Protein AF-I3Y8F1-F1 (afdb_monomer_lite)

Secondary structure (DSSP, 8-state):
---PPPPEEEEEEE---GGGHHHHHHHHHHHHHHHHTTSEEEEEEEEETHHHHHHHHHHTT--HHHHHHHHHTTHHHHHHHTS---HHHHHHHHHTT--SS-THHHHHHHHHHHHTTT--BHHHHHHHHS-EEEEEEEETTTTEEEEPPPTTSBHHHHHHHHT--BTTTB-TT--SSS--EEEGGGT-SS-GGGSPP-TTSEEEEEEE---PPPPP-SHHHHHHHHHHHHHHHHHHHHHHT--SEEEEE-----TT-HHHHHHTTTTHHHHHHHHHHHHHHHHHHHSTT--S-----GGG---HHHHHHHHHHHHHIIIIITT--EEEEEEEEEEE-GGGSPTTSTTTTPPEEEEEEEEEEEBTTB-EEEEEEEEP-PPTT----TTTEEEEEEETTEEPPEEEEEE--TT-SSEEEEEEEEEEE-GGG--EEEEEEEEETTTTTHHHHHSEEEEEE--TTEEEEEEEEEEEEEEEGGG--EEEEETTS--EEPPHHHHHHTT-S-SSTTEEEEEEEEEEEPTTPPEEEEEEE-TT----

InterPro domains:
  IPR002641 Patatin-like phospholipase domain [PF01734] (12-195)
  IPR002641 Patatin-like phospholipase domain [PS51635] (12-196)
  IPR016035 Acyl transferase/acyl hydrolase/lysophospholipase [SSF52151] (7-205)

pLDDT: mean 77.33, std 15.49, range [32.88, 97.56]

Structure (mmCIF, N/CA/C/O backbone):
data_AF-I3Y8F1-F1
#
_entry.id   AF-I3Y8F1-F1
#
loop_
_atom_site.group_PDB
_atom_site.id
_atom_site.type_symbol
_atom_site.label_atom_id
_atom_site.label_alt_id
_atom_site.label_comp_id
_atom_site.label_asym_id
_atom_site.label_entity_id
_atom_site.label_seq_id
_atom_site.pdbx_PDB_ins_code
_atom_site.Cartn_x
_atom_site.Cartn_y
_atom_site.Cartn_z
_atom_site.occupancy
_atom_site.B_iso_or_equiv
_atom_site.auth_seq_id
_atom_site.auth_comp_id
_atom_site.auth_asym_id
_atom_site.auth_atom_id
_atom_site.pdbx_PDB_model_num
ATOM 1 N N . MET A 1 1 ? -29.232 -12.288 -19.846 1.00 35.31 1 MET A N 1
ATOM 2 C CA . MET A 1 1 ? -28.080 -11.432 -20.201 1.00 35.31 1 MET A CA 1
ATOM 3 C C . MET A 1 1 ? -27.017 -11.654 -19.142 1.00 35.31 1 MET A C 1
ATOM 5 O O . MET A 1 1 ? -27.255 -11.347 -17.984 1.00 35.31 1 MET A O 1
ATOM 9 N N . THR A 1 2 ? -25.921 -12.324 -19.486 1.00 34.44 2 THR A N 1
ATOM 10 C CA . THR A 1 2 ? -24.849 -12.667 -18.540 1.00 34.44 2 THR A CA 1
ATOM 11 C C . THR A 1 2 ? -24.069 -11.404 -18.176 1.00 34.44 2 THR A C 1
ATOM 13 O O . THR A 1 2 ? -23.434 -10.815 -19.050 1.00 34.44 2 THR A O 1
ATOM 16 N N . ASN A 1 3 ? -24.140 -10.981 -16.912 1.00 36.06 3 ASN A N 1
ATOM 17 C CA . ASN A 1 3 ? -23.371 -9.864 -16.356 1.00 36.06 3 ASN A CA 1
ATOM 18 C C . ASN A 1 3 ? -21.870 -10.183 -16.479 1.00 36.06 3 ASN A C 1
ATOM 20 O O . ASN A 1 3 ? -21.326 -10.937 -15.673 1.00 36.06 3 ASN A O 1
ATOM 24 N N . LYS A 1 4 ? -21.203 -9.680 -17.523 1.00 43.28 4 LYS A N 1
ATOM 25 C CA . LYS A 1 4 ? -19.746 -9.802 -17.655 1.00 43.28 4 LYS A CA 1
ATOM 26 C C . LYS A 1 4 ? -19.125 -8.821 -16.646 1.00 43.28 4 LYS A C 1
ATOM 28 O O . LYS A 1 4 ? -19.514 -7.653 -16.670 1.00 43.28 4 LYS A O 1
ATOM 33 N N . PRO A 1 5 ? -18.237 -9.258 -15.736 1.00 57.47 5 PRO A N 1
ATOM 34 C CA . PRO A 1 5 ? -17.637 -8.361 -14.752 1.00 57.47 5 PRO A CA 1
ATOM 35 C C . PRO A 1 5 ? -16.887 -7.219 -15.452 1.00 57.47 5 PRO A C 1
ATOM 37 O O . PRO A 1 5 ? -16.254 -7.426 -16.490 1.00 57.47 5 PRO A O 1
ATOM 40 N N . SER A 1 6 ? -16.995 -6.007 -14.905 1.00 74.12 6 SER A N 1
ATOM 41 C CA . SER A 1 6 ? -16.250 -4.839 -15.381 1.00 74.12 6 SER A CA 1
ATOM 42 C C . SER A 1 6 ? -14.741 -5.072 -15.218 1.00 74.12 6 SER A C 1
ATOM 44 O O . SER A 1 6 ? -14.344 -5.586 -14.169 1.00 74.12 6 SER A O 1
ATOM 46 N N . PRO A 1 7 ? -13.906 -4.696 -16.205 1.00 85.25 7 PRO A N 1
ATOM 47 C CA . PRO A 1 7 ? -12.462 -4.909 -16.133 1.00 85.25 7 PRO A CA 1
ATOM 48 C C . PRO A 1 7 ? -11.847 -4.114 -14.976 1.00 85.25 7 PRO A C 1
ATOM 50 O O . PRO A 1 7 ? -12.293 -3.004 -14.672 1.00 85.25 7 PRO A O 1
ATOM 53 N N . LEU A 1 8 ? -10.794 -4.655 -14.360 1.00 87.94 8 LEU A N 1
ATOM 54 C CA . LEU A 1 8 ? -10.016 -3.937 -13.353 1.00 87.94 8 LEU A CA 1
ATOM 55 C C . LEU A 1 8 ? -9.311 -2.747 -14.012 1.00 87.94 8 LEU A C 1
ATOM 57 O O . LEU A 1 8 ? -8.484 -2.934 -14.905 1.00 87.94 8 LEU A O 1
ATOM 61 N N . LYS A 1 9 ? -9.609 -1.527 -13.563 1.00 90.75 9 LYS A N 1
ATOM 62 C CA . LYS A 1 9 ? -8.915 -0.326 -14.035 1.00 90.75 9 LYS A CA 1
ATOM 63 C C . LYS A 1 9 ? -7.564 -0.198 -13.348 1.00 90.75 9 LYS A C 1
ATOM 65 O O . LYS A 1 9 ? -7.508 -0.222 -12.119 1.00 90.75 9 LYS A O 1
ATOM 70 N N . ILE A 1 10 ? -6.498 -0.034 -14.130 1.00 91.19 10 ILE A N 1
ATOM 71 C CA . ILE A 1 10 ? -5.138 0.104 -13.607 1.00 91.19 10 ILE A CA 1
ATOM 72 C C . ILE A 1 10 ? -4.401 1.322 -14.166 1.00 91.19 10 ILE A C 1
ATOM 74 O O . ILE A 1 10 ? -4.555 1.678 -15.340 1.00 91.19 10 ILE A O 1
ATOM 78 N N . ARG A 1 11 ? -3.557 1.918 -13.321 1.00 91.00 11 ARG A N 1
ATOM 79 C CA . ARG A 1 11 ? -2.532 2.903 -13.696 1.00 91.00 11 ARG A CA 1
ATOM 80 C C . ARG A 1 11 ? -1.164 2.240 -13.622 1.00 91.00 11 ARG A C 1
ATOM 82 O O . ARG A 1 11 ? -0.896 1.521 -12.664 1.00 91.00 11 ARG A O 1
ATOM 89 N N . LEU A 1 12 ? -0.312 2.454 -14.617 1.00 93.19 12 LEU A N 1
ATOM 90 C CA . LEU A 1 12 ? 0.989 1.796 -14.711 1.00 93.19 12 LEU A CA 1
ATOM 91 C C . LEU A 1 12 ? 2.126 2.792 -14.519 1.00 93.19 12 LEU A C 1
ATOM 93 O O . LEU A 1 12 ? 2.217 3.757 -15.270 1.00 93.19 12 LEU A O 1
ATOM 97 N N . ALA A 1 13 ? 3.033 2.506 -13.588 1.00 91.62 13 ALA A N 1
ATOM 98 C CA . ALA A 1 13 ? 4.341 3.150 -13.513 1.00 91.62 13 ALA A CA 1
ATOM 99 C C . ALA A 1 13 ? 5.424 2.161 -13.941 1.00 91.62 13 ALA A C 1
ATOM 101 O O . ALA A 1 13 ? 5.602 1.124 -13.306 1.00 91.62 13 ALA A O 1
ATOM 102 N N . ILE A 1 14 ? 6.142 2.456 -15.024 1.00 92.12 14 ILE A N 1
ATOM 103 C CA . ILE A 1 14 ? 7.075 1.512 -15.646 1.00 92.12 14 ILE A CA 1
ATOM 104 C C . ILE A 1 14 ? 8.508 1.997 -15.474 1.00 92.12 14 ILE A C 1
ATOM 106 O O . ILE A 1 14 ? 8.894 3.053 -15.982 1.00 92.12 14 ILE A O 1
ATOM 110 N N . GLN A 1 15 ? 9.310 1.188 -14.785 1.00 88.25 15 GLN A N 1
ATOM 111 C CA . GLN A 1 15 ? 10.702 1.507 -14.528 1.00 88.25 15 GLN A CA 1
ATOM 112 C C . GLN A 1 15 ? 11.555 1.541 -15.807 1.00 88.25 15 GLN A C 1
ATOM 114 O O . GLN A 1 15 ? 11.402 0.704 -16.704 1.00 88.25 15 GLN A O 1
ATOM 119 N N . GLY A 1 16 ? 12.533 2.446 -15.846 1.00 80.50 16 GLY A N 1
ATOM 120 C CA . GLY A 1 16 ? 13.639 2.384 -16.798 1.00 80.50 16 GLY A CA 1
ATOM 121 C C . GLY A 1 16 ? 14.562 1.184 -16.564 1.00 80.50 16 GLY A C 1
ATOM 122 O O . GLY A 1 16 ? 14.743 0.696 -15.444 1.00 80.50 16 GLY A O 1
ATOM 123 N N . GLY A 1 17 ? 15.159 0.670 -17.642 1.00 71.44 17 GLY A N 1
ATOM 124 C CA . GLY A 1 17 ? 15.963 -0.553 -17.549 1.00 71.44 17 GLY A CA 1
ATOM 125 C C . GLY A 1 17 ? 16.849 -0.904 -18.740 1.00 71.44 17 GLY A C 1
ATOM 126 O O . GLY A 1 17 ? 17.387 -2.008 -18.755 1.00 71.44 17 GLY A O 1
ATOM 127 N N . GLY A 1 18 ? 17.014 -0.019 -19.732 1.00 76.00 18 GLY A N 1
ATOM 128 C CA . GLY A 1 18 ? 17.886 -0.264 -20.890 1.00 76.00 18 GLY A CA 1
ATOM 129 C C . GLY A 1 18 ? 17.624 -1.619 -21.560 1.00 76.00 18 GLY A C 1
ATOM 130 O O . GLY A 1 18 ? 16.525 -1.876 -22.049 1.00 76.00 18 GLY A O 1
ATOM 131 N N . ALA A 1 19 ? 18.612 -2.517 -21.538 1.00 69.50 19 ALA A N 1
ATOM 132 C CA . ALA A 1 19 ? 18.522 -3.861 -22.118 1.00 69.50 19 ALA A CA 1
ATOM 133 C C . ALA A 1 19 ? 17.459 -4.771 -21.466 1.00 69.50 19 ALA A C 1
ATOM 135 O O . ALA A 1 19 ? 16.997 -5.726 -22.093 1.00 69.50 19 ALA A O 1
ATOM 136 N N . LYS A 1 20 ? 16.979 -4.443 -20.260 1.00 81.19 20 LYS A N 1
ATOM 137 C CA . LYS A 1 20 ? 15.838 -5.121 -19.619 1.00 81.19 20 LYS A CA 1
ATOM 138 C C . LYS A 1 20 ? 14.506 -4.890 -20.356 1.00 81.19 20 LYS A C 1
ATOM 140 O O . LYS A 1 20 ? 13.494 -5.489 -19.989 1.00 81.19 20 LYS A O 1
ATOM 145 N N . ILE A 1 21 ? 14.502 -4.085 -21.428 1.00 84.19 21 ILE A N 1
ATOM 146 C CA . ILE A 1 21 ? 13.360 -3.871 -22.329 1.00 84.19 21 ILE A CA 1
ATOM 147 C C . ILE A 1 21 ? 12.731 -5.177 -22.831 1.00 84.19 21 ILE A C 1
ATOM 149 O O . ILE A 1 21 ? 11.516 -5.235 -22.973 1.00 84.19 21 ILE A O 1
ATOM 153 N N . ALA A 1 22 ? 13.509 -6.248 -23.029 1.00 83.25 22 ALA A N 1
ATOM 154 C CA . ALA A 1 22 ? 12.972 -7.549 -23.438 1.00 83.25 22 ALA A CA 1
ATOM 155 C C . ALA A 1 22 ? 11.959 -8.109 -22.420 1.00 83.25 22 ALA A C 1
ATOM 157 O O . ALA A 1 22 ? 10.896 -8.601 -22.796 1.00 83.25 22 ALA A O 1
ATOM 158 N N . ALA A 1 23 ? 12.254 -7.971 -21.125 1.00 87.88 23 ALA A N 1
ATOM 159 C CA . ALA A 1 23 ? 11.384 -8.443 -20.055 1.00 87.88 23 ALA A CA 1
ATOM 160 C C . ALA A 1 23 ? 10.170 -7.515 -19.848 1.00 87.88 23 ALA A C 1
ATOM 162 O O . ALA A 1 23 ? 9.066 -7.976 -19.544 1.00 87.88 23 ALA A O 1
ATOM 163 N N . LEU A 1 24 ? 10.349 -6.210 -20.088 1.00 90.62 24 LEU A N 1
ATOM 164 C CA . LEU A 1 24 ? 9.242 -5.255 -20.113 1.00 90.62 24 LEU A CA 1
ATOM 165 C C . LEU A 1 24 ? 8.279 -5.531 -21.271 1.00 90.62 24 LEU A C 1
ATOM 167 O O . LEU A 1 24 ? 7.074 -5.531 -21.056 1.00 90.62 24 LEU A O 1
ATOM 171 N N . LEU A 1 25 ? 8.786 -5.829 -22.472 1.00 90.94 25 LEU A N 1
ATOM 172 C CA . LEU A 1 25 ? 7.961 -6.210 -23.622 1.00 90.94 25 LEU A CA 1
ATOM 173 C C . LEU A 1 25 ? 7.134 -7.462 -23.313 1.00 90.94 25 LEU A C 1
ATOM 175 O O . LEU A 1 25 ? 5.941 -7.465 -23.584 1.00 90.94 25 LEU A O 1
ATOM 179 N N . ALA A 1 26 ? 7.722 -8.486 -22.688 1.00 91.25 26 ALA A N 1
ATOM 180 C CA . ALA A 1 26 ? 6.977 -9.678 -22.271 1.00 91.25 26 ALA A CA 1
ATOM 181 C C . ALA A 1 26 ? 5.822 -9.338 -21.314 1.00 91.25 26 ALA A C 1
ATOM 183 O O . ALA A 1 26 ? 4.717 -9.864 -21.439 1.00 91.25 26 ALA A O 1
ATOM 184 N N . THR A 1 27 ? 6.068 -8.408 -20.388 1.00 94.56 27 THR A N 1
ATOM 185 C CA . THR A 1 27 ? 5.057 -7.924 -19.440 1.00 94.56 27 THR A CA 1
ATOM 186 C C . THR A 1 27 ? 3.967 -7.108 -20.143 1.00 94.56 27 THR A C 1
ATOM 188 O O . THR A 1 27 ? 2.787 -7.291 -19.860 1.00 94.56 27 THR A O 1
ATOM 191 N N . MET A 1 28 ? 4.330 -6.242 -21.094 1.00 95.56 28 MET A N 1
ATOM 192 C CA . MET A 1 28 ? 3.358 -5.457 -21.863 1.00 95.56 28 MET A CA 1
ATOM 193 C C . MET A 1 28 ? 2.501 -6.340 -22.774 1.00 95.56 28 MET A C 1
ATOM 195 O O . MET A 1 28 ? 1.307 -6.089 -22.901 1.00 95.56 28 MET A O 1
ATOM 199 N N . GLU A 1 29 ? 3.073 -7.393 -23.370 1.00 93.88 29 GLU A N 1
ATOM 200 C CA . GLU A 1 29 ? 2.308 -8.360 -24.165 1.00 93.88 29 GLU A CA 1
ATOM 201 C C . GLU A 1 29 ? 1.275 -9.094 -23.296 1.00 93.88 29 GLU A C 1
ATOM 203 O O . GLU A 1 29 ? 0.123 -9.242 -23.699 1.00 93.88 29 GLU A O 1
ATOM 208 N N . ALA A 1 30 ? 1.651 -9.485 -22.072 1.00 94.38 30 ALA A N 1
ATOM 209 C CA . ALA A 1 30 ? 0.721 -10.066 -21.104 1.00 94.38 30 ALA A CA 1
ATOM 210 C C . ALA A 1 30 ? -0.433 -9.109 -20.756 1.00 94.38 30 ALA A C 1
ATOM 212 O O . ALA A 1 30 ? -1.597 -9.501 -20.804 1.00 94.38 30 ALA A O 1
ATOM 213 N N . ILE A 1 31 ? -0.133 -7.841 -20.456 1.00 94.38 31 ILE A N 1
ATOM 214 C CA . ILE A 1 31 ? -1.157 -6.827 -20.159 1.00 94.38 31 ILE A CA 1
ATOM 215 C C . ILE A 1 31 ? -2.075 -6.613 -21.370 1.00 94.38 31 ILE A C 1
ATOM 217 O O . ILE A 1 31 ? -3.295 -6.573 -21.214 1.00 94.38 31 ILE A O 1
ATOM 221 N N . GLN A 1 32 ? -1.517 -6.541 -22.582 1.00 94.00 32 GLN A N 1
ATOM 222 C CA . GLN A 1 32 ? -2.293 -6.397 -23.813 1.00 94.00 32 GLN A CA 1
ATOM 223 C C . GLN A 1 32 ? -3.249 -7.585 -24.027 1.00 94.00 32 GLN A C 1
ATOM 225 O O . GLN A 1 32 ? -4.408 -7.380 -24.395 1.00 94.00 32 GLN A O 1
ATOM 230 N N . ASP A 1 33 ? -2.811 -8.814 -23.739 1.00 93.12 33 ASP A N 1
ATOM 231 C CA . ASP A 1 33 ? -3.664 -10.007 -23.786 1.00 93.12 33 ASP A CA 1
ATOM 232 C C . ASP A 1 33 ? -4.808 -9.950 -22.762 1.00 93.12 33 ASP A C 1
ATOM 234 O O . ASP A 1 33 ? -5.948 -10.283 -23.095 1.00 93.12 33 ASP A O 1
ATOM 238 N N . LEU A 1 34 ? -4.549 -9.465 -21.545 1.00 91.81 34 LEU A N 1
ATOM 239 C CA . LEU A 1 34 ? -5.577 -9.292 -20.509 1.00 91.81 34 LEU A CA 1
ATOM 240 C C . LEU A 1 34 ? -6.561 -8.162 -20.833 1.00 91.81 34 LEU A C 1
ATOM 242 O O . LEU A 1 34 ? -7.753 -8.276 -20.530 1.00 91.81 34 LEU A O 1
ATOM 246 N N . GLN A 1 35 ? -6.101 -7.103 -21.504 1.00 91.38 35 GLN A N 1
ATOM 247 C CA . GLN A 1 35 ? -6.974 -6.057 -22.036 1.00 91.38 35 GLN A CA 1
ATOM 248 C C . GLN A 1 35 ? -7.892 -6.596 -23.139 1.00 91.38 35 GLN A C 1
ATOM 250 O O . GLN A 1 35 ? -9.090 -6.314 -23.127 1.00 91.38 35 GLN A O 1
ATOM 255 N N . ARG A 1 36 ? -7.373 -7.426 -24.058 1.00 90.56 36 ARG A N 1
ATOM 256 C CA . ARG A 1 36 ? -8.188 -8.098 -25.094 1.00 90.56 36 ARG A CA 1
ATOM 257 C C . ARG A 1 36 ? -9.241 -9.026 -24.485 1.00 90.56 36 ARG A C 1
ATOM 259 O O . ARG A 1 36 ? -10.344 -9.134 -25.015 1.00 90.56 36 ARG A O 1
ATOM 266 N N . GLN A 1 37 ? -8.923 -9.664 -23.359 1.00 89.44 37 GLN A N 1
ATOM 267 C CA . GLN A 1 37 ? -9.843 -10.529 -22.615 1.00 89.44 37 GLN A CA 1
ATOM 268 C C . GLN A 1 37 ? -10.848 -9.756 -21.743 1.00 89.44 37 GLN A C 1
ATOM 270 O O . GLN A 1 37 ? -11.749 -10.369 -21.169 1.00 89.44 37 GLN A O 1
ATOM 275 N N . ASN A 1 38 ? -10.750 -8.420 -21.683 1.00 88.44 38 ASN A N 1
ATOM 276 C CA . ASN A 1 38 ? -11.571 -7.554 -20.834 1.00 88.44 38 ASN A CA 1
ATOM 277 C C . ASN A 1 38 ? -11.442 -7.890 -19.333 1.00 88.44 38 ASN A C 1
ATOM 279 O O . ASN A 1 38 ? -12.417 -7.807 -18.587 1.00 88.44 38 ASN A O 1
ATOM 283 N N . ILE A 1 39 ? -10.242 -8.296 -18.910 1.00 87.56 39 ILE A N 1
ATOM 284 C CA . ILE A 1 39 ? -9.895 -8.580 -17.508 1.00 87.56 39 ILE A CA 1
ATOM 285 C C . ILE A 1 39 ? -9.317 -7.320 -16.853 1.00 87.56 39 ILE A C 1
ATOM 287 O O . ILE A 1 39 ? -9.671 -6.979 -15.726 1.00 87.56 39 ILE A O 1
ATOM 291 N N . ILE A 1 40 ? -8.474 -6.593 -17.590 1.00 90.75 40 ILE A N 1
ATOM 292 C CA . ILE A 1 40 ? -7.820 -5.354 -17.158 1.00 90.75 40 ILE A CA 1
ATOM 293 C C . ILE A 1 40 ? -8.120 -4.235 -18.153 1.00 90.75 40 ILE A C 1
ATOM 295 O O . ILE A 1 40 ? -8.254 -4.471 -19.351 1.00 90.75 40 ILE A O 1
ATOM 299 N N . GLN A 1 41 ? -8.184 -3.002 -17.665 1.00 91.62 41 GLN A N 1
ATOM 300 C CA . GLN A 1 41 ? -8.216 -1.789 -18.465 1.00 91.62 41 GLN A CA 1
ATOM 301 C C . GLN A 1 41 ? -7.137 -0.828 -17.966 1.00 91.62 41 GLN A C 1
ATOM 303 O O . GLN A 1 41 ? -7.220 -0.310 -16.858 1.00 91.62 41 GLN A O 1
ATOM 308 N N . VAL A 1 42 ? -6.139 -0.551 -18.801 1.00 92.75 42 VAL A N 1
ATOM 309 C CA . VAL A 1 42 ? -5.140 0.481 -18.507 1.00 92.75 42 VAL A CA 1
ATOM 310 C C . VAL A 1 42 ? -5.751 1.845 -18.811 1.00 92.75 42 VAL A C 1
ATOM 312 O O . VAL A 1 42 ? -6.320 2.022 -19.888 1.00 92.75 42 VAL A O 1
ATOM 315 N N . ILE A 1 43 ? -5.666 2.784 -17.869 1.00 91.75 43 ILE A N 1
ATOM 316 C CA . ILE A 1 43 ? -6.183 4.158 -18.032 1.00 91.75 43 ILE A CA 1
ATOM 317 C C . ILE A 1 43 ? -5.067 5.203 -18.111 1.00 91.75 43 ILE A C 1
ATOM 319 O O . ILE A 1 43 ? -5.250 6.276 -18.683 1.00 91.75 43 ILE A O 1
ATOM 323 N N . GLU A 1 44 ? -3.902 4.882 -17.554 1.00 91.31 44 GLU A N 1
ATOM 324 C CA . GLU A 1 44 ? -2.767 5.788 -17.463 1.00 91.31 44 GLU A CA 1
ATOM 325 C C . GLU A 1 44 ? -1.463 5.001 -17.421 1.00 91.31 44 GLU A C 1
ATOM 327 O O . GLU A 1 44 ? -1.386 3.940 -16.794 1.00 91.31 44 GLU A O 1
ATOM 332 N N . VAL A 1 45 ? -0.449 5.517 -18.109 1.00 92.75 45 VAL A N 1
ATOM 333 C CA . VAL A 1 45 ? 0.890 4.945 -18.179 1.00 92.75 45 VAL A CA 1
ATOM 334 C C . VAL A 1 45 ? 1.911 6.057 -18.007 1.00 92.75 45 VAL A C 1
ATOM 336 O O . VAL A 1 45 ? 2.000 6.967 -18.828 1.00 92.75 45 VAL A O 1
ATOM 339 N N . ILE A 1 46 ? 2.740 5.935 -16.982 1.00 90.94 46 ILE A N 1
ATOM 340 C CA . ILE A 1 46 ? 3.924 6.758 -16.789 1.00 90.94 46 ILE A CA 1
ATOM 341 C C . ILE A 1 46 ? 5.169 5.882 -16.870 1.00 90.94 46 ILE A C 1
ATOM 343 O O . ILE A 1 46 ? 5.192 4.756 -16.369 1.00 90.94 46 ILE A O 1
ATOM 347 N N . GLY A 1 47 ? 6.213 6.361 -17.539 1.00 88.94 47 GLY A N 1
ATOM 348 C CA . GLY A 1 47 ? 7.413 5.557 -17.734 1.00 88.94 47 GLY A CA 1
ATOM 349 C C . GLY A 1 47 ? 8.676 6.374 -17.913 1.00 88.94 47 GLY A C 1
ATOM 350 O O . GLY A 1 47 ? 8.639 7.517 -18.368 1.00 88.94 47 GLY A O 1
ATOM 351 N N . THR A 1 48 ? 9.800 5.738 -17.598 1.00 85.38 48 THR A N 1
ATOM 352 C CA . THR A 1 48 ? 11.142 6.319 -17.718 1.00 85.38 48 THR A CA 1
ATOM 353 C C . THR A 1 48 ? 11.990 5.474 -18.669 1.00 85.38 48 THR A C 1
ATOM 355 O O . THR A 1 48 ? 11.989 4.247 -18.568 1.00 85.38 48 THR A O 1
ATOM 358 N N . SER A 1 49 ? 12.725 6.092 -19.599 1.00 83.25 49 SER A N 1
ATOM 359 C CA . SER A 1 49 ? 13.675 5.414 -20.499 1.00 83.25 49 SER A CA 1
ATOM 360 C C . SER A 1 49 ? 13.033 4.229 -21.251 1.00 83.25 49 SER A C 1
ATOM 362 O O . SER A 1 49 ? 11.988 4.381 -21.887 1.00 83.25 49 SER A O 1
ATOM 364 N N . ALA A 1 50 ? 13.591 3.017 -21.144 1.00 82.88 50 ALA A N 1
ATOM 365 C CA . ALA A 1 50 ? 12.991 1.798 -21.706 1.00 82.88 50 ALA A CA 1
ATOM 366 C C . ALA A 1 50 ? 11.524 1.569 -21.273 1.00 82.88 50 ALA A C 1
ATOM 368 O O . ALA A 1 50 ? 10.734 1.063 -22.069 1.00 82.88 50 ALA A O 1
ATOM 369 N N . GLY A 1 51 ? 11.152 1.974 -20.053 1.00 87.62 51 GLY A N 1
ATOM 370 C CA . GLY A 1 51 ? 9.780 1.940 -19.546 1.00 87.62 51 GLY A CA 1
ATOM 371 C C . GLY A 1 51 ? 8.846 2.918 -20.265 1.00 87.62 51 GLY A C 1
ATOM 372 O O . GLY A 1 51 ? 7.701 2.575 -20.552 1.00 87.62 51 GLY A O 1
ATOM 373 N N . ALA A 1 52 ? 9.347 4.096 -20.650 1.00 88.75 52 ALA A N 1
ATOM 374 C CA . ALA A 1 52 ? 8.598 5.057 -21.461 1.00 88.75 52 ALA A CA 1
ATOM 375 C C . ALA A 1 52 ? 8.331 4.510 -22.873 1.00 88.75 52 ALA A C 1
ATOM 377 O O . ALA A 1 52 ? 7.218 4.624 -23.379 1.00 88.75 52 ALA A O 1
ATOM 378 N N . ILE A 1 53 ? 9.329 3.870 -23.496 1.00 88.94 53 ILE A N 1
ATOM 379 C CA . ILE A 1 53 ? 9.205 3.301 -24.850 1.00 88.94 53 ILE A CA 1
ATOM 380 C C . ILE A 1 53 ? 8.121 2.218 -24.892 1.00 88.94 53 ILE A C 1
ATOM 382 O O . ILE A 1 53 ? 7.207 2.280 -25.715 1.00 88.94 53 ILE A O 1
ATOM 386 N N . VAL A 1 54 ? 8.196 1.231 -23.996 1.00 91.44 54 VAL A N 1
ATOM 387 C CA . VAL A 1 54 ? 7.212 0.135 -23.956 1.00 91.44 54 VAL A CA 1
ATOM 388 C C . VAL A 1 54 ? 5.831 0.618 -23.508 1.00 91.44 54 VAL A C 1
ATOM 390 O O . VAL A 1 54 ? 4.824 0.128 -24.015 1.00 91.44 54 VAL A O 1
ATOM 393 N N . GLY A 1 55 ? 5.777 1.617 -22.620 1.00 91.62 55 GLY A N 1
ATOM 394 C CA . GLY A 1 55 ? 4.535 2.266 -22.212 1.00 91.62 55 GLY A CA 1
ATOM 395 C C . GLY A 1 55 ? 3.848 2.993 -23.368 1.00 91.62 55 GLY A C 1
ATOM 396 O O . GLY A 1 55 ? 2.637 2.868 -23.537 1.00 91.62 55 GLY A O 1
ATOM 397 N N . ALA A 1 56 ? 4.618 3.671 -24.224 1.00 91.69 56 ALA A N 1
ATOM 398 C CA . ALA A 1 56 ? 4.093 4.305 -25.430 1.00 91.69 56 ALA A CA 1
ATOM 399 C C . ALA A 1 56 ? 3.561 3.276 -26.437 1.00 91.69 56 ALA A C 1
ATOM 401 O O . ALA A 1 56 ? 2.523 3.515 -27.050 1.00 91.69 56 ALA A O 1
ATOM 402 N N . PHE A 1 57 ? 4.214 2.116 -26.587 1.00 93.31 57 PHE A N 1
ATOM 403 C CA . PHE A 1 57 ? 3.682 1.034 -27.427 1.00 93.31 57 PHE A CA 1
ATOM 404 C C . PHE A 1 57 ? 2.327 0.529 -26.927 1.00 93.31 57 PHE A C 1
ATOM 406 O O . PHE A 1 57 ? 1.409 0.349 -27.730 1.00 93.31 57 PHE A O 1
ATOM 413 N N . LEU A 1 58 ? 2.186 0.356 -25.611 1.00 92.81 58 LEU A N 1
ATOM 414 C CA . LEU A 1 58 ? 0.924 -0.040 -24.993 1.00 92.81 58 LEU A CA 1
ATOM 415 C C . LEU A 1 58 ? -0.165 1.027 -25.204 1.00 92.81 58 LEU A C 1
ATOM 417 O O . LEU A 1 58 ? -1.260 0.703 -25.661 1.00 92.81 58 LEU A O 1
ATOM 421 N N . ALA A 1 59 ? 0.149 2.300 -24.940 1.00 90.94 59 ALA A N 1
ATOM 422 C CA . ALA A 1 59 ? -0.781 3.420 -25.109 1.00 90.94 59 ALA A CA 1
ATOM 423 C C . ALA A 1 59 ? -1.217 3.628 -26.575 1.00 90.94 59 ALA A C 1
ATOM 425 O O . ALA A 1 59 ? -2.354 4.011 -26.839 1.00 90.94 59 ALA A O 1
ATOM 426 N N . ALA A 1 60 ? -0.336 3.325 -27.531 1.00 90.06 60 ALA A N 1
ATOM 427 C CA . ALA A 1 60 ? -0.587 3.408 -28.971 1.00 90.06 60 ALA A CA 1
ATOM 428 C C . ALA A 1 60 ? -1.346 2.200 -29.560 1.00 90.06 60 ALA A C 1
ATOM 430 O O . ALA A 1 60 ? -1.606 2.170 -30.767 1.00 90.06 60 ALA A O 1
ATOM 431 N N . ASP A 1 61 ? -1.660 1.180 -28.751 1.00 89.00 61 ASP A N 1
ATOM 432 C CA . ASP A 1 61 ? -2.207 -0.104 -29.215 1.00 89.00 61 ASP A CA 1
ATOM 433 C C . ASP A 1 61 ? -1.348 -0.755 -30.315 1.00 89.00 61 ASP A C 1
ATOM 435 O O . ASP A 1 61 ? -1.837 -1.253 -31.342 1.00 89.00 61 ASP A O 1
ATOM 439 N N . ILE A 1 62 ? -0.029 -0.683 -30.137 1.00 90.50 62 ILE A N 1
ATOM 440 C CA . ILE A 1 62 ? 0.938 -1.376 -30.981 1.00 90.50 62 ILE A CA 1
ATOM 441 C C . ILE A 1 62 ? 1.008 -2.834 -30.528 1.00 90.50 62 ILE A C 1
ATOM 443 O O . ILE A 1 62 ? 1.009 -3.141 -29.338 1.00 90.50 62 ILE A O 1
ATOM 447 N N . ASP A 1 63 ? 1.045 -3.750 -31.490 1.00 90.56 63 ASP A N 1
ATOM 448 C CA . ASP A 1 63 ? 1.134 -5.180 -31.216 1.00 90.56 63 ASP A CA 1
ATOM 449 C C . ASP A 1 63 ? 2.538 -5.537 -30.712 1.00 90.56 63 ASP A C 1
ATOM 451 O O . ASP A 1 63 ? 3.510 -5.526 -31.476 1.00 90.56 63 ASP A O 1
ATOM 455 N N . ILE A 1 64 ? 2.645 -5.829 -29.415 1.00 91.88 64 ILE A N 1
ATOM 456 C CA . ILE A 1 64 ? 3.931 -6.051 -28.747 1.00 91.88 64 ILE A CA 1
ATOM 457 C C . ILE A 1 64 ? 4.640 -7.297 -29.294 1.00 91.88 64 ILE A C 1
ATOM 459 O O . ILE A 1 64 ? 5.868 -7.293 -29.408 1.00 91.88 64 ILE A O 1
ATOM 463 N N . ALA A 1 65 ? 3.886 -8.306 -29.740 1.00 88.06 65 ALA A N 1
ATOM 464 C CA . ALA A 1 65 ? 4.449 -9.496 -30.370 1.00 88.06 65 ALA A CA 1
ATOM 465 C C . ALA A 1 65 ? 5.218 -9.138 -31.657 1.00 88.06 65 ALA A C 1
ATOM 467 O O . ALA A 1 65 ? 6.340 -9.597 -31.868 1.00 88.06 65 ALA A O 1
ATOM 468 N N . LYS A 1 66 ? 4.687 -8.214 -32.473 1.00 88.31 66 LYS A N 1
ATOM 469 C CA . LYS A 1 66 ? 5.379 -7.724 -33.682 1.00 88.31 66 LYS A CA 1
ATOM 470 C C . LYS A 1 66 ? 6.632 -6.920 -33.353 1.00 88.31 66 LYS A C 1
ATOM 472 O O . LYS A 1 66 ? 7.614 -6.979 -34.093 1.00 88.31 66 LYS A O 1
ATOM 477 N N . ILE A 1 67 ? 6.615 -6.170 -32.250 1.00 87.31 67 ILE A N 1
ATOM 478 C CA . ILE A 1 67 ? 7.795 -5.438 -31.771 1.00 87.31 67 ILE A CA 1
ATOM 479 C C . ILE A 1 67 ? 8.888 -6.411 -31.333 1.00 87.31 67 ILE A C 1
ATOM 481 O O . ILE A 1 67 ? 10.044 -6.247 -31.729 1.00 87.31 67 ILE A O 1
ATOM 485 N N . LYS A 1 68 ? 8.527 -7.454 -30.579 1.00 85.88 68 LYS A N 1
ATOM 486 C CA . LYS A 1 68 ? 9.438 -8.543 -30.212 1.00 85.88 68 LYS A CA 1
ATOM 487 C C . LYS A 1 68 ? 10.050 -9.189 -31.462 1.00 85.88 68 LYS A C 1
ATOM 489 O O . LYS A 1 68 ? 11.272 -9.318 -31.525 1.00 85.88 68 LYS A O 1
ATOM 494 N N . ASP A 1 69 ? 9.249 -9.514 -32.475 1.00 83.38 69 ASP A N 1
ATOM 495 C CA . ASP A 1 69 ? 9.744 -10.133 -33.713 1.00 83.38 69 ASP A CA 1
ATOM 496 C C . ASP A 1 69 ? 10.659 -9.186 -34.519 1.00 83.38 69 ASP A C 1
ATOM 498 O O . ASP A 1 69 ? 11.710 -9.599 -35.020 1.00 83.38 69 ASP A O 1
ATOM 502 N N . SER A 1 70 ? 10.332 -7.887 -34.580 1.00 80.69 70 SER A N 1
ATOM 503 C CA . SER A 1 70 ? 11.187 -6.857 -35.198 1.00 80.69 70 SER A CA 1
ATOM 504 C C . SER A 1 70 ? 12.561 -6.763 -34.517 1.00 80.69 70 SER A C 1
ATOM 506 O O . SER A 1 70 ? 13.591 -6.627 -35.191 1.00 80.69 70 SER A O 1
ATOM 508 N N . LEU A 1 71 ? 12.596 -6.885 -33.187 1.00 75.75 71 LEU A N 1
ATOM 509 C CA . LEU A 1 71 ? 13.831 -6.891 -32.403 1.00 75.75 71 LEU A CA 1
ATOM 510 C C . LEU A 1 71 ? 14.612 -8.209 -32.540 1.00 75.75 71 LEU A C 1
ATOM 512 O O . LEU A 1 71 ? 15.842 -8.169 -32.594 1.00 75.75 71 LEU A O 1
ATOM 516 N N . ALA A 1 72 ? 13.936 -9.355 -32.652 1.00 72.19 72 ALA A N 1
ATOM 517 C CA . ALA A 1 72 ? 14.570 -10.673 -32.760 1.00 72.19 72 ALA A CA 1
ATOM 518 C C . ALA A 1 72 ? 15.274 -10.911 -34.112 1.00 72.19 72 ALA A C 1
ATOM 520 O O . ALA A 1 72 ? 16.292 -11.609 -34.172 1.00 72.19 72 ALA A O 1
ATOM 521 N N . HIS A 1 73 ? 14.761 -10.331 -35.202 1.00 67.19 73 HIS A N 1
ATOM 522 C CA . HIS A 1 73 ? 15.248 -10.610 -36.555 1.00 67.19 73 HIS A CA 1
ATOM 523 C C . HIS A 1 73 ? 16.247 -9.571 -37.089 1.00 67.19 73 HIS A C 1
ATOM 525 O O . HIS A 1 73 ? 17.463 -9.773 -37.013 1.00 67.19 73 HIS A O 1
ATOM 531 N N . THR A 1 74 ? 15.754 -8.487 -37.689 1.00 56.69 74 THR A N 1
ATOM 532 C CA . THR A 1 74 ? 16.544 -7.625 -38.588 1.00 56.69 74 THR A CA 1
ATOM 533 C C . THR A 1 74 ? 16.985 -6.319 -37.934 1.00 56.69 74 THR A C 1
ATOM 535 O O . THR A 1 74 ? 18.116 -5.882 -38.151 1.00 56.69 74 THR A O 1
ATOM 538 N N . ASN A 1 75 ? 16.146 -5.719 -37.086 1.00 57.91 75 ASN A N 1
ATOM 539 C CA . ASN A 1 75 ? 16.408 -4.379 -36.557 1.00 57.91 75 ASN A CA 1
ATOM 540 C C . ASN A 1 75 ? 17.272 -4.426 -35.292 1.00 57.91 75 ASN A C 1
ATOM 542 O O . ASN A 1 75 ? 18.217 -3.645 -35.168 1.00 57.91 75 ASN A O 1
ATOM 546 N N . GLY A 1 76 ? 17.037 -5.389 -34.392 1.00 56.34 76 GLY A N 1
ATOM 547 C CA . GLY A 1 76 ? 17.794 -5.510 -33.139 1.00 56.34 76 GLY A CA 1
ATOM 548 C C . GLY A 1 76 ? 19.284 -5.792 -33.354 1.00 56.34 76 GLY A C 1
ATOM 549 O O . GLY A 1 76 ? 20.136 -5.133 -32.757 1.00 56.34 76 GLY A O 1
ATOM 550 N N . LYS A 1 77 ? 19.628 -6.705 -34.273 1.00 54.34 77 LYS A N 1
ATOM 551 C CA . LYS A 1 77 ? 21.035 -7.007 -34.602 1.00 54.34 77 LYS A CA 1
ATOM 552 C C . LYS A 1 77 ? 21.771 -5.798 -35.191 1.00 54.34 77 LYS A C 1
ATOM 554 O O . LYS A 1 77 ? 22.942 -5.598 -34.879 1.00 54.34 77 LYS A O 1
ATOM 559 N N . GLN A 1 78 ? 21.100 -4.965 -35.992 1.00 55.94 78 GLN A N 1
ATOM 560 C CA . GLN A 1 78 ? 21.685 -3.737 -36.545 1.00 55.94 78 GLN A CA 1
ATOM 561 C C . GLN A 1 78 ? 21.810 -2.609 -35.509 1.00 55.94 78 GLN A C 1
ATOM 563 O O . GLN A 1 78 ? 22.782 -1.851 -35.566 1.00 55.94 78 GLN A O 1
ATOM 568 N N . LEU A 1 79 ? 20.861 -2.516 -34.570 1.00 57.94 79 LEU A N 1
ATOM 569 C CA . LEU A 1 79 ? 20.913 -1.622 -33.410 1.00 57.94 79 LEU A CA 1
ATOM 570 C C . LEU A 1 79 ? 22.116 -1.982 -32.522 1.00 57.94 79 LEU A C 1
ATOM 572 O O . LEU A 1 79 ? 23.009 -1.159 -32.346 1.00 57.94 79 LEU A O 1
ATOM 576 N N . VAL A 1 80 ? 22.230 -3.236 -32.072 1.00 53.78 80 VAL A N 1
ATOM 577 C CA . VAL A 1 80 ? 23.328 -3.689 -31.192 1.00 53.78 80 VAL A CA 1
ATOM 578 C C . VAL A 1 80 ? 24.698 -3.651 -31.872 1.00 53.78 80 VAL A C 1
ATOM 580 O O . VAL A 1 80 ? 25.686 -3.287 -31.233 1.00 53.78 80 VAL A O 1
ATOM 583 N N . ALA A 1 81 ? 24.781 -3.929 -33.177 1.00 51.88 81 ALA A N 1
ATOM 584 C CA . ALA A 1 81 ? 26.033 -3.799 -33.926 1.00 51.88 81 ALA A CA 1
ATOM 585 C C . ALA A 1 81 ? 26.569 -2.353 -33.974 1.00 51.88 81 ALA A C 1
ATOM 587 O O . ALA A 1 81 ? 27.773 -2.159 -34.109 1.00 51.88 81 ALA A O 1
ATOM 588 N N . HIS A 1 82 ? 25.705 -1.338 -33.846 1.00 52.44 82 HIS A N 1
ATOM 589 C CA . HIS A 1 82 ? 26.105 0.077 -33.812 1.00 52.44 82 HIS A CA 1
ATOM 590 C C . HIS A 1 82 ? 26.486 0.579 -32.412 1.00 52.44 82 HIS A C 1
ATOM 592 O O . HIS A 1 82 ? 27.025 1.680 -32.289 1.00 52.44 82 HIS A O 1
ATOM 598 N N . TYR A 1 83 ? 26.255 -0.227 -31.372 1.00 53.66 83 TYR A N 1
ATOM 599 C CA . TYR A 1 83 ? 26.522 0.130 -29.978 1.00 53.66 83 TYR A CA 1
ATOM 600 C C . TYR A 1 83 ? 27.834 -0.457 -29.423 1.00 53.66 83 TYR A C 1
ATOM 602 O O . TYR A 1 83 ? 28.179 -0.218 -28.266 1.00 53.66 83 TYR A O 1
ATOM 610 N N . LYS A 1 84 ? 28.640 -1.141 -30.251 1.00 52.00 84 LYS A N 1
ATOM 611 C CA . LYS A 1 84 ? 30.006 -1.559 -29.890 1.00 52.00 84 LYS A CA 1
ATOM 612 C C . LYS A 1 84 ? 30.987 -0.397 -30.094 1.00 52.00 84 LYS A C 1
ATOM 614 O O . LYS A 1 84 ? 31.355 -0.081 -31.221 1.00 52.00 84 LYS A O 1
ATOM 619 N N . VAL A 1 85 ? 31.426 0.237 -29.005 1.00 52.53 85 VAL A N 1
ATOM 620 C CA . VAL A 1 85 ? 32.489 1.260 -29.014 1.00 52.53 85 VAL A CA 1
ATOM 621 C C . VAL A 1 85 ? 33.622 0.773 -28.118 1.00 52.53 85 VAL A C 1
ATOM 623 O O . VAL A 1 85 ? 33.390 0.423 -26.965 1.00 52.53 85 VAL A O 1
ATOM 626 N N . SER A 1 86 ? 34.848 0.714 -28.640 1.00 52.56 86 SER A N 1
ATOM 627 C CA . SER A 1 86 ? 36.013 0.338 -27.835 1.00 52.56 86 SER A CA 1
ATOM 628 C C . SER A 1 86 ? 36.328 1.422 -26.794 1.00 52.56 86 SER A C 1
ATOM 630 O O . SER A 1 86 ? 36.129 2.611 -27.050 1.00 52.56 86 SER A O 1
ATOM 632 N N . ALA A 1 87 ? 36.851 1.034 -25.625 1.00 50.28 87 ALA A N 1
ATOM 633 C CA . ALA A 1 87 ? 37.171 1.968 -24.537 1.00 50.28 87 ALA A CA 1
ATOM 634 C C . ALA A 1 87 ? 38.055 3.173 -24.960 1.00 50.28 87 ALA A C 1
ATOM 636 O O . ALA A 1 87 ? 37.751 4.293 -24.543 1.00 50.28 87 ALA A O 1
ATOM 637 N N . PRO A 1 88 ? 39.071 3.024 -25.841 1.00 54.09 88 PRO A N 1
ATOM 638 C CA . PRO A 1 88 ? 39.848 4.162 -26.343 1.00 54.09 88 PRO A CA 1
ATOM 639 C C . PRO A 1 88 ? 39.027 5.104 -27.236 1.00 54.09 88 PRO A C 1
ATOM 641 O O . PRO A 1 88 ? 39.173 6.322 -27.162 1.00 54.09 88 PRO A O 1
ATOM 644 N N . ALA A 1 89 ? 38.128 4.555 -28.061 1.00 54.88 89 ALA A N 1
ATOM 645 C CA . ALA A 1 89 ? 37.259 5.339 -28.935 1.00 54.88 89 ALA A CA 1
ATOM 646 C C . ALA A 1 89 ? 36.178 6.095 -28.146 1.00 54.88 89 ALA A C 1
ATOM 648 O O . ALA A 1 89 ? 35.799 7.198 -28.537 1.00 54.88 89 ALA A O 1
ATOM 649 N N . LEU A 1 90 ? 35.710 5.530 -27.028 1.00 50.44 90 LEU A N 1
ATOM 650 C CA . LEU A 1 90 ? 34.800 6.192 -26.095 1.00 50.44 90 LEU A CA 1
ATOM 651 C C . LEU A 1 90 ? 35.472 7.400 -25.429 1.00 50.44 90 LEU A C 1
ATOM 653 O O . LEU A 1 90 ? 34.935 8.500 -25.497 1.00 50.44 90 LEU A O 1
ATOM 657 N N . LEU A 1 91 ? 36.667 7.214 -24.858 1.00 51.94 91 LEU A N 1
ATOM 658 C CA . LEU A 1 91 ? 37.450 8.294 -24.240 1.00 51.94 91 LEU A CA 1
ATOM 659 C C . LEU A 1 91 ? 37.760 9.420 -25.234 1.00 51.94 91 LEU A C 1
ATOM 661 O O . LEU A 1 91 ? 37.574 10.589 -24.910 1.00 51.94 91 LEU A O 1
ATOM 665 N N . TYR A 1 92 ? 38.157 9.071 -26.461 1.00 60.12 92 TYR A N 1
ATOM 666 C CA . TYR A 1 92 ? 38.386 10.038 -27.535 1.00 60.12 92 TYR A CA 1
ATOM 667 C C . TYR A 1 92 ? 37.110 10.824 -27.876 1.00 60.12 92 TYR A C 1
ATOM 669 O O . TYR A 1 92 ? 37.130 12.048 -27.926 1.00 60.12 92 TYR A O 1
ATOM 677 N N . ARG A 1 93 ? 35.970 10.148 -28.071 1.00 60.38 93 ARG A N 1
ATOM 678 C CA . ARG A 1 93 ? 34.693 10.813 -28.395 1.00 60.38 93 ARG A CA 1
ATOM 679 C C . ARG A 1 93 ? 34.207 11.727 -27.276 1.00 60.38 93 ARG A C 1
ATOM 681 O O . ARG A 1 93 ? 33.790 12.845 -27.571 1.00 60.38 93 ARG A O 1
ATOM 688 N N . LEU A 1 94 ? 34.321 11.283 -26.024 1.00 54.59 94 LEU A N 1
ATOM 689 C CA . LEU A 1 94 ? 33.988 12.092 -24.857 1.00 54.59 94 LEU A CA 1
ATOM 690 C C . LEU A 1 94 ? 34.896 13.319 -24.771 1.00 54.59 94 LEU A C 1
ATOM 692 O O . LEU A 1 94 ? 34.381 14.416 -24.627 1.00 54.59 94 LEU A O 1
ATOM 696 N N . PHE A 1 95 ? 36.210 13.181 -24.968 1.00 57.53 95 PHE A N 1
ATOM 697 C CA . PHE A 1 95 ? 37.137 14.320 -24.964 1.00 57.53 95 PHE A CA 1
ATOM 698 C C . PHE A 1 95 ? 36.747 15.423 -25.970 1.00 57.53 95 PHE A C 1
ATOM 700 O O . PHE A 1 95 ? 36.919 16.605 -25.688 1.00 57.53 95 PHE A O 1
ATOM 707 N N . PHE A 1 96 ? 36.146 15.054 -27.107 1.00 61.38 96 PHE A N 1
ATOM 708 C CA . PHE A 1 96 ? 35.636 15.989 -28.121 1.00 61.38 96 PHE A CA 1
ATOM 709 C C . PHE A 1 96 ? 34.144 16.346 -27.978 1.00 61.38 96 PHE A C 1
ATOM 711 O O . PHE A 1 96 ? 33.564 16.895 -28.916 1.00 61.38 96 PHE A O 1
ATOM 718 N N . GLY A 1 97 ? 33.499 16.027 -26.851 1.00 53.34 97 GLY A N 1
ATOM 719 C CA . GLY A 1 97 ? 32.093 16.368 -26.605 1.00 53.34 97 GLY A CA 1
ATOM 720 C C . GLY A 1 97 ? 31.108 15.659 -27.538 1.00 53.34 97 GLY A C 1
ATOM 721 O O . GLY A 1 97 ? 30.079 16.227 -27.896 1.00 53.34 97 GLY A O 1
ATOM 722 N N . LYS A 1 98 ? 31.408 14.424 -27.968 1.00 57.00 98 LYS A N 1
ATOM 723 C CA . LYS A 1 98 ? 30.512 13.587 -28.788 1.00 57.00 98 LYS A CA 1
ATOM 724 C C . LYS A 1 98 ? 30.008 12.374 -27.991 1.00 57.00 98 LYS A C 1
ATOM 726 O O . LYS A 1 98 ? 30.805 11.753 -27.286 1.00 57.00 98 LYS A O 1
ATOM 731 N N . PRO A 1 99 ? 28.717 12.004 -28.105 1.00 59.38 99 PRO A N 1
ATOM 732 C CA . PRO A 1 99 ? 28.169 10.857 -27.387 1.00 59.38 99 PRO A CA 1
ATOM 733 C C . PRO A 1 99 ? 28.754 9.541 -27.915 1.00 59.38 99 PRO A C 1
ATOM 735 O O . PRO A 1 99 ? 29.196 9.448 -29.068 1.00 59.38 99 PRO A O 1
ATOM 738 N N . ALA A 1 100 ? 28.760 8.507 -27.070 1.00 55.72 100 ALA A N 1
ATOM 739 C CA . ALA A 1 100 ? 29.229 7.178 -27.456 1.00 55.72 100 ALA A CA 1
ATOM 740 C C . ALA A 1 100 ? 28.406 6.599 -28.618 1.00 55.72 100 ALA A C 1
ATOM 742 O O . ALA A 1 100 ? 28.959 6.004 -29.549 1.00 55.72 100 ALA A O 1
ATOM 743 N N . TRP A 1 101 ? 27.093 6.812 -28.574 1.00 62.94 101 TRP A N 1
ATOM 744 C CA . TRP A 1 101 ? 26.083 6.196 -29.418 1.00 62.94 101 TRP A CA 1
ATOM 745 C C . TRP A 1 101 ? 25.250 7.246 -30.161 1.00 62.94 101 TRP A C 1
ATOM 747 O O . TRP A 1 101 ? 25.058 8.361 -29.688 1.00 62.94 101 TRP A O 1
ATOM 757 N N . ASN A 1 102 ? 24.766 6.890 -31.354 1.00 64.31 102 ASN A N 1
ATOM 758 C CA . ASN A 1 102 ? 23.978 7.777 -32.212 1.00 64.31 102 ASN A CA 1
ATOM 759 C C . ASN A 1 102 ? 22.485 7.420 -32.114 1.00 64.31 102 ASN A C 1
ATOM 761 O O . ASN A 1 102 ? 22.116 6.260 -32.315 1.00 64.31 102 ASN A O 1
ATOM 765 N N . ASP A 1 103 ? 21.633 8.406 -31.831 1.00 67.88 103 ASP A N 1
ATOM 766 C CA . ASP A 1 103 ? 20.187 8.243 -31.656 1.00 67.88 103 ASP A CA 1
ATOM 767 C C . ASP A 1 103 ? 19.427 8.091 -32.985 1.00 67.88 103 ASP A C 1
ATOM 769 O O . ASP A 1 103 ? 18.306 7.589 -32.988 1.00 67.88 103 ASP A O 1
ATOM 773 N N . LYS A 1 104 ? 20.032 8.441 -34.133 1.00 71.19 104 LYS A N 1
ATOM 774 C CA . LYS A 1 104 ? 19.367 8.446 -35.454 1.00 71.19 104 LYS A CA 1
ATOM 775 C C . LYS A 1 104 ? 18.678 7.130 -35.826 1.00 71.19 104 LYS A C 1
ATOM 777 O O . LYS A 1 104 ? 17.591 7.155 -36.391 1.00 71.19 104 LYS A O 1
ATOM 782 N N . LYS A 1 105 ? 19.293 5.982 -35.525 1.00 70.69 105 LYS A N 1
ATOM 783 C CA . LYS A 1 105 ? 18.709 4.668 -35.856 1.00 70.69 105 LYS A CA 1
ATOM 784 C C . LYS A 1 105 ? 17.543 4.299 -34.948 1.00 70.69 105 LYS A C 1
ATOM 786 O O . LYS A 1 105 ? 16.549 3.772 -35.433 1.00 70.69 105 LYS A O 1
ATOM 791 N N . LEU A 1 106 ? 17.663 4.597 -33.655 1.00 73.19 106 LEU A N 1
ATOM 792 C CA . LEU A 1 106 ? 16.577 4.399 -32.701 1.00 73.19 106 LEU A CA 1
ATOM 793 C C . LEU A 1 106 ? 15.404 5.331 -33.028 1.00 73.19 106 LEU A C 1
ATOM 795 O O . LEU A 1 106 ? 14.263 4.886 -33.036 1.00 73.19 106 LEU A O 1
ATOM 799 N N . ARG A 1 107 ? 15.695 6.587 -33.390 1.00 81.75 107 ARG A N 1
ATOM 800 C CA . ARG A 1 107 ? 14.714 7.557 -33.885 1.00 81.75 107 ARG A CA 1
ATOM 801 C C . ARG A 1 107 ? 13.966 7.034 -35.100 1.00 81.75 107 ARG A C 1
ATOM 803 O O . ARG A 1 107 ? 12.746 7.009 -35.058 1.00 81.75 107 ARG A O 1
ATOM 810 N N . GLN A 1 108 ? 14.682 6.602 -36.140 1.00 81.94 108 GLN A N 1
ATOM 811 C CA . GLN A 1 108 ? 14.050 6.085 -37.353 1.00 81.94 108 GLN A CA 1
ATOM 812 C C . GLN A 1 108 ? 13.166 4.876 -37.042 1.00 81.94 108 GLN A C 1
ATOM 814 O O . GLN A 1 108 ? 12.015 4.847 -37.450 1.00 81.94 108 GLN A O 1
ATOM 819 N N . TRP A 1 109 ? 13.670 3.924 -36.252 1.00 81.88 109 TRP A N 1
ATOM 820 C CA . TRP A 1 109 ? 12.909 2.735 -35.877 1.00 81.88 109 TRP A CA 1
ATOM 821 C C . TRP A 1 109 ? 11.625 3.069 -35.103 1.00 81.88 109 TRP A C 1
ATOM 823 O O . TRP A 1 109 ? 10.568 2.527 -35.412 1.00 81.88 109 TRP A O 1
ATOM 833 N N . LEU A 1 110 ? 11.697 3.982 -34.126 1.00 84.00 110 LEU A N 1
ATOM 834 C CA . LEU A 1 110 ? 10.518 4.445 -33.389 1.00 84.00 110 LEU A CA 1
ATOM 835 C C . LEU A 1 110 ? 9.549 5.206 -34.304 1.00 84.00 110 LEU A C 1
ATOM 837 O O . LEU A 1 110 ? 8.348 4.959 -34.240 1.00 84.00 110 LEU A O 1
ATOM 841 N N . SER A 1 111 ? 10.056 6.091 -35.168 1.00 85.75 111 SER A N 1
ATOM 842 C CA . SER A 1 111 ? 9.247 6.811 -36.156 1.00 85.75 111 SER A CA 1
ATOM 843 C C . SER A 1 111 ? 8.495 5.850 -37.071 1.00 85.75 111 SER A C 1
ATOM 845 O O . SER A 1 111 ? 7.277 5.931 -37.131 1.00 85.75 111 SER A O 1
ATOM 847 N N . ASP A 1 112 ? 9.170 4.866 -37.670 1.00 86.31 112 ASP A N 1
ATOM 848 C CA . ASP A 1 112 ? 8.539 3.886 -38.563 1.00 86.31 112 ASP A CA 1
ATOM 849 C C . ASP A 1 112 ? 7.382 3.138 -37.870 1.00 86.31 112 ASP A C 1
ATOM 851 O O . ASP A 1 112 ? 6.334 2.880 -38.469 1.00 86.31 112 ASP A O 1
ATOM 855 N N . ILE A 1 113 ? 7.547 2.817 -36.581 1.00 87.06 113 ILE A N 1
ATOM 856 C CA . ILE A 1 113 ? 6.519 2.157 -35.771 1.00 87.06 113 ILE A CA 1
ATOM 857 C C . ILE A 1 113 ? 5.317 3.082 -35.532 1.00 87.06 113 ILE A C 1
ATOM 859 O O . ILE A 1 113 ? 4.182 2.677 -35.791 1.00 87.06 113 ILE A O 1
ATOM 863 N N . PHE A 1 114 ? 5.528 4.304 -35.036 1.00 88.56 114 PHE A N 1
ATOM 864 C CA . PHE A 1 114 ? 4.427 5.207 -34.674 1.00 88.56 114 PHE A CA 1
ATOM 865 C C . PHE A 1 114 ? 3.746 5.846 -35.894 1.00 88.56 114 PHE A C 1
ATOM 867 O O . PHE A 1 114 ? 2.521 6.004 -35.900 1.00 88.56 114 PHE A O 1
ATOM 874 N N . ASP A 1 115 ? 4.493 6.106 -36.967 1.00 88.25 115 ASP A N 1
ATOM 875 C CA . ASP A 1 115 ? 3.967 6.631 -38.230 1.00 88.25 115 ASP A CA 1
ATOM 876 C C . ASP A 1 115 ? 3.009 5.629 -38.886 1.00 88.25 115 ASP A C 1
ATOM 878 O O . ASP A 1 115 ? 1.973 6.021 -39.428 1.00 88.25 115 ASP A O 1
ATOM 882 N N . SER A 1 116 ? 3.266 4.321 -38.739 1.00 85.88 116 SER A N 1
ATOM 883 C CA . SER A 1 116 ? 2.341 3.270 -39.195 1.00 85.88 116 SER A CA 1
ATOM 884 C C . SER A 1 116 ? 0.952 3.352 -38.535 1.00 85.88 116 SER A C 1
ATOM 886 O O . SER A 1 116 ? -0.043 2.908 -39.111 1.00 85.88 116 SER A O 1
ATOM 888 N N . LYS A 1 117 ? 0.871 3.964 -37.346 1.00 85.31 117 LYS A N 1
ATOM 889 C CA . LYS A 1 117 ? -0.361 4.225 -36.587 1.00 85.31 117 LYS A CA 1
ATOM 890 C C . LYS A 1 117 ? -0.834 5.680 -36.687 1.00 85.31 117 LYS A C 1
ATOM 892 O O . LYS A 1 117 ? -1.850 6.011 -36.084 1.00 85.31 117 LYS A O 1
ATOM 897 N N . LYS A 1 118 ? -0.146 6.526 -37.466 1.00 87.69 118 LYS A N 1
ATOM 898 C CA . LYS A 1 118 ? -0.389 7.976 -37.587 1.00 87.69 118 LYS A CA 1
ATOM 899 C C . LYS A 1 118 ? -0.300 8.721 -36.245 1.00 87.69 118 LYS A C 1
ATOM 901 O O . LYS A 1 118 ? -1.032 9.682 -36.027 1.00 87.69 118 LYS A O 1
ATOM 906 N N . ILE A 1 119 ? 0.575 8.269 -35.347 1.00 88.00 119 ILE A N 1
ATOM 907 C CA . ILE A 1 119 ? 0.794 8.878 -34.029 1.00 88.00 119 ILE A CA 1
ATOM 908 C C . ILE A 1 119 ? 2.068 9.713 -34.100 1.00 88.00 119 ILE A C 1
ATOM 910 O O . ILE A 1 119 ? 3.146 9.174 -34.328 1.00 88.00 119 ILE A O 1
ATOM 914 N N . THR A 1 120 ? 1.954 11.025 -33.889 1.00 86.94 120 THR A N 1
ATOM 915 C CA . THR A 1 120 ? 3.100 11.946 -34.017 1.00 86.94 120 THR A CA 1
ATOM 916 C C . THR A 1 120 ? 3.405 12.703 -32.728 1.00 86.94 120 THR A C 1
ATOM 918 O O . THR A 1 120 ? 4.571 13.001 -32.445 1.00 86.94 120 THR A O 1
ATOM 921 N N . THR A 1 121 ? 2.380 12.978 -31.922 1.00 89.12 121 THR A N 1
ATOM 922 C CA . THR A 1 121 ? 2.469 13.747 -30.675 1.00 89.12 121 THR A CA 1
ATOM 923 C C . THR A 1 121 ? 2.042 12.919 -29.465 1.00 89.12 121 THR A C 1
ATOM 925 O O . THR A 1 121 ? 1.433 11.859 -29.614 1.00 89.12 121 THR A O 1
ATOM 928 N N . ILE A 1 122 ? 2.364 13.387 -28.255 1.00 85.62 122 ILE A N 1
ATOM 929 C CA . ILE A 1 122 ? 1.938 12.729 -27.008 1.00 85.62 122 ILE A CA 1
ATOM 930 C C . ILE A 1 122 ? 0.404 12.714 -26.909 1.00 85.62 122 ILE A C 1
ATOM 932 O O . ILE A 1 122 ? -0.182 11.672 -26.618 1.00 85.62 122 ILE A O 1
ATOM 936 N N . GLY A 1 123 ? -0.259 13.820 -27.259 1.00 84.31 123 GLY A N 1
ATOM 937 C CA . GLY A 1 123 ? -1.720 13.924 -27.238 1.00 84.31 123 GLY A CA 1
ATOM 938 C C . GLY A 1 123 ? -2.439 12.967 -28.201 1.00 84.31 123 GLY A C 1
ATOM 939 O O . GLY A 1 123 ? -3.603 12.621 -27.976 1.00 84.31 123 GLY A O 1
ATOM 940 N N . ASP A 1 124 ? -1.768 12.482 -29.253 1.00 86.44 124 ASP A N 1
ATOM 941 C CA . ASP A 1 124 ? -2.344 11.491 -30.174 1.00 86.44 124 ASP A CA 1
ATOM 942 C C . ASP A 1 124 ? -2.525 10.113 -29.510 1.00 86.44 124 ASP A C 1
ATOM 944 O O . ASP A 1 124 ? -3.450 9.380 -29.865 1.00 86.44 124 ASP A O 1
ATOM 948 N N . LEU A 1 125 ? -1.716 9.776 -28.496 1.00 84.19 125 LEU A N 1
ATOM 949 C CA . LEU A 1 125 ? -1.847 8.523 -27.738 1.00 84.19 125 LEU A CA 1
ATOM 950 C C . LEU A 1 125 ? -3.165 8.468 -26.959 1.00 84.19 125 LEU A C 1
ATOM 952 O O . LEU A 1 125 ? -3.876 7.459 -26.989 1.00 84.19 125 LEU A O 1
ATOM 956 N N . LYS A 1 126 ? -3.548 9.590 -26.339 1.00 81.38 126 LYS A N 1
ATOM 957 C CA . LYS A 1 126 ? -4.825 9.712 -25.630 1.00 81.38 126 LYS A CA 1
ATOM 958 C C . LYS A 1 126 ? -6.008 9.492 -26.570 1.00 81.38 126 LYS A C 1
ATOM 960 O O . LYS A 1 126 ? -6.966 8.816 -26.207 1.00 81.38 126 LYS A O 1
ATOM 965 N N . LYS A 1 127 ? -5.926 9.986 -27.807 1.00 79.31 127 LYS A N 1
ATOM 966 C CA . LYS A 1 127 ? -6.973 9.788 -28.825 1.00 79.31 127 LYS A CA 1
ATOM 967 C C . LYS A 1 127 ? -7.073 8.336 -29.305 1.00 79.31 127 LYS A C 1
ATOM 969 O O . LYS A 1 127 ? -8.158 7.913 -29.690 1.00 79.31 127 LYS A O 1
ATOM 974 N N . ALA A 1 128 ? -5.977 7.576 -29.281 1.00 80.12 128 ALA A N 1
ATOM 975 C CA . ALA A 1 128 ? -5.942 6.210 -29.801 1.00 80.12 128 ALA A CA 1
ATOM 976 C C . ALA A 1 128 ? -6.670 5.193 -28.901 1.00 80.12 128 ALA A C 1
ATOM 978 O O . ALA A 1 128 ? -7.459 4.387 -29.396 1.00 80.12 128 ALA A O 1
ATOM 979 N N . LYS A 1 129 ? -6.423 5.222 -27.582 1.00 78.06 129 LYS A N 1
ATOM 980 C CA . LYS A 1 129 ? -6.979 4.243 -26.620 1.00 78.06 129 LYS A CA 1
ATOM 981 C C . LYS A 1 129 ? -7.597 4.846 -25.361 1.00 78.06 129 LYS A C 1
ATOM 983 O O . LYS A 1 129 ? -8.021 4.089 -24.491 1.00 78.06 129 LYS A O 1
ATOM 988 N N . ASN A 1 130 ? -7.672 6.174 -25.260 1.00 82.75 130 ASN A N 1
ATOM 989 C CA . ASN A 1 130 ? -8.053 6.870 -24.030 1.00 82.75 130 ASN A CA 1
ATOM 990 C C . ASN A 1 130 ? -7.144 6.505 -22.840 1.00 82.75 130 ASN A C 1
ATOM 992 O O . ASN A 1 130 ? -7.610 6.362 -21.713 1.00 82.75 130 ASN A O 1
ATOM 996 N N . ILE A 1 131 ? -5.849 6.320 -23.120 1.00 86.62 131 ILE A N 1
ATOM 997 C CA . ILE A 1 131 ? -4.796 6.098 -22.126 1.00 86.62 131 ILE A CA 1
ATOM 998 C C . ILE A 1 131 ? -3.997 7.394 -22.016 1.00 86.62 131 ILE A C 1
ATOM 1000 O O . ILE A 1 131 ? -3.458 7.866 -23.019 1.00 86.62 131 ILE A O 1
ATOM 1004 N N . ASN A 1 132 ? -3.913 7.968 -20.817 1.00 87.94 132 ASN A N 1
ATOM 1005 C CA . ASN A 1 132 ? -3.001 9.084 -20.565 1.00 87.94 132 ASN A CA 1
ATOM 1006 C C . ASN A 1 132 ? -1.564 8.544 -20.532 1.00 87.94 132 ASN A C 1
ATOM 1008 O O . ASN A 1 132 ? -1.300 7.557 -19.846 1.00 87.94 132 ASN A O 1
ATOM 1012 N N . PHE A 1 133 ? -0.647 9.151 -21.287 1.00 89.88 133 PHE A N 1
ATOM 1013 C CA . PHE A 1 133 ? 0.748 8.717 -21.343 1.00 89.88 133 PHE A CA 1
ATOM 1014 C C . PHE A 1 133 ? 1.694 9.850 -20.961 1.00 89.88 133 PHE A C 1
ATOM 1016 O O . PHE A 1 133 ? 1.666 10.911 -21.583 1.00 89.88 133 PHE A O 1
ATOM 1023 N N . THR A 1 134 ? 2.582 9.574 -20.009 1.00 87.94 134 THR A N 1
ATOM 1024 C CA . THR A 1 134 ? 3.547 10.546 -19.496 1.00 87.94 134 THR A CA 1
ATOM 1025 C C . THR A 1 134 ? 4.965 9.964 -19.552 1.00 87.94 134 THR A C 1
ATOM 1027 O O . THR A 1 134 ? 5.299 9.061 -18.783 1.00 87.94 134 THR A O 1
ATOM 1030 N N . PRO A 1 135 ? 5.840 10.443 -20.453 1.00 85.06 135 PRO A N 1
ATOM 1031 C CA . PRO A 1 135 ? 7.257 10.101 -20.414 1.00 85.06 135 PRO A CA 1
ATOM 1032 C C . PRO A 1 135 ? 7.993 10.996 -19.408 1.00 85.06 135 PRO A C 1
ATOM 1034 O O . PRO A 1 135 ? 7.852 12.218 -19.443 1.00 85.06 135 PRO A O 1
ATOM 1037 N N . VAL A 1 136 ? 8.818 10.402 -18.545 1.00 82.31 136 VAL A N 1
ATOM 1038 C CA . VAL A 1 136 ? 9.592 11.129 -17.525 1.00 82.31 136 VAL A CA 1
ATOM 1039 C C . VAL A 1 136 ? 11.041 11.295 -17.968 1.00 82.31 136 VAL A C 1
ATOM 1041 O O . VAL A 1 136 ? 11.693 10.339 -18.390 1.00 82.31 136 VAL A O 1
ATOM 1044 N N . SER A 1 137 ? 11.549 12.522 -17.880 1.00 77.19 137 SER A N 1
ATOM 1045 C CA . SER A 1 137 ? 12.955 12.872 -18.142 1.00 77.19 137 SER A CA 1
ATOM 1046 C C . SER A 1 137 ? 13.491 13.771 -17.031 1.00 77.19 137 SER A C 1
ATOM 1048 O O . SER A 1 137 ? 12.702 14.351 -16.291 1.00 77.19 137 SER A O 1
ATOM 1050 N N . THR A 1 138 ? 14.809 13.926 -16.918 1.00 69.50 138 THR A N 1
ATOM 1051 C CA . THR A 1 138 ? 15.432 14.820 -15.927 1.00 69.50 138 THR A CA 1
ATOM 1052 C C . THR A 1 138 ? 16.059 16.024 -16.625 1.00 69.50 138 THR A C 1
ATOM 1054 O O . THR A 1 138 ? 16.800 15.866 -17.594 1.00 69.50 138 THR A O 1
ATOM 1057 N N . ASP A 1 139 ? 15.795 17.235 -16.128 1.00 70.88 139 ASP A N 1
ATOM 1058 C CA . ASP A 1 139 ? 16.416 18.467 -16.630 1.00 70.88 139 ASP A CA 1
ATOM 1059 C C . ASP A 1 139 ? 17.611 18.855 -15.746 1.00 70.88 139 ASP A C 1
ATOM 1061 O O . ASP A 1 139 ? 17.451 19.313 -14.610 1.00 70.88 139 ASP A O 1
ATOM 1065 N N . LEU A 1 140 ? 18.827 18.690 -16.275 1.00 60.31 140 LEU A N 1
ATOM 1066 C CA . LEU A 1 140 ? 20.059 19.048 -15.567 1.00 60.31 140 LEU A CA 1
ATOM 1067 C C . LEU A 1 140 ? 20.299 20.559 -15.509 1.00 60.31 140 LEU A C 1
ATOM 1069 O O . LEU A 1 140 ? 20.976 21.016 -14.587 1.00 60.31 140 LEU A O 1
ATOM 1073 N N . SER A 1 141 ? 19.767 21.336 -16.458 1.00 60.03 141 SER A N 1
ATOM 1074 C CA . SER A 1 141 ? 19.949 22.793 -16.478 1.00 60.03 141 SER A CA 1
ATOM 1075 C C . SER A 1 141 ? 19.190 23.455 -15.331 1.00 60.03 141 SER A C 1
ATOM 1077 O O . SER A 1 141 ? 19.731 24.328 -14.655 1.00 60.03 141 SER A O 1
ATOM 1079 N N . ASN A 1 142 ? 17.965 22.995 -15.073 1.00 58.19 142 ASN A N 1
ATOM 1080 C CA . ASN A 1 142 ? 17.093 23.536 -14.026 1.00 58.19 142 ASN A CA 1
ATOM 1081 C C . ASN A 1 142 ? 17.105 22.712 -12.727 1.00 58.19 142 ASN A C 1
ATOM 1083 O O . ASN A 1 142 ? 16.415 23.062 -11.770 1.00 58.19 142 ASN A O 1
ATOM 1087 N N . ARG A 1 143 ? 17.897 21.629 -12.677 1.00 58.94 143 ARG A N 1
ATOM 1088 C CA . ARG A 1 143 ? 17.958 20.670 -11.555 1.00 58.94 143 ARG A CA 1
ATOM 1089 C C . ARG A 1 143 ? 16.580 20.104 -11.195 1.00 58.94 143 ARG A C 1
ATOM 1091 O O . ARG A 1 143 ? 16.285 19.875 -10.024 1.00 58.94 143 ARG A O 1
ATOM 1098 N N . THR A 1 144 ? 15.730 19.899 -12.199 1.00 59.91 144 THR A N 1
ATOM 1099 C CA . THR A 1 144 ? 14.366 19.404 -12.005 1.00 59.91 144 THR A CA 1
ATOM 1100 C C . THR A 1 144 ? 14.348 17.886 -12.205 1.00 59.91 144 THR A C 1
ATOM 1102 O O . THR A 1 144 ? 14.710 17.418 -13.290 1.00 59.91 144 THR A O 1
ATOM 1105 N N . PRO A 1 145 ? 13.952 17.098 -11.185 1.00 55.53 145 PRO A N 1
ATOM 1106 C CA . PRO A 1 145 ? 14.036 15.637 -11.235 1.00 55.53 145 PRO A CA 1
ATOM 1107 C C . PRO A 1 145 ? 13.077 15.024 -12.265 1.00 55.53 145 PRO A C 1
ATOM 1109 O O . PRO A 1 145 ? 13.410 13.995 -12.852 1.00 55.53 145 PRO A O 1
ATOM 1112 N N . HIS A 1 146 ? 11.948 15.691 -12.533 1.00 62.50 146 HIS A N 1
ATOM 1113 C CA . HIS A 1 146 ? 10.954 15.311 -13.532 1.00 62.50 146 HIS A CA 1
ATOM 1114 C C . HIS A 1 146 ? 10.657 16.482 -14.481 1.00 62.50 146 HIS A C 1
ATOM 1116 O O . HIS A 1 146 ? 10.311 17.582 -14.059 1.00 62.50 146 HIS A O 1
ATOM 1122 N N . PHE A 1 147 ? 10.768 16.238 -15.781 1.00 64.12 147 PHE A N 1
ATOM 1123 C CA . PHE A 1 147 ? 10.318 17.131 -16.838 1.00 64.12 147 PHE A CA 1
ATOM 1124 C C . PHE A 1 147 ? 9.118 16.491 -17.531 1.00 64.12 147 PHE A C 1
ATOM 1126 O O . PHE A 1 147 ? 9.239 15.408 -18.110 1.00 64.12 147 PHE A O 1
ATOM 1133 N N . LEU A 1 148 ? 7.966 17.155 -17.443 1.00 67.69 148 LEU A N 1
ATOM 1134 C CA . LEU A 1 148 ? 6.728 16.733 -18.087 1.00 67.69 148 LEU A CA 1
ATOM 1135 C C . LEU A 1 148 ? 6.579 17.476 -19.413 1.00 67.69 148 LEU A C 1
ATOM 1137 O O . LEU A 1 148 ? 6.778 18.688 -19.493 1.00 67.69 148 LEU A O 1
ATOM 1141 N N . TYR A 1 149 ? 6.252 16.734 -20.463 1.00 72.75 149 TYR A N 1
ATOM 1142 C CA . TYR A 1 149 ? 6.082 17.284 -21.800 1.00 72.75 149 TYR A CA 1
ATOM 1143 C C . TYR A 1 149 ? 4.627 17.676 -22.044 1.00 72.75 149 TYR A C 1
ATOM 1145 O O . TYR A 1 149 ? 3.714 16.979 -21.616 1.00 72.75 149 TYR A O 1
ATOM 1153 N N . ASP A 1 150 ? 4.431 18.764 -22.784 1.00 75.81 150 ASP A N 1
ATOM 1154 C CA . ASP A 1 150 ? 3.127 19.148 -23.330 1.00 75.81 150 ASP A CA 1
ATOM 1155 C C . ASP A 1 150 ? 2.635 18.100 -24.347 1.00 75.81 150 ASP A C 1
ATOM 1157 O O . ASP A 1 150 ? 3.437 17.516 -25.087 1.00 75.81 150 ASP A O 1
ATOM 1161 N N . ASP A 1 151 ? 1.318 17.914 -24.435 1.00 79.62 151 ASP A N 1
ATOM 1162 C CA . ASP A 1 151 ? 0.640 17.040 -25.398 1.00 79.62 151 ASP A CA 1
ATOM 1163 C C . ASP A 1 151 ? 1.070 17.293 -26.853 1.00 79.62 151 ASP A C 1
ATOM 1165 O O . ASP A 1 151 ? 1.111 16.359 -27.655 1.00 79.62 151 ASP A O 1
ATOM 1169 N N . ASN A 1 152 ? 1.435 18.532 -27.200 1.00 81.56 152 ASN A N 1
ATOM 1170 C CA . ASN A 1 152 ? 1.882 18.918 -28.542 1.00 81.56 152 ASN A CA 1
ATOM 1171 C C . ASN A 1 152 ? 3.318 18.477 -28.871 1.00 81.56 152 ASN A C 1
ATOM 1173 O O . ASN A 1 152 ? 3.770 18.599 -30.015 1.00 81.56 152 ASN A O 1
ATOM 1177 N N . LYS A 1 153 ? 4.080 17.984 -27.888 1.00 83.38 153 LYS A N 1
ATOM 1178 C CA . LYS A 1 153 ? 5.452 17.526 -28.107 1.00 83.38 153 LYS A CA 1
ATOM 1179 C C . LYS A 1 153 ? 5.458 16.291 -29.009 1.00 83.38 153 LYS A C 1
ATOM 1181 O O . LYS A 1 153 ? 4.685 15.352 -28.829 1.00 83.38 153 LYS A O 1
ATOM 1186 N N . ASN A 1 154 ? 6.402 16.260 -29.953 1.00 87.06 154 ASN A N 1
ATOM 1187 C CA . ASN A 1 154 ? 6.663 15.075 -30.767 1.00 87.06 154 ASN A CA 1
ATOM 1188 C C . ASN A 1 154 ? 7.043 13.869 -29.886 1.00 87.06 154 ASN A C 1
ATOM 1190 O O . ASN A 1 154 ? 8.026 13.931 -29.140 1.00 87.06 154 ASN A O 1
ATOM 1194 N N . LEU A 1 155 ? 6.300 12.769 -30.032 1.00 85.75 155 LEU A N 1
ATOM 1195 C CA . LEU A 1 155 ? 6.406 11.584 -29.178 1.00 85.75 155 LEU A CA 1
ATOM 1196 C C . LEU A 1 155 ? 7.798 10.946 -29.238 1.00 85.75 155 LEU A C 1
ATOM 1198 O O . LEU A 1 155 ? 8.428 10.729 -28.207 1.00 85.75 155 LEU A O 1
ATOM 1202 N N . VAL A 1 156 ? 8.312 10.691 -30.445 1.00 84.81 156 VAL A N 1
ATOM 1203 C CA . VAL A 1 156 ? 9.624 10.047 -30.637 1.00 84.81 156 VAL A CA 1
ATOM 1204 C C . VAL A 1 156 ? 10.737 10.880 -30.008 1.00 84.81 156 VAL A C 1
ATOM 1206 O O . VAL A 1 156 ? 11.653 10.342 -29.393 1.00 84.81 156 VAL A O 1
ATOM 1209 N N . SER A 1 157 ? 10.644 12.205 -30.110 1.00 81.75 157 SER A N 1
ATOM 1210 C CA . SER A 1 157 ? 11.609 13.104 -29.480 1.00 81.75 157 SER A CA 1
ATOM 1211 C C . SER A 1 157 ? 11.534 13.046 -27.952 1.00 81.75 157 SER A C 1
ATOM 1213 O O . SER A 1 157 ? 12.581 12.953 -27.322 1.00 81.75 157 SER A O 1
ATOM 1215 N N . ALA A 1 158 ? 10.334 13.014 -27.363 1.00 82.19 158 ALA A N 1
ATOM 1216 C CA . ALA A 1 158 ? 10.164 12.868 -25.914 1.00 82.19 158 ALA A CA 1
ATOM 1217 C C . ALA A 1 158 ? 10.685 11.513 -25.388 1.00 82.19 158 ALA A C 1
ATOM 1219 O O . ALA A 1 158 ? 11.351 11.462 -24.357 1.00 82.19 158 ALA A O 1
ATOM 1220 N N . LEU A 1 159 ? 10.465 10.417 -26.124 1.00 82.19 159 LEU A N 1
ATOM 1221 C CA . LEU A 1 159 ? 10.992 9.090 -25.771 1.00 82.19 159 LEU A CA 1
ATOM 1222 C C . LEU A 1 159 ? 12.529 9.036 -25.807 1.00 82.19 159 LEU A C 1
ATOM 1224 O O . LEU A 1 159 ? 13.154 8.404 -24.952 1.00 82.19 159 LEU A O 1
ATOM 1228 N N . LEU A 1 160 ? 13.146 9.709 -26.783 1.00 77.81 160 LEU A N 1
ATOM 1229 C CA . LEU A 1 160 ? 14.605 9.815 -26.906 1.00 77.81 160 LEU A CA 1
ATOM 1230 C C . LEU A 1 160 ? 15.223 10.766 -25.876 1.00 77.81 160 LEU A C 1
ATOM 1232 O O . LEU A 1 160 ? 16.378 10.586 -25.490 1.00 77.81 160 LEU A O 1
ATOM 1236 N N . ASP A 1 161 ? 14.490 11.787 -25.438 1.00 74.56 161 ASP A N 1
ATOM 1237 C CA . ASP A 1 161 ? 14.889 12.617 -24.302 1.00 74.56 161 ASP A CA 1
ATOM 1238 C C . ASP A 1 161 ? 14.866 11.781 -23.004 1.00 74.56 161 ASP A C 1
ATOM 1240 O O . ASP A 1 161 ? 15.878 11.724 -22.305 1.00 74.56 161 ASP A O 1
ATOM 1244 N N . SER A 1 162 ? 13.794 11.012 -22.774 1.00 74.75 162 SER A N 1
ATOM 1245 C CA . SER A 1 162 ? 13.632 10.116 -21.614 1.00 74.75 162 SER A CA 1
ATOM 1246 C C . SER A 1 162 ? 14.643 8.965 -21.564 1.00 74.75 162 SER A C 1
ATOM 1248 O O . SER A 1 162 ? 15.006 8.517 -20.481 1.00 74.75 162 SER A O 1
ATOM 1250 N N . SER A 1 163 ? 15.143 8.511 -22.718 1.00 67.69 163 SER A N 1
ATOM 1251 C CA . SER A 1 163 ? 16.155 7.441 -22.832 1.00 67.69 163 SER A CA 1
ATOM 1252 C C . SER A 1 163 ? 17.591 7.970 -22.993 1.00 67.69 163 SER A C 1
ATOM 1254 O O . SER A 1 163 ? 18.505 7.230 -23.368 1.00 67.69 163 SER A O 1
ATOM 1256 N N . GLY A 1 164 ? 17.796 9.275 -22.790 1.00 61.59 164 GLY A N 1
ATOM 1257 C CA . GLY A 1 164 ? 19.043 9.982 -23.070 1.00 61.59 164 GLY A CA 1
ATOM 1258 C C . GLY A 1 164 ? 20.135 9.748 -22.028 1.00 61.59 164 GLY A C 1
ATOM 1259 O O . GLY A 1 164 ? 20.535 10.700 -21.356 1.00 61.59 164 GLY A O 1
ATOM 1260 N N . LEU A 1 165 ? 20.617 8.507 -21.886 1.00 59.75 165 LEU A N 1
ATOM 1261 C CA . LEU A 1 165 ? 21.635 8.147 -20.891 1.00 59.75 165 LEU A CA 1
ATOM 1262 C C . LEU A 1 165 ? 22.882 9.045 -21.023 1.00 59.75 165 LEU A C 1
ATOM 1264 O O . LEU A 1 165 ? 23.446 9.139 -22.127 1.00 59.75 165 LEU A O 1
ATOM 1268 N N . PRO A 1 166 ? 23.343 9.681 -19.927 1.00 53.25 166 PRO A N 1
ATOM 1269 C CA . PRO A 1 166 ? 24.554 10.494 -19.937 1.00 53.25 166 PRO A CA 1
ATOM 1270 C C . PRO A 1 166 ? 25.764 9.711 -20.444 1.00 53.25 166 PRO A C 1
ATOM 1272 O O . PRO A 1 166 ? 25.912 8.523 -20.163 1.00 53.25 166 PRO A O 1
ATOM 1275 N N . TYR A 1 167 ? 26.635 10.386 -21.193 1.00 49.53 167 TYR A N 1
ATOM 1276 C CA . TYR A 1 167 ? 27.856 9.867 -21.825 1.00 49.53 167 TYR A CA 1
ATOM 1277 C C . TYR A 1 167 ? 27.624 8.848 -22.956 1.00 49.53 167 TYR A C 1
ATOM 1279 O O . TYR A 1 167 ? 28.427 8.774 -23.889 1.00 49.53 167 TYR A O 1
ATOM 1287 N N . LEU A 1 168 ? 26.509 8.114 -22.929 1.00 56.00 168 LEU A N 1
ATOM 1288 C CA . LEU A 1 168 ? 26.131 7.141 -23.949 1.00 56.00 168 LEU A CA 1
ATOM 1289 C C . LEU A 1 168 ? 25.377 7.792 -25.108 1.00 56.00 168 LEU A C 1
ATOM 1291 O O . LEU A 1 168 ? 25.873 7.777 -26.230 1.00 56.00 168 LEU A O 1
ATOM 1295 N N . PHE A 1 169 ? 24.224 8.404 -24.839 1.00 54.00 169 PHE A N 1
ATOM 1296 C CA . PHE A 1 169 ? 23.390 9.063 -25.851 1.00 54.00 169 PHE A CA 1
ATOM 1297 C C . PHE A 1 169 ? 23.462 10.588 -25.784 1.00 54.00 169 PHE A C 1
ATOM 1299 O O . PHE A 1 169 ? 23.192 11.249 -26.784 1.00 54.00 169 PHE A O 1
ATOM 1306 N N . ARG A 1 170 ? 23.841 11.162 -24.632 1.00 58.94 170 ARG A N 1
ATOM 1307 C CA . ARG A 1 170 ? 23.941 12.617 -24.452 1.00 58.94 170 ARG A CA 1
ATOM 1308 C C . ARG A 1 170 ? 25.222 13.030 -23.744 1.00 58.94 170 ARG A C 1
ATOM 1310 O O . ARG A 1 170 ? 25.644 12.422 -22.769 1.00 58.94 170 ARG A O 1
ATOM 1317 N N . VAL A 1 171 ? 25.825 14.098 -24.243 1.00 51.22 171 VAL A N 1
ATOM 1318 C CA . VAL A 1 171 ? 27.015 14.766 -23.697 1.00 51.22 171 VAL A CA 1
ATOM 1319 C C . VAL A 1 171 ? 26.770 16.275 -23.720 1.00 51.22 171 VAL A C 1
ATOM 1321 O O . VAL A 1 171 ? 25.790 16.736 -24.314 1.00 51.22 171 VAL A O 1
ATOM 1324 N N . TRP A 1 172 ? 27.628 17.053 -23.060 1.00 48.06 172 TRP A N 1
ATOM 1325 C CA . TRP A 1 172 ? 27.499 18.511 -23.040 1.00 48.06 172 TRP A CA 1
ATOM 1326 C C . TRP A 1 172 ? 27.466 19.076 -24.473 1.00 48.06 172 TRP A C 1
ATOM 1328 O O . TRP A 1 172 ? 28.231 18.649 -25.334 1.00 48.06 172 TRP A O 1
ATOM 1338 N N . GLY A 1 173 ? 26.552 20.016 -24.741 1.00 45.59 173 GLY A N 1
ATOM 1339 C CA . GLY A 1 173 ? 26.408 20.654 -26.059 1.00 45.59 173 GLY A CA 1
ATOM 1340 C C . GLY A 1 173 ? 25.516 19.926 -27.079 1.00 45.59 173 GLY A C 1
ATOM 1341 O O . GLY A 1 173 ? 25.427 20.374 -28.216 1.00 45.59 173 GLY A O 1
ATOM 1342 N N . HIS A 1 174 ? 24.825 18.840 -26.706 1.00 46.09 174 HIS A N 1
ATOM 1343 C CA . HIS A 1 174 ? 23.991 18.047 -27.630 1.00 46.09 174 HIS A CA 1
ATOM 1344 C C . HIS A 1 174 ? 22.558 18.599 -27.876 1.00 46.09 174 HIS A C 1
ATOM 1346 O O . HIS A 1 174 ? 21.748 17.934 -28.515 1.00 46.09 174 HIS A O 1
ATOM 1352 N N . ASN A 1 175 ? 22.202 19.807 -27.421 1.00 45.06 175 ASN A N 1
ATOM 1353 C CA . ASN A 1 175 ? 20.887 20.409 -27.697 1.00 45.06 175 ASN A CA 1
ATOM 1354 C C . ASN A 1 175 ? 21.025 21.851 -28.218 1.00 45.06 175 ASN A C 1
ATOM 1356 O O . ASN A 1 175 ? 21.733 22.659 -27.628 1.00 45.06 175 ASN A O 1
ATOM 1360 N N . ASN A 1 176 ? 20.268 22.189 -29.270 1.00 41.66 176 ASN A N 1
ATOM 1361 C CA . ASN A 1 176 ? 20.082 23.558 -29.793 1.00 41.66 176 ASN A CA 1
ATOM 1362 C C . ASN A 1 176 ? 19.177 24.438 -28.895 1.00 41.66 176 ASN A C 1
ATOM 1364 O O . ASN A 1 176 ? 18.744 25.512 -29.303 1.00 41.66 176 ASN A O 1
ATOM 1368 N N . SER A 1 177 ? 18.853 23.981 -27.686 1.00 46.47 177 SER A N 1
ATOM 1369 C CA . SER A 1 177 ? 17.960 24.640 -26.730 1.00 46.47 177 SER A CA 1
ATOM 1370 C C . SER A 1 177 ? 18.620 24.690 -25.351 1.00 46.47 177 SER A C 1
ATOM 1372 O O . SER A 1 177 ? 19.272 23.724 -24.965 1.00 46.47 177 SER A O 1
ATOM 1374 N N . ASN A 1 178 ? 18.404 25.780 -24.602 1.00 47.25 178 ASN A N 1
ATOM 1375 C CA . ASN A 1 178 ? 19.011 26.124 -23.297 1.00 47.25 178 ASN A CA 1
ATOM 1376 C C . ASN A 1 178 ? 18.880 25.081 -22.151 1.00 47.25 178 ASN A C 1
ATOM 1378 O O . ASN A 1 178 ? 19.343 25.341 -21.041 1.00 47.25 178 ASN A O 1
ATOM 1382 N N . ALA A 1 179 ? 18.278 23.912 -22.387 1.00 52.91 179 ALA A N 1
ATOM 1383 C CA . ALA A 1 179 ? 18.071 22.857 -21.396 1.00 52.91 179 ALA A CA 1
ATOM 1384 C C . ALA A 1 179 ? 18.787 21.548 -21.786 1.00 52.91 179 ALA A C 1
ATOM 1386 O O . ALA A 1 179 ? 18.599 21.012 -22.889 1.00 52.91 179 ALA A O 1
ATOM 1387 N N . ILE A 1 180 ? 19.601 21.021 -20.867 1.00 57.38 180 ILE A N 1
ATOM 1388 C CA . ILE A 1 180 ? 20.250 19.711 -20.979 1.00 57.38 180 ILE A CA 1
ATOM 1389 C C . ILE A 1 180 ? 19.327 18.680 -20.329 1.00 57.38 180 ILE A C 1
ATOM 1391 O O . ILE A 1 180 ? 19.389 18.433 -19.127 1.00 57.38 180 ILE A O 1
ATOM 1395 N N . ILE A 1 181 ? 18.465 18.080 -21.148 1.00 56.62 181 ILE A N 1
ATOM 1396 C CA . ILE A 1 181 ? 17.573 16.998 -20.726 1.00 56.62 181 ILE A CA 1
ATOM 1397 C C . ILE A 1 181 ? 18.315 15.665 -20.858 1.00 56.62 181 ILE A C 1
ATOM 1399 O O . ILE A 1 181 ? 18.926 15.399 -21.897 1.00 56.62 181 ILE A O 1
ATOM 1403 N N . VAL A 1 182 ? 18.273 14.842 -19.814 1.00 58.00 182 VAL A N 1
ATOM 1404 C CA . VAL A 1 182 ? 18.908 13.517 -19.734 1.00 58.00 182 VAL A CA 1
ATOM 1405 C C . VAL A 1 182 ? 17.918 12.457 -19.253 1.00 58.00 182 VAL A C 1
ATOM 1407 O O . VAL A 1 182 ? 16.798 12.777 -18.850 1.00 58.00 182 VAL A O 1
ATOM 1410 N N . ASP A 1 183 ? 18.353 11.194 -19.297 1.00 57.00 183 ASP A N 1
ATOM 1411 C CA . ASP A 1 183 ? 17.565 10.044 -18.848 1.00 57.00 183 ASP A CA 1
ATOM 1412 C C . ASP A 1 183 ? 16.986 10.267 -17.442 1.00 57.00 183 ASP A C 1
ATOM 1414 O O . ASP A 1 183 ? 17.719 10.548 -16.486 1.00 57.00 183 ASP A O 1
ATOM 1418 N N . GLY A 1 184 ? 15.662 10.120 -17.333 1.00 56.22 184 GLY A N 1
ATOM 1419 C CA . GLY A 1 184 ? 14.931 10.258 -16.074 1.00 56.22 184 GLY A CA 1
ATOM 1420 C C . GLY A 1 184 ? 15.360 9.240 -15.016 1.00 56.22 184 GLY A C 1
ATOM 1421 O O . GLY A 1 184 ? 15.142 9.451 -13.829 1.00 56.22 184 GLY A O 1
ATOM 1422 N N . GLY A 1 185 ? 16.022 8.155 -15.425 1.00 55.72 185 GLY A N 1
ATOM 1423 C CA . GLY A 1 185 ? 16.519 7.084 -14.575 1.00 55.72 185 GLY A CA 1
ATOM 1424 C C . GLY A 1 185 ? 17.524 7.542 -13.526 1.00 55.72 185 GLY A C 1
ATOM 1425 O O . GLY A 1 185 ? 17.664 6.878 -12.506 1.00 55.72 185 GLY A O 1
ATOM 1426 N N . LEU A 1 186 ? 18.182 8.688 -13.727 1.00 59.91 186 LEU A N 1
ATOM 1427 C CA . LEU A 1 186 ? 19.120 9.259 -12.755 1.00 59.91 186 LEU A CA 1
ATOM 1428 C C . LEU A 1 186 ? 18.434 9.755 -11.481 1.00 59.91 186 LEU A C 1
ATOM 1430 O O . LEU A 1 186 ? 18.994 9.619 -10.395 1.00 59.91 186 LEU A O 1
ATOM 1434 N N . CYS A 1 187 ? 17.256 10.365 -11.618 1.00 55.59 187 CYS A N 1
ATOM 1435 C CA . CYS A 1 187 ? 16.551 10.995 -10.504 1.00 55.59 187 CYS A CA 1
ATOM 1436 C C . CYS A 1 187 ? 15.250 10.273 -10.153 1.00 55.59 187 CYS A C 1
ATOM 1438 O O . CYS A 1 187 ? 14.973 10.124 -8.967 1.00 55.59 187 CYS A O 1
ATOM 1440 N N . GLU A 1 188 ? 14.515 9.766 -11.144 1.00 64.25 188 GLU A N 1
ATOM 1441 C CA . GLU A 1 188 ? 13.174 9.191 -11.002 1.00 64.25 188 GLU A CA 1
ATOM 1442 C C . GLU A 1 188 ? 12.997 7.957 -11.920 1.00 64.25 188 GLU A C 1
ATOM 1444 O O . GLU A 1 188 ? 12.254 7.952 -12.909 1.00 64.25 188 GLU A O 1
ATOM 1449 N N . ASN A 1 189 ? 13.729 6.875 -11.624 1.00 72.19 189 ASN A N 1
ATOM 1450 C CA . ASN A 1 189 ? 13.725 5.675 -12.473 1.00 72.19 189 ASN A CA 1
ATOM 1451 C C . ASN A 1 189 ? 12.428 4.863 -12.400 1.00 72.19 189 ASN A C 1
ATOM 1453 O O . ASN A 1 189 ? 12.120 4.135 -13.341 1.00 72.19 189 ASN A O 1
ATOM 1457 N N . LEU A 1 190 ? 11.688 4.969 -11.294 1.00 80.00 190 LEU A N 1
ATOM 1458 C CA . LEU A 1 190 ? 10.355 4.398 -11.126 1.00 80.00 190 LEU A CA 1
ATOM 1459 C C . LEU A 1 190 ? 9.378 5.539 -10.804 1.00 80.00 190 LEU A C 1
ATOM 1461 O O . LEU A 1 190 ? 9.252 5.901 -9.637 1.00 80.00 190 LEU A O 1
ATOM 1465 N N . PRO A 1 191 ? 8.667 6.089 -11.800 1.00 79.62 191 PRO A N 1
ATOM 1466 C CA . PRO A 1 191 ? 7.855 7.294 -11.627 1.00 79.62 191 PRO A CA 1
ATOM 1467 C C . PRO A 1 191 ? 6.484 7.017 -10.986 1.00 79.62 191 PRO A C 1
ATOM 1469 O O . PRO A 1 191 ? 5.479 7.618 -11.348 1.00 79.62 191 PRO A O 1
ATOM 1472 N N . ALA A 1 192 ? 6.422 6.081 -10.038 1.00 77.81 192 ALA A N 1
ATOM 1473 C CA . ALA A 1 192 ? 5.191 5.738 -9.335 1.00 77.81 192 ALA A CA 1
ATOM 1474 C C . ALA A 1 192 ? 4.614 6.869 -8.462 1.00 77.81 192 ALA A C 1
ATOM 1476 O O . ALA A 1 192 ? 3.393 7.008 -8.466 1.00 77.81 192 ALA A O 1
ATOM 1477 N N . PRO A 1 193 ? 5.425 7.708 -7.778 1.00 73.56 193 PRO A N 1
ATOM 1478 C CA . PRO A 1 193 ? 4.905 8.823 -6.975 1.00 73.56 193 PRO A CA 1
ATOM 1479 C C . PRO A 1 193 ? 4.179 9.913 -7.777 1.00 73.56 193 PRO A C 1
ATOM 1481 O O . PRO A 1 193 ? 3.543 10.780 -7.192 1.00 73.56 193 PRO A O 1
ATOM 1484 N N . LEU A 1 194 ? 4.311 9.903 -9.105 1.00 72.62 194 LEU A N 1
ATOM 1485 C CA . LEU A 1 194 ? 3.677 10.865 -10.006 1.00 72.62 194 LEU A CA 1
ATOM 1486 C C . LEU A 1 194 ? 2.283 10.412 -10.477 1.00 72.62 194 LEU A C 1
ATOM 1488 O O . LEU A 1 194 ? 1.647 11.132 -11.241 1.00 72.62 194 LEU A O 1
ATOM 1492 N N . LEU A 1 195 ? 1.828 9.219 -10.078 1.00 78.06 195 LEU A N 1
ATOM 1493 C CA . LEU A 1 195 ? 0.466 8.757 -10.342 1.00 78.06 195 LEU A CA 1
ATOM 1494 C C . LEU A 1 195 ? -0.472 9.236 -9.236 1.00 78.06 195 LEU A C 1
ATOM 1496 O O . LEU A 1 195 ? -0.216 8.989 -8.059 1.00 78.06 195 LEU A O 1
ATOM 1500 N N . ASP A 1 196 ? -1.592 9.840 -9.624 1.00 65.25 196 ASP A N 1
ATOM 1501 C CA . ASP A 1 196 ? -2.638 10.225 -8.680 1.00 65.25 196 ASP A CA 1
ATOM 1502 C C . ASP A 1 196 ? -3.295 8.985 -8.047 1.00 65.25 196 ASP A C 1
ATOM 1504 O O . ASP A 1 196 ? -3.594 7.986 -8.720 1.00 65.25 196 ASP A O 1
ATOM 1508 N N . GLU A 1 197 ? -3.559 9.049 -6.741 1.00 60.06 197 GLU A N 1
ATOM 1509 C CA . GLU A 1 197 ? -4.305 8.019 -6.016 1.00 60.06 197 GLU A CA 1
ATOM 1510 C C . GLU A 1 197 ? -5.815 8.197 -6.251 1.00 60.06 197 GLU A C 1
ATOM 1512 O O . GLU A 1 197 ? -6.376 9.264 -6.019 1.00 60.06 197 GLU A O 1
ATOM 1517 N N . ASP A 1 198 ? -6.494 7.145 -6.720 1.00 63.22 198 ASP A N 1
ATOM 1518 C CA . ASP A 1 198 ? -7.956 7.113 -6.883 1.00 63.22 198 ASP A CA 1
ATOM 1519 C C . ASP A 1 198 ? -8.464 5.771 -6.368 1.00 63.22 198 ASP A C 1
ATOM 1521 O O . ASP A 1 198 ? -7.995 4.723 -6.812 1.00 63.22 198 ASP A O 1
ATOM 1525 N N . GLU A 1 199 ? -9.446 5.793 -5.469 1.00 56.75 199 GLU A N 1
ATOM 1526 C CA . GLU A 1 199 ? -10.021 4.583 -4.870 1.00 56.75 199 GLU A CA 1
ATOM 1527 C C . GLU A 1 199 ? -10.648 3.635 -5.912 1.00 56.75 199 GLU A C 1
ATOM 1529 O O . GLU A 1 199 ? -10.817 2.446 -5.644 1.00 56.75 199 GLU A O 1
ATOM 1534 N N . ASN A 1 200 ? -10.958 4.124 -7.119 1.00 64.81 200 ASN A N 1
ATOM 1535 C CA . ASN A 1 200 ? -11.574 3.331 -8.185 1.00 64.81 200 ASN A CA 1
ATOM 1536 C C . ASN A 1 200 ? -10.578 2.673 -9.156 1.00 64.81 200 ASN A C 1
ATOM 1538 O O . ASN A 1 200 ? -11.014 1.957 -10.066 1.00 64.81 200 ASN A O 1
ATOM 1542 N N . CYS A 1 201 ? -9.271 2.929 -9.020 1.00 74.38 201 CYS A N 1
ATOM 1543 C CA . CYS A 1 201 ? -8.246 2.433 -9.943 1.00 74.38 201 CYS A CA 1
ATOM 1544 C C . CYS A 1 201 ? -7.018 1.911 -9.190 1.00 74.38 201 CYS A C 1
ATOM 1546 O O . CYS A 1 201 ? -6.452 2.598 -8.348 1.00 74.38 201 CYS A O 1
ATOM 1548 N N . SER A 1 202 ? -6.546 0.713 -9.533 1.00 82.88 202 SER A N 1
ATOM 1549 C CA . SER A 1 202 ? -5.351 0.147 -8.903 1.00 82.88 202 SER A CA 1
ATOM 1550 C C . SER A 1 202 ? -4.078 0.705 -9.537 1.00 82.88 202 SER A C 1
ATOM 1552 O O . SER A 1 202 ? -3.829 0.518 -10.729 1.00 82.88 202 SER A O 1
ATOM 1554 N N . THR A 1 203 ? -3.228 1.343 -8.739 1.00 87.00 203 THR A N 1
ATOM 1555 C CA . THR A 1 203 ? -1.879 1.731 -9.170 1.00 87.00 203 THR A CA 1
ATOM 1556 C C . THR A 1 203 ? -0.960 0.512 -9.154 1.00 87.00 203 THR A C 1
ATOM 1558 O O . THR A 1 203 ? -0.889 -0.197 -8.151 1.00 87.00 203 THR A O 1
ATOM 1561 N N . VAL A 1 204 ? -0.255 0.256 -10.256 1.00 89.75 204 VAL A N 1
ATOM 1562 C CA . VAL A 1 204 ? 0.707 -0.843 -10.395 1.00 89.75 204 VAL A CA 1
ATOM 1563 C C . VAL A 1 204 ? 2.051 -0.298 -10.871 1.00 89.75 204 VAL A C 1
ATOM 1565 O O . VAL A 1 204 ? 2.176 0.241 -11.969 1.00 89.75 204 VAL A O 1
ATOM 1568 N N . ALA A 1 205 ? 3.080 -0.481 -10.054 1.00 89.62 205 ALA A N 1
ATOM 1569 C CA . ALA A 1 205 ? 4.464 -0.209 -10.399 1.00 89.62 205 ALA A CA 1
ATOM 1570 C C . ALA A 1 205 ? 5.136 -1.476 -10.943 1.00 89.62 205 ALA A C 1
ATOM 1572 O O . ALA A 1 205 ? 5.090 -2.532 -10.314 1.00 89.62 205 ALA A O 1
ATOM 1573 N N . ILE A 1 206 ? 5.797 -1.370 -12.093 1.00 91.44 206 ILE A N 1
ATOM 1574 C CA . ILE A 1 206 ? 6.574 -2.443 -12.716 1.00 91.44 206 ILE A CA 1
ATOM 1575 C C . ILE A 1 206 ? 8.052 -2.135 -12.516 1.00 91.44 206 ILE A C 1
ATOM 1577 O O . ILE A 1 206 ? 8.557 -1.129 -13.014 1.00 91.44 206 ILE A O 1
ATOM 1581 N N . SER A 1 207 ? 8.740 -3.015 -11.795 1.00 90.12 207 SER A N 1
ATOM 1582 C CA . SER A 1 207 ? 10.139 -2.859 -11.394 1.00 90.12 207 SER A CA 1
ATOM 1583 C C . SER A 1 207 ? 10.915 -4.170 -11.584 1.00 90.12 207 SER A C 1
ATOM 1585 O O . SER A 1 207 ? 10.353 -5.169 -12.028 1.00 90.12 207 SER A O 1
ATOM 1587 N N . PHE A 1 208 ? 12.213 -4.194 -11.275 1.00 83.88 208 PHE A N 1
ATOM 1588 C CA . PHE A 1 208 ? 13.060 -5.390 -11.383 1.00 83.88 208 PHE A CA 1
ATOM 1589 C C . PHE A 1 208 ? 13.603 -5.828 -10.024 1.00 83.88 208 PHE A C 1
ATOM 1591 O O . PHE A 1 208 ? 14.031 -4.982 -9.242 1.00 83.88 208 PHE A O 1
ATOM 1598 N N . LYS A 1 209 ? 13.682 -7.141 -9.770 1.00 80.81 209 LYS A N 1
ATOM 1599 C CA . LYS A 1 209 ? 14.276 -7.653 -8.523 1.00 80.81 209 LYS A CA 1
ATOM 1600 C C . LYS A 1 209 ? 15.738 -7.229 -8.376 1.00 80.81 209 LYS A C 1
ATOM 1602 O O . LYS A 1 209 ? 16.511 -7.275 -9.337 1.00 80.81 209 LYS A O 1
ATOM 1607 N N . LYS A 1 210 ? 16.126 -6.881 -7.147 1.00 69.62 210 LYS A N 1
ATOM 1608 C CA . LYS A 1 210 ? 17.512 -6.552 -6.795 1.00 69.62 210 LYS A CA 1
ATOM 1609 C C . LYS A 1 210 ? 18.391 -7.794 -6.937 1.00 69.62 210 LYS A C 1
ATOM 1611 O O . LYS A 1 210 ? 18.059 -8.858 -6.415 1.00 69.62 210 LYS A O 1
ATOM 1616 N N . ARG A 1 211 ? 19.523 -7.655 -7.626 1.00 64.12 211 ARG A N 1
ATOM 1617 C CA . ARG A 1 211 ? 20.534 -8.711 -7.744 1.00 64.12 211 ARG A CA 1
ATOM 1618 C C . ARG A 1 211 ? 21.914 -8.165 -7.377 1.00 64.12 211 ARG A C 1
ATOM 1620 O O . ARG A 1 211 ? 22.170 -6.992 -7.647 1.00 64.12 211 ARG A O 1
ATOM 1627 N N . PRO A 1 212 ? 22.790 -8.983 -6.769 1.00 57.91 212 PRO A N 1
ATOM 1628 C CA . PRO A 1 212 ? 24.179 -8.600 -6.555 1.00 57.91 212 PRO A CA 1
ATOM 1629 C C . PRO A 1 212 ? 24.855 -8.361 -7.907 1.00 57.91 212 PRO A C 1
ATOM 1631 O O . PRO A 1 212 ? 24.695 -9.167 -8.824 1.00 57.91 212 PRO A O 1
ATOM 1634 N N . THR A 1 213 ? 25.589 -7.261 -8.035 1.00 57.31 213 THR A N 1
ATOM 1635 C CA . THR A 1 213 ? 26.461 -7.012 -9.187 1.00 57.31 213 THR A CA 1
ATOM 1636 C C . THR A 1 213 ? 27.856 -7.564 -8.919 1.00 57.31 213 THR A C 1
ATOM 1638 O O . THR A 1 213 ? 28.331 -7.510 -7.784 1.00 57.31 213 THR A O 1
ATOM 1641 N N . ASP A 1 214 ? 28.529 -8.043 -9.964 1.00 58.94 214 ASP A N 1
ATOM 1642 C CA . ASP A 1 214 ? 29.929 -8.463 -9.878 1.00 58.94 214 ASP A CA 1
ATOM 1643 C C . ASP A 1 214 ? 30.856 -7.281 -9.553 1.00 58.94 214 ASP A C 1
ATOM 1645 O O . ASP A 1 214 ? 30.558 -6.121 -9.854 1.00 58.94 214 ASP A O 1
ATOM 1649 N N . ASN A 1 215 ? 32.012 -7.579 -8.955 1.00 64.50 215 ASN A N 1
ATOM 1650 C CA . ASN A 1 215 ? 32.999 -6.557 -8.620 1.00 64.50 215 ASN A CA 1
ATOM 1651 C C . ASN A 1 215 ? 33.546 -5.884 -9.895 1.00 64.50 215 ASN A C 1
ATOM 1653 O O . ASN A 1 215 ? 33.970 -6.584 -10.820 1.00 64.50 215 ASN A O 1
ATOM 1657 N N . PRO A 1 216 ? 33.596 -4.541 -9.956 1.00 65.06 216 PRO A N 1
ATOM 1658 C CA . PRO A 1 216 ? 34.088 -3.839 -11.133 1.00 65.06 216 PRO A CA 1
ATOM 1659 C C . PRO A 1 216 ? 35.592 -4.078 -11.330 1.00 65.06 216 PRO A C 1
ATOM 1661 O O . PRO A 1 216 ? 36.391 -3.872 -10.420 1.00 65.06 216 PRO A O 1
ATOM 1664 N N . THR A 1 217 ? 35.990 -4.473 -12.541 1.00 60.28 217 THR A N 1
ATOM 1665 C CA . THR A 1 217 ? 37.384 -4.810 -12.907 1.00 60.28 217 THR A CA 1
ATOM 1666 C C . THR A 1 217 ? 38.067 -3.750 -13.782 1.00 60.28 217 THR A C 1
ATOM 1668 O O . THR A 1 217 ? 39.247 -3.861 -14.102 1.00 60.28 217 THR A O 1
ATOM 1671 N N . SER A 1 218 ? 37.336 -2.703 -14.173 1.00 50.38 218 SER A N 1
ATOM 1672 C CA . SER A 1 218 ? 37.799 -1.596 -15.017 1.00 50.38 218 SER A CA 1
ATOM 1673 C C . SER A 1 218 ? 37.197 -0.252 -14.588 1.00 50.38 218 SER A C 1
ATOM 1675 O O . SER A 1 218 ? 36.139 -0.209 -13.958 1.00 50.38 218 SER A O 1
ATOM 1677 N N . LEU A 1 219 ? 37.825 0.856 -15.000 1.00 46.53 219 LEU A N 1
ATOM 1678 C CA . LEU A 1 219 ? 37.305 2.222 -14.813 1.00 46.53 219 LEU A CA 1
ATOM 1679 C C . LEU A 1 219 ? 35.874 2.383 -15.348 1.00 46.53 219 LEU A C 1
ATOM 1681 O O . LEU A 1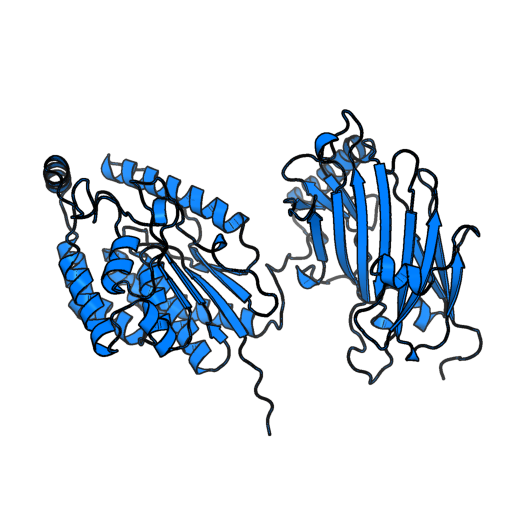 219 ? 35.030 2.967 -14.678 1.00 46.53 219 LEU A O 1
ATOM 1685 N N . PHE A 1 220 ? 35.578 1.812 -16.519 1.00 50.59 220 PHE A N 1
ATOM 1686 C CA . PHE A 1 220 ? 34.237 1.868 -17.103 1.00 50.59 220 PHE A CA 1
ATOM 1687 C C . PHE A 1 220 ? 33.217 1.082 -16.271 1.00 50.59 220 PHE A C 1
ATOM 1689 O O . PHE A 1 220 ? 32.167 1.620 -15.931 1.00 50.59 220 PHE A O 1
ATOM 1696 N N . SER A 1 221 ? 33.535 -0.161 -15.885 1.00 54.03 221 SER A N 1
ATOM 1697 C CA . SER A 1 221 ? 32.647 -0.962 -15.025 1.00 54.03 221 SER A CA 1
ATOM 1698 C C . SER A 1 221 ? 32.457 -0.336 -13.643 1.00 54.03 221 SER A C 1
ATOM 1700 O O . SER A 1 221 ? 31.392 -0.473 -13.059 1.00 54.03 221 SER A O 1
ATOM 1702 N N . PHE A 1 222 ? 33.463 0.378 -13.131 1.00 57.84 222 PHE A N 1
ATOM 1703 C CA . PHE A 1 222 ? 33.376 1.092 -11.861 1.00 57.84 222 PHE A CA 1
ATOM 1704 C C . PHE A 1 222 ? 32.436 2.300 -11.955 1.00 57.84 222 PHE A C 1
ATOM 1706 O O . PHE A 1 222 ? 31.542 2.448 -11.128 1.00 57.84 222 PHE A O 1
ATOM 1713 N N . SER A 1 223 ? 32.576 3.134 -12.991 1.00 54.06 223 SER A N 1
ATOM 1714 C CA . SER A 1 223 ? 31.669 4.266 -13.221 1.00 54.06 223 SER A CA 1
ATOM 1715 C C . SER A 1 223 ? 30.234 3.821 -13.516 1.00 54.06 223 SER A C 1
ATOM 1717 O O . SER A 1 223 ? 29.300 4.440 -13.014 1.00 54.06 223 SER A O 1
ATOM 1719 N N . ALA A 1 224 ? 30.052 2.738 -14.279 1.00 57.62 224 ALA A N 1
ATOM 1720 C CA . ALA A 1 224 ? 28.740 2.138 -14.508 1.00 57.62 224 ALA A CA 1
ATOM 1721 C C . ALA A 1 224 ? 28.119 1.630 -13.196 1.00 57.62 224 ALA A C 1
ATOM 1723 O O . ALA A 1 224 ? 26.968 1.946 -12.919 1.00 57.62 224 ALA A O 1
ATOM 1724 N N . ALA A 1 225 ? 28.899 0.950 -12.346 1.00 62.94 225 ALA A N 1
ATOM 1725 C CA . ALA A 1 225 ? 28.437 0.487 -11.038 1.00 62.94 225 ALA A CA 1
ATOM 1726 C C . ALA A 1 225 ? 28.035 1.645 -10.105 1.00 62.94 225 ALA A C 1
ATOM 1728 O O . ALA A 1 225 ? 27.019 1.553 -9.423 1.00 62.94 225 ALA A O 1
ATOM 1729 N N . LEU A 1 226 ? 28.783 2.757 -10.088 1.00 63.88 226 LEU A N 1
ATOM 1730 C CA . LEU A 1 226 ? 28.403 3.949 -9.315 1.00 63.88 226 LEU A CA 1
ATOM 1731 C C . LEU A 1 226 ? 27.080 4.555 -9.798 1.00 63.88 226 LEU A C 1
ATOM 1733 O O . LEU A 1 226 ? 26.247 4.947 -8.980 1.00 63.88 226 LEU A O 1
ATOM 1737 N N . LEU A 1 227 ? 26.887 4.624 -11.117 1.00 62.91 227 LEU A N 1
ATOM 1738 C CA . LEU A 1 227 ? 25.645 5.111 -11.707 1.00 62.91 227 LEU A CA 1
ATOM 1739 C C . LEU A 1 227 ? 24.475 4.183 -11.365 1.00 62.91 227 LEU A C 1
ATOM 1741 O O . LEU A 1 227 ? 23.440 4.658 -10.911 1.00 62.91 227 LEU A O 1
ATOM 1745 N N . ASP A 1 228 ? 24.666 2.871 -11.505 1.00 64.00 228 ASP A N 1
ATOM 1746 C CA . ASP A 1 228 ? 23.670 1.856 -11.153 1.00 64.00 228 ASP A CA 1
ATOM 1747 C C . ASP A 1 228 ? 23.267 1.949 -9.669 1.00 64.00 228 ASP A C 1
ATOM 1749 O O . ASP A 1 228 ? 22.082 1.872 -9.351 1.00 64.00 228 ASP A O 1
ATOM 1753 N N . VAL A 1 229 ? 24.217 2.194 -8.756 1.00 66.50 229 VAL A N 1
ATOM 1754 C CA . VAL A 1 229 ? 23.931 2.405 -7.323 1.00 66.50 229 VAL A CA 1
ATOM 1755 C C . VAL A 1 229 ? 23.100 3.669 -7.082 1.00 66.50 229 VAL A C 1
ATOM 1757 O O . VAL A 1 229 ? 22.175 3.644 -6.269 1.00 66.50 229 VAL A O 1
ATOM 1760 N N . ALA A 1 230 ? 23.396 4.771 -7.775 1.00 65.38 230 ALA A N 1
ATOM 1761 C CA . ALA A 1 230 ? 22.617 6.005 -7.656 1.00 65.38 230 ALA A CA 1
ATOM 1762 C C . ALA A 1 230 ? 21.172 5.813 -8.152 1.00 65.38 230 ALA A C 1
ATOM 1764 O O . ALA A 1 230 ? 20.225 6.214 -7.470 1.00 65.38 230 ALA A O 1
ATOM 1765 N N . ILE A 1 231 ? 21.014 5.130 -9.289 1.00 65.31 231 ILE A N 1
ATOM 1766 C CA . ILE A 1 231 ? 19.716 4.750 -9.857 1.00 65.31 231 ILE A CA 1
ATOM 1767 C C . ILE A 1 231 ? 18.945 3.858 -8.868 1.00 65.31 231 ILE A C 1
ATOM 1769 O O . ILE A 1 231 ? 17.779 4.126 -8.578 1.00 65.31 231 ILE A O 1
ATOM 1773 N N . GLU A 1 232 ? 19.587 2.837 -8.287 1.00 70.12 232 GLU A N 1
ATOM 1774 C CA . GLU A 1 232 ? 18.944 1.928 -7.326 1.00 70.12 232 GLU A CA 1
ATOM 1775 C C . GLU A 1 232 ? 18.540 2.651 -6.030 1.00 70.12 232 GLU A C 1
ATOM 1777 O O . GLU A 1 232 ? 17.478 2.380 -5.475 1.00 70.12 232 GLU A O 1
ATOM 1782 N N . SER A 1 233 ? 19.335 3.616 -5.557 1.00 67.75 233 SER A N 1
ATOM 1783 C CA . SER A 1 233 ? 18.984 4.414 -4.375 1.00 67.75 233 SER A CA 1
ATOM 1784 C C . SER A 1 233 ? 17.737 5.277 -4.600 1.00 67.75 233 SER A C 1
ATOM 1786 O O . SER A 1 233 ? 16.887 5.369 -3.710 1.00 67.75 233 SER A O 1
ATOM 1788 N N . SER A 1 234 ? 17.594 5.878 -5.788 1.00 68.88 234 SER A N 1
ATOM 1789 C CA . SER A 1 234 ? 16.357 6.565 -6.190 1.00 68.88 234 SER A CA 1
ATOM 1790 C C . SER A 1 234 ? 15.177 5.583 -6.235 1.00 68.88 234 SER A C 1
ATOM 1792 O O . SER A 1 234 ? 14.121 5.842 -5.653 1.00 68.88 234 SER A O 1
ATOM 1794 N N . MET A 1 235 ? 15.381 4.396 -6.813 1.00 69.62 235 MET A N 1
ATOM 1795 C CA . MET A 1 235 ? 14.346 3.363 -6.886 1.00 69.62 235 MET A CA 1
ATOM 1796 C C . MET A 1 235 ? 13.876 2.866 -5.519 1.00 69.62 235 MET A C 1
ATOM 1798 O O . MET A 1 235 ? 12.677 2.677 -5.326 1.00 69.62 235 MET A O 1
ATOM 1802 N N . GLU A 1 236 ? 14.780 2.644 -4.561 1.00 69.56 236 GLU A N 1
ATOM 1803 C CA . GLU A 1 236 ? 14.398 2.212 -3.212 1.00 69.56 236 GLU A CA 1
ATOM 1804 C C . GLU A 1 236 ? 13.487 3.239 -2.526 1.00 69.56 236 GLU A C 1
ATOM 1806 O O . GLU A 1 236 ? 12.555 2.850 -1.820 1.00 69.56 236 GLU A O 1
ATOM 1811 N N . LYS A 1 237 ? 13.704 4.538 -2.763 1.00 65.50 237 LYS A N 1
ATOM 1812 C CA . LYS A 1 237 ? 12.822 5.599 -2.253 1.00 65.50 237 LYS A CA 1
ATOM 1813 C C . LYS A 1 237 ? 11.447 5.556 -2.922 1.00 65.50 237 LYS A C 1
ATOM 1815 O O . LYS A 1 237 ? 10.443 5.561 -2.215 1.00 65.50 237 LYS A O 1
ATOM 1820 N N . ALA A 1 238 ? 11.396 5.424 -4.249 1.00 66.56 238 ALA A N 1
ATOM 1821 C CA . ALA A 1 238 ? 10.138 5.318 -4.990 1.00 66.56 238 ALA A CA 1
ATOM 1822 C C . ALA A 1 238 ? 9.327 4.063 -4.606 1.00 66.56 238 ALA A C 1
ATOM 1824 O O . ALA A 1 238 ? 8.109 4.132 -4.473 1.00 66.56 238 ALA A O 1
ATOM 1825 N N . ARG A 1 239 ? 9.994 2.924 -4.356 1.00 71.06 239 ARG A N 1
ATOM 1826 C CA . ARG A 1 239 ? 9.348 1.691 -3.865 1.00 71.06 239 ARG A CA 1
ATOM 1827 C C . ARG A 1 239 ? 8.744 1.864 -2.474 1.00 71.06 239 ARG A C 1
ATOM 1829 O O . ARG A 1 239 ? 7.651 1.371 -2.233 1.00 71.06 239 ARG A O 1
ATOM 1836 N N . LYS A 1 240 ? 9.447 2.543 -1.562 1.00 65.81 240 LYS A N 1
ATOM 1837 C CA . LYS A 1 240 ? 8.955 2.799 -0.196 1.00 65.81 240 LYS A CA 1
ATOM 1838 C C . LYS A 1 240 ? 7.754 3.744 -0.169 1.00 65.81 240 LYS A C 1
ATOM 1840 O O . LYS A 1 240 ? 6.911 3.600 0.705 1.00 65.81 240 LYS A O 1
ATOM 1845 N N . GLY A 1 241 ? 7.681 4.684 -1.111 1.00 62.41 241 GLY A N 1
ATOM 1846 C CA . GLY A 1 241 ? 6.557 5.614 -1.252 1.00 62.41 241 GLY A CA 1
ATOM 1847 C C . GLY A 1 241 ? 5.363 5.070 -2.045 1.00 62.41 241 GLY A C 1
ATOM 1848 O O . GLY A 1 241 ? 4.391 5.793 -2.226 1.00 62.41 241 GLY A O 1
ATOM 1849 N N . LEU A 1 242 ? 5.421 3.830 -2.546 1.00 72.06 242 LEU A N 1
ATOM 1850 C CA . LEU A 1 242 ? 4.352 3.246 -3.353 1.00 72.06 242 LEU A CA 1
ATOM 1851 C C . LEU A 1 242 ? 3.191 2.763 -2.469 1.00 72.06 242 LEU A C 1
ATOM 1853 O O . LEU A 1 242 ? 3.324 1.791 -1.729 1.00 72.06 242 LEU A O 1
ATOM 1857 N N . SER A 1 243 ? 2.025 3.381 -2.627 1.00 62.00 243 SER A N 1
ATOM 1858 C CA . SER A 1 243 ? 0.749 2.957 -2.028 1.00 62.00 243 SER A CA 1
ATOM 1859 C C . SER A 1 243 ? 0.006 1.876 -2.836 1.00 62.00 243 SER A C 1
ATOM 1861 O O . SER A 1 243 ? -0.973 1.302 -2.361 1.00 62.00 243 SER A O 1
ATOM 1863 N N . GLY A 1 244 ? 0.467 1.586 -4.059 1.00 76.31 244 GLY A N 1
ATOM 1864 C CA . GLY A 1 244 ? -0.105 0.602 -4.985 1.00 76.31 244 GLY A CA 1
ATOM 1865 C C . GLY A 1 244 ? 0.611 -0.755 -5.020 1.00 76.31 244 GLY A C 1
ATOM 1866 O O . GLY A 1 244 ? 1.431 -1.096 -4.175 1.00 76.31 244 GLY A O 1
ATOM 1867 N N . HIS A 1 245 ? 0.316 -1.562 -6.036 1.00 83.31 245 HIS A N 1
ATOM 1868 C CA . HIS A 1 245 ? 0.910 -2.887 -6.210 1.00 83.31 245 HIS A CA 1
ATOM 1869 C C . HIS A 1 245 ? 2.282 -2.807 -6.882 1.00 83.31 245 HIS A C 1
ATOM 1871 O O . HIS A 1 245 ? 2.465 -2.065 -7.843 1.00 83.31 245 HIS A O 1
ATOM 1877 N N . LEU A 1 246 ? 3.230 -3.629 -6.433 1.00 86.19 246 LEU A N 1
ATOM 1878 C CA . LEU A 1 246 ? 4.544 -3.765 -7.058 1.00 86.19 246 LEU A CA 1
ATOM 1879 C C . LEU A 1 246 ? 4.642 -5.109 -7.788 1.00 86.19 246 LEU A C 1
ATOM 1881 O O . LEU A 1 246 ? 4.554 -6.166 -7.163 1.00 86.19 246 LEU A O 1
ATOM 1885 N N . TYR A 1 247 ? 4.857 -5.066 -9.101 1.00 89.25 247 TYR A N 1
ATOM 1886 C CA . TYR A 1 247 ? 5.222 -6.226 -9.907 1.00 89.25 247 TYR A CA 1
ATOM 1887 C C . TYR A 1 247 ? 6.726 -6.198 -10.188 1.00 89.25 247 TYR A C 1
ATOM 1889 O O . TYR A 1 247 ? 7.222 -5.337 -10.919 1.00 89.25 247 TYR A O 1
ATOM 1897 N N . GLU A 1 248 ? 7.463 -7.137 -9.593 1.00 88.50 248 GLU A N 1
ATOM 1898 C CA . GLU A 1 248 ? 8.912 -7.243 -9.766 1.00 88.50 248 GLU A CA 1
ATOM 1899 C C . GLU A 1 248 ? 9.286 -8.337 -10.762 1.00 88.50 248 GLU A C 1
ATOM 1901 O O . GLU A 1 248 ? 9.136 -9.534 -10.506 1.00 88.50 248 GLU A O 1
ATOM 1906 N N . ILE A 1 249 ? 9.862 -7.919 -11.883 1.00 86.75 249 ILE A N 1
ATOM 1907 C CA . ILE A 1 249 ? 10.361 -8.812 -12.915 1.00 86.75 249 ILE A CA 1
ATOM 1908 C C . ILE A 1 249 ? 11.719 -9.364 -12.484 1.00 86.75 249 ILE A C 1
ATOM 1910 O O . ILE A 1 249 ? 12.684 -8.623 -12.267 1.00 86.75 249 ILE A O 1
ATOM 1914 N N . ASP A 1 250 ? 11.816 -10.687 -12.408 1.00 83.81 250 ASP A N 1
ATOM 1915 C CA . ASP A 1 250 ? 13.080 -11.364 -12.152 1.00 83.81 250 ASP A CA 1
ATOM 1916 C C . ASP A 1 250 ? 13.821 -11.664 -13.463 1.00 83.81 250 ASP A C 1
ATOM 1918 O O . ASP A 1 250 ? 13.422 -12.553 -14.224 1.00 83.81 250 ASP A O 1
ATOM 1922 N N . THR A 1 251 ? 14.900 -10.929 -13.740 1.00 78.38 251 THR A N 1
ATOM 1923 C CA . THR A 1 251 ? 15.704 -11.087 -14.959 1.00 78.38 251 THR A CA 1
ATOM 1924 C C . THR A 1 251 ? 17.201 -11.045 -14.665 1.00 78.38 251 THR A C 1
ATOM 1926 O O . THR A 1 251 ? 17.657 -10.330 -13.777 1.00 78.38 251 THR A O 1
ATOM 1929 N N . HIS A 1 252 ? 17.971 -11.830 -15.422 1.00 71.50 252 HIS A N 1
ATOM 1930 C CA . HIS A 1 252 ? 19.437 -11.845 -15.374 1.00 71.50 252 HIS A CA 1
ATOM 1931 C C . HIS A 1 252 ? 20.079 -10.769 -16.247 1.00 71.50 252 HIS A C 1
ATOM 1933 O O . HIS A 1 252 ? 21.292 -10.592 -16.203 1.00 71.50 252 HIS A O 1
ATOM 1939 N N . LEU A 1 253 ? 19.272 -10.042 -17.019 1.00 70.44 253 LEU A N 1
ATOM 1940 C CA . LEU A 1 253 ? 19.747 -8.978 -17.885 1.00 70.44 253 LEU A CA 1
ATOM 1941 C C . LEU A 1 253 ? 20.157 -7.754 -17.056 1.00 70.44 253 LEU A C 1
ATOM 1943 O O . LEU A 1 253 ? 19.393 -7.254 -16.226 1.00 70.44 253 LEU A O 1
ATOM 1947 N N . THR A 1 254 ? 21.358 -7.245 -17.310 1.00 65.88 254 THR A N 1
ATOM 1948 C CA . THR A 1 254 ? 21.833 -5.965 -16.769 1.00 65.88 254 THR A CA 1
ATOM 1949 C C . THR A 1 254 ? 21.327 -4.806 -17.629 1.00 65.88 254 THR A C 1
ATOM 1951 O O . THR A 1 254 ? 20.939 -5.007 -18.778 1.00 65.88 254 THR A O 1
ATOM 1954 N N . THR A 1 255 ? 21.340 -3.572 -17.112 1.00 63.16 255 THR A N 1
ATOM 1955 C CA . THR A 1 255 ? 20.875 -2.369 -17.839 1.00 63.16 255 THR A CA 1
ATOM 1956 C C . THR A 1 255 ? 21.605 -2.165 -19.176 1.00 63.16 255 THR A C 1
ATOM 1958 O O . THR A 1 255 ? 21.014 -1.678 -20.140 1.00 63.16 255 THR A O 1
ATOM 1961 N N . PHE A 1 256 ? 22.864 -2.608 -19.266 1.00 62.69 256 PHE A N 1
ATOM 1962 C CA . PHE A 1 256 ? 23.727 -2.461 -20.443 1.00 62.69 256 PHE A CA 1
ATOM 1963 C C . PHE A 1 256 ? 23.933 -3.767 -21.242 1.00 62.69 256 PHE A C 1
ATOM 1965 O O . PHE A 1 256 ? 24.650 -3.771 -22.242 1.00 62.69 256 PHE A O 1
ATOM 1972 N N . GLY A 1 257 ? 23.290 -4.872 -20.847 1.00 64.81 257 GLY A N 1
ATOM 1973 C CA . GLY A 1 257 ? 23.446 -6.210 -21.440 1.00 64.81 257 GLY A CA 1
ATOM 1974 C C . GLY A 1 257 ? 22.635 -6.454 -22.720 1.00 64.81 257 GLY A C 1
ATOM 1975 O O . GLY A 1 257 ? 21.916 -7.447 -22.818 1.00 64.81 257 GLY A O 1
ATOM 1976 N N . PHE A 1 258 ? 22.701 -5.554 -23.707 1.00 66.62 258 PHE A N 1
ATOM 1977 C CA . PHE A 1 258 ? 21.845 -5.613 -24.908 1.00 66.62 258 PHE A CA 1
ATOM 1978 C C . PHE A 1 258 ? 22.077 -6.850 -25.793 1.00 66.62 258 PHE A C 1
ATOM 1980 O O . PHE A 1 258 ? 21.152 -7.304 -26.466 1.00 66.62 258 PHE A O 1
ATOM 1987 N N . GLU A 1 259 ? 23.293 -7.403 -25.805 1.00 65.75 259 GLU A N 1
ATOM 1988 C CA . GLU A 1 259 ? 23.604 -8.603 -26.594 1.00 65.75 259 GLU A CA 1
ATOM 1989 C C . GLU A 1 259 ? 22.893 -9.845 -26.031 1.00 65.75 259 GLU A C 1
ATOM 1991 O O . GLU A 1 259 ? 22.291 -10.602 -26.796 1.00 65.75 259 GLU A O 1
ATOM 1996 N N . ASP A 1 260 ? 22.870 -9.997 -24.706 1.00 66.56 260 ASP A N 1
ATOM 1997 C CA . ASP A 1 260 ? 22.140 -11.072 -24.027 1.00 66.56 260 ASP A CA 1
ATOM 1998 C C . ASP A 1 260 ? 20.627 -10.864 -24.143 1.00 66.56 260 ASP A C 1
ATOM 2000 O O . ASP A 1 260 ? 19.886 -11.799 -24.447 1.00 66.56 260 ASP A O 1
ATOM 2004 N N . ALA A 1 261 ? 20.157 -9.617 -24.033 1.00 67.75 261 ALA A N 1
ATOM 2005 C CA . ALA A 1 261 ? 18.740 -9.292 -24.183 1.00 67.75 261 ALA A CA 1
ATOM 2006 C C . ALA A 1 261 ? 18.169 -9.722 -25.545 1.00 67.75 261 ALA A C 1
ATOM 2008 O O . ALA A 1 261 ? 17.055 -10.239 -25.603 1.00 67.75 261 ALA A O 1
ATOM 2009 N N . LEU A 1 262 ? 18.931 -9.558 -26.633 1.00 68.62 262 LEU A N 1
ATOM 2010 C CA . LEU A 1 262 ? 18.499 -9.976 -27.969 1.00 68.62 262 LEU A CA 1
ATOM 2011 C C . LEU A 1 262 ? 18.679 -11.474 -28.241 1.00 68.62 262 LEU A C 1
ATOM 2013 O O . LEU A 1 262 ? 17.918 -12.029 -29.031 1.00 68.62 262 LEU A O 1
ATOM 2017 N N . LYS A 1 263 ? 19.682 -12.128 -27.639 1.00 69.19 263 LYS A N 1
ATOM 2018 C CA . LYS A 1 263 ? 19.963 -13.556 -27.873 1.00 69.19 263 LYS A CA 1
ATOM 2019 C C . LYS A 1 263 ? 19.103 -14.478 -27.015 1.00 69.19 263 LYS A C 1
ATOM 2021 O O . LYS A 1 263 ? 18.533 -15.428 -27.537 1.00 69.19 263 LYS A O 1
ATOM 2026 N N . THR A 1 264 ? 19.039 -14.223 -25.711 1.00 68.00 264 THR A N 1
ATOM 2027 C CA . THR A 1 264 ? 18.363 -15.092 -24.734 1.00 68.00 264 THR A CA 1
ATOM 2028 C C . THR A 1 264 ? 17.081 -14.456 -24.202 1.00 68.00 264 THR A C 1
ATOM 2030 O O . THR A 1 264 ? 16.111 -15.162 -23.924 1.00 68.00 264 THR A O 1
ATOM 2033 N N . GLY A 1 265 ? 17.034 -13.122 -24.122 1.00 64.06 265 GLY A N 1
ATOM 2034 C CA . GLY A 1 265 ? 15.908 -12.378 -23.553 1.00 64.06 265 GLY A CA 1
ATOM 2035 C C . GLY A 1 265 ? 14.609 -12.415 -24.367 1.00 64.06 265 GLY A C 1
ATOM 2036 O O . GLY A 1 265 ? 13.543 -12.302 -23.770 1.00 64.06 265 GLY A O 1
ATOM 2037 N N . LEU A 1 266 ? 14.674 -12.604 -25.692 1.00 76.94 266 LEU A N 1
ATOM 2038 C CA . LEU A 1 266 ? 13.505 -12.652 -26.596 1.00 76.94 266 LEU A CA 1
ATOM 2039 C C . LEU A 1 266 ? 13.012 -14.082 -26.924 1.00 76.94 266 LEU A C 1
ATOM 2041 O O . LEU A 1 266 ? 12.034 -14.236 -27.657 1.00 76.94 266 LEU A O 1
ATOM 2045 N N . GLY A 1 267 ? 13.680 -15.115 -26.394 1.00 77.56 267 GLY A N 1
ATOM 2046 C CA . GLY A 1 267 ? 13.349 -16.538 -26.578 1.00 77.56 267 GLY A CA 1
ATOM 2047 C C . GLY A 1 267 ? 12.515 -17.114 -25.428 1.00 77.56 267 GLY A C 1
ATOM 2048 O O . GLY A 1 267 ? 11.534 -16.511 -25.000 1.00 77.56 267 GLY A O 1
ATOM 2049 N N . ASP A 1 268 ? 12.914 -18.261 -24.875 1.00 77.69 268 ASP A N 1
ATOM 2050 C CA . ASP A 1 268 ? 12.180 -18.933 -23.785 1.00 77.69 268 ASP A CA 1
ATOM 2051 C C . ASP A 1 268 ? 12.025 -18.060 -22.532 1.00 77.69 268 ASP A C 1
ATOM 2053 O O . ASP A 1 268 ? 10.996 -18.100 -21.855 1.00 77.69 268 ASP A O 1
ATOM 2057 N N . HIS A 1 269 ? 13.019 -17.209 -22.250 1.00 79.25 269 HIS A N 1
ATOM 2058 C CA . HIS A 1 269 ? 12.943 -16.258 -21.144 1.00 79.25 269 HIS A CA 1
ATOM 2059 C C . HIS A 1 269 ? 11.774 -15.279 -21.321 1.00 79.25 269 HIS A C 1
ATOM 2061 O O . HIS A 1 269 ? 11.074 -14.989 -20.355 1.00 79.25 269 HIS A O 1
ATOM 2067 N N . TYR A 1 270 ? 11.515 -14.829 -22.552 1.00 84.00 270 TYR A N 1
ATOM 2068 C CA . TYR A 1 270 ? 10.388 -13.957 -22.878 1.00 84.00 270 TYR A CA 1
ATOM 2069 C C . TYR A 1 270 ? 9.054 -14.627 -22.552 1.00 84.00 270 TYR A C 1
ATOM 2071 O O . TYR A 1 270 ? 8.215 -14.046 -21.868 1.00 84.00 270 TYR A O 1
ATOM 2079 N N . LEU A 1 271 ? 8.870 -15.871 -23.007 1.00 84.12 271 LEU A N 1
ATOM 2080 C CA . LEU A 1 271 ? 7.640 -16.633 -22.782 1.00 84.12 271 LEU A CA 1
ATOM 2081 C C . LEU A 1 271 ? 7.401 -16.885 -21.293 1.00 84.12 271 LEU A C 1
ATOM 2083 O O . LEU A 1 271 ? 6.275 -16.737 -20.818 1.00 84.12 271 LEU A O 1
ATOM 2087 N N . LEU A 1 272 ? 8.463 -17.204 -20.549 1.00 84.56 272 LEU A N 1
ATOM 2088 C CA . LEU A 1 272 ? 8.389 -17.369 -19.102 1.00 84.56 272 LEU A CA 1
ATOM 2089 C C . LEU A 1 272 ? 7.963 -16.068 -18.412 1.00 84.56 272 LEU A C 1
ATOM 2091 O O . LEU A 1 272 ? 7.015 -16.085 -17.633 1.00 84.56 272 LEU A O 1
ATOM 2095 N N . LYS A 1 273 ? 8.609 -14.934 -18.723 1.00 89.31 273 LYS A N 1
ATOM 2096 C CA . LYS A 1 273 ? 8.248 -13.632 -18.133 1.00 89.31 273 LYS A CA 1
ATOM 2097 C C . LYS A 1 273 ? 6.831 -13.196 -18.518 1.00 89.31 273 LYS A C 1
ATOM 2099 O O . LYS A 1 273 ? 6.124 -12.643 -17.681 1.00 89.31 273 LYS A O 1
ATOM 2104 N N . LYS A 1 274 ? 6.393 -13.478 -19.752 1.00 88.94 274 LYS A N 1
ATOM 2105 C CA . LYS A 1 274 ? 5.015 -13.228 -20.201 1.00 88.94 274 LYS A CA 1
ATOM 2106 C C . LYS A 1 274 ? 4.023 -14.042 -19.370 1.00 88.94 274 LYS A C 1
ATOM 2108 O O . LYS A 1 274 ? 3.024 -13.497 -18.915 1.00 88.94 274 LYS A O 1
ATOM 2113 N N . LYS A 1 275 ? 4.302 -15.330 -19.145 1.00 84.50 275 LYS A N 1
ATOM 2114 C CA . LYS A 1 275 ? 3.456 -16.200 -18.319 1.00 84.50 275 LYS A CA 1
ATOM 2115 C C . LYS A 1 275 ? 3.398 -15.729 -16.864 1.00 84.50 275 LYS A C 1
ATOM 2117 O O . LYS A 1 275 ? 2.308 -15.592 -16.331 1.00 84.50 275 LYS A O 1
ATOM 2122 N N . GLU A 1 276 ? 4.542 -15.425 -16.253 1.00 84.94 276 GLU A N 1
ATOM 2123 C CA . GLU A 1 276 ? 4.599 -14.887 -14.884 1.00 84.94 276 GLU A CA 1
ATOM 2124 C C . GLU A 1 276 ? 3.783 -13.592 -14.746 1.00 84.94 276 GLU A C 1
ATOM 2126 O O . GLU A 1 276 ? 3.037 -13.432 -13.780 1.00 84.94 276 GLU A O 1
ATOM 2131 N N . ALA A 1 277 ? 3.872 -12.697 -15.737 1.00 89.06 277 ALA A N 1
ATOM 2132 C CA . ALA A 1 277 ? 3.073 -11.478 -15.774 1.00 89.06 277 ALA A CA 1
ATOM 2133 C C . ALA A 1 277 ? 1.576 -11.789 -15.906 1.00 89.06 277 ALA A C 1
ATOM 2135 O O . ALA A 1 277 ? 0.776 -11.248 -15.148 1.00 89.06 277 ALA A O 1
ATOM 2136 N N . LEU A 1 278 ? 1.187 -12.681 -16.825 1.00 87.75 278 LEU A N 1
ATOM 2137 C CA . LEU A 1 278 ? -0.207 -13.113 -16.976 1.00 87.75 278 LEU A CA 1
ATOM 2138 C C . LEU A 1 278 ? -0.765 -13.659 -15.662 1.00 87.75 278 LEU A C 1
ATOM 2140 O O . LEU A 1 278 ? -1.849 -13.251 -15.253 1.00 87.75 278 LEU A O 1
ATOM 2144 N N . ASP A 1 279 ? -0.032 -14.547 -14.995 1.00 84.31 279 ASP A N 1
ATOM 2145 C CA . ASP A 1 279 ? -0.459 -15.166 -13.742 1.00 84.31 279 ASP A CA 1
ATOM 2146 C C . ASP A 1 279 ? -0.617 -14.109 -12.633 1.00 84.31 279 ASP A C 1
ATOM 2148 O O . ASP A 1 279 ? -1.633 -14.084 -11.936 1.00 84.31 279 ASP A O 1
ATOM 2152 N N . TRP A 1 280 ? 0.338 -13.180 -12.514 1.00 89.50 280 TRP A N 1
ATOM 2153 C CA . TRP A 1 280 ? 0.304 -12.117 -11.506 1.00 89.50 280 TRP A CA 1
ATOM 2154 C C . TRP A 1 280 ? -0.849 -11.129 -11.730 1.00 89.50 280 TRP A C 1
ATOM 2156 O O . TRP A 1 280 ? -1.602 -10.826 -10.805 1.00 89.50 280 TRP A O 1
ATOM 2166 N N . PHE A 1 281 ? -1.032 -10.653 -12.963 1.00 88.06 281 PHE A N 1
ATOM 2167 C CA . PHE A 1 281 ? -2.088 -9.695 -13.291 1.00 88.06 281 PHE A CA 1
ATOM 2168 C C . PHE A 1 281 ? -3.484 -10.339 -13.285 1.00 88.06 281 PHE A C 1
ATOM 2170 O O . PHE A 1 281 ? -4.453 -9.684 -12.901 1.00 88.06 281 PHE A O 1
ATOM 2177 N N . ASN A 1 282 ? -3.609 -11.625 -13.630 1.00 83.94 282 ASN A N 1
ATOM 2178 C CA . ASN A 1 282 ? -4.852 -12.374 -13.427 1.00 83.94 282 ASN A CA 1
ATOM 2179 C C . ASN A 1 282 ? -5.182 -12.537 -11.945 1.00 83.94 282 ASN A C 1
ATOM 2181 O O . ASN A 1 282 ? -6.346 -12.397 -11.570 1.00 83.94 282 ASN A O 1
ATOM 2185 N N . ALA A 1 283 ? -4.183 -12.812 -11.100 1.00 80.81 283 ALA A N 1
ATOM 2186 C CA . ALA A 1 283 ? -4.379 -12.867 -9.656 1.00 80.81 283 ALA A CA 1
ATOM 2187 C C . ALA A 1 283 ? -4.856 -11.509 -9.121 1.00 80.81 283 ALA A C 1
ATOM 2189 O O . ALA A 1 283 ? -5.844 -11.472 -8.392 1.00 80.81 283 ALA A O 1
ATOM 2190 N N . LEU A 1 284 ? -4.237 -10.411 -9.573 1.00 82.56 284 LEU A N 1
ATOM 2191 C CA . LEU A 1 284 ? -4.641 -9.045 -9.233 1.00 82.56 284 LEU A CA 1
ATOM 2192 C C . LEU A 1 284 ? -6.087 -8.734 -9.661 1.00 82.56 284 LEU A C 1
ATOM 2194 O O . LEU A 1 284 ? -6.850 -8.153 -8.895 1.00 82.56 284 LEU A O 1
ATOM 2198 N N . ALA A 1 285 ? -6.487 -9.129 -10.872 1.00 79.81 285 ALA A N 1
ATOM 2199 C CA . ALA A 1 285 ? -7.841 -8.898 -11.376 1.00 79.81 285 ALA A CA 1
ATOM 2200 C C . ALA A 1 285 ? -8.901 -9.807 -10.727 1.00 79.81 285 ALA A C 1
ATOM 2202 O O . ALA A 1 285 ? -10.056 -9.408 -10.579 1.00 79.81 285 ALA A O 1
ATOM 2203 N N . SER A 1 286 ? -8.516 -11.023 -10.330 1.00 71.12 286 SER A N 1
ATOM 2204 C CA . SER A 1 286 ? -9.398 -11.992 -9.662 1.00 71.12 286 SER A CA 1
ATOM 2205 C C . SER A 1 286 ? -9.574 -11.682 -8.176 1.00 71.12 286 SER A C 1
ATOM 2207 O O . SER A 1 286 ? -10.621 -11.983 -7.598 1.00 71.12 286 SER A O 1
ATOM 2209 N N . SER A 1 287 ? -8.587 -11.037 -7.551 1.00 59.84 287 SER A N 1
ATOM 2210 C CA . SER A 1 287 ? -8.752 -10.406 -6.249 1.00 59.84 287 SER A CA 1
ATOM 2211 C C . SER A 1 287 ? -9.570 -9.127 -6.421 1.00 59.84 287 SER A C 1
ATOM 2213 O O . SER A 1 287 ? -9.015 -8.049 -6.619 1.00 59.84 287 SER A O 1
ATOM 2215 N N . LYS A 1 288 ? -10.908 -9.227 -6.380 1.00 44.94 288 LYS A N 1
ATOM 2216 C CA . LYS A 1 288 ? -11.779 -8.053 -6.199 1.00 44.94 288 LYS A CA 1
ATOM 2217 C C . LYS A 1 288 ? -11.207 -7.216 -5.055 1.00 44.94 288 LYS A C 1
ATOM 2219 O O . LYS A 1 288 ? -11.278 -7.682 -3.927 1.00 44.94 288 LYS A O 1
ATOM 2224 N N . SER A 1 289 ? -10.666 -6.034 -5.367 1.00 40.62 289 SER A N 1
ATOM 2225 C CA . SER A 1 289 ? -10.245 -5.017 -4.398 1.00 40.62 289 SER A CA 1
ATOM 2226 C C . SER A 1 289 ? -9.554 -5.620 -3.170 1.00 40.62 289 SER A C 1
ATOM 2228 O O . SER A 1 289 ? -10.153 -5.716 -2.107 1.00 40.62 289 SER A O 1
ATOM 2230 N N . ARG A 1 290 ? -8.307 -6.072 -3.326 1.00 35.44 290 ARG A N 1
ATOM 2231 C CA . ARG A 1 290 ? -7.451 -6.335 -2.170 1.00 35.44 290 ARG A CA 1
ATOM 2232 C C . ARG A 1 290 ? -6.117 -5.658 -2.391 1.00 35.44 290 ARG A C 1
ATOM 2234 O O . ARG A 1 290 ? -5.298 -6.092 -3.197 1.00 35.44 290 ARG A O 1
ATOM 2241 N N . SER A 1 291 ? -5.996 -4.515 -1.728 1.00 32.88 291 SER A N 1
ATOM 2242 C CA . SER A 1 291 ? -4.800 -3.691 -1.590 1.00 32.88 291 SER A CA 1
ATOM 2243 C C . SER A 1 291 ? -3.572 -4.546 -1.220 1.00 32.88 291 SER A C 1
ATOM 2245 O O . SER A 1 291 ? -3.752 -5.644 -0.723 1.00 32.88 291 SER A O 1
ATOM 2247 N N . LEU A 1 292 ? -2.350 -4.078 -1.510 1.00 33.62 292 LEU A N 1
ATOM 2248 C CA . LEU A 1 292 ? -1.028 -4.380 -0.896 1.00 33.62 292 LEU A CA 1
ATOM 2249 C C . LEU A 1 292 ? -0.731 -5.758 -0.211 1.00 33.62 292 LEU A C 1
ATOM 2251 O O . LEU A 1 292 ? -1.578 -6.383 0.413 1.00 33.62 292 LEU A O 1
ATOM 2255 N N . PRO A 1 293 ? 0.523 -6.254 -0.290 1.00 36.06 293 PRO A N 1
ATOM 2256 C CA . PRO A 1 293 ? 0.875 -7.677 -0.214 1.00 36.06 293 PRO A CA 1
ATOM 2257 C C . PRO A 1 293 ? 0.305 -8.414 1.002 1.00 36.06 293 PRO A C 1
ATOM 2259 O O . PRO A 1 293 ? 0.369 -7.941 2.133 1.00 36.06 293 PRO A O 1
ATOM 2262 N N . VAL A 1 294 ? -0.183 -9.632 0.752 1.00 35.88 294 VAL A N 1
ATOM 2263 C CA . VAL A 1 294 ? -0.574 -10.609 1.774 1.00 35.88 294 VAL A CA 1
ATOM 2264 C C . VAL A 1 294 ? 0.572 -10.770 2.778 1.00 35.88 294 VAL A C 1
ATOM 2266 O O . VAL A 1 294 ? 1.578 -11.416 2.473 1.00 35.88 294 VAL A O 1
ATOM 2269 N N . MET A 1 295 ? 0.424 -10.228 3.991 1.00 41.00 295 MET A N 1
ATOM 2270 C CA . MET A 1 295 ? 1.220 -10.704 5.115 1.00 41.00 295 MET A CA 1
ATOM 2271 C C . MET A 1 295 ? 0.732 -12.121 5.421 1.00 41.00 295 MET A C 1
ATOM 2273 O O . MET A 1 295 ? -0.423 -12.351 5.777 1.00 41.00 295 MET A O 1
ATOM 2277 N N . ARG A 1 296 ? 1.619 -13.115 5.306 1.00 51.81 296 ARG A N 1
ATOM 2278 C CA . ARG A 1 296 ? 1.410 -14.359 6.061 1.00 51.81 296 ARG A CA 1
ATOM 2279 C C . ARG A 1 296 ? 1.212 -13.960 7.523 1.00 51.81 296 ARG A C 1
ATOM 2281 O O . ARG A 1 296 ? 1.946 -13.100 7.998 1.00 51.81 296 ARG A O 1
ATOM 2288 N N . ASN A 1 297 ? 0.231 -14.551 8.209 1.00 65.44 297 ASN A N 1
ATOM 2289 C CA . ASN A 1 297 ? -0.076 -14.238 9.606 1.00 65.44 297 ASN A CA 1
ATOM 2290 C C . ASN A 1 297 ? 1.213 -14.344 10.454 1.00 65.44 297 ASN A C 1
ATOM 2292 O O . ASN A 1 297 ? 1.680 -15.461 10.684 1.00 65.44 297 ASN A O 1
ATOM 2296 N N . PRO A 1 298 ? 1.819 -13.224 10.896 1.00 66.88 298 PRO A N 1
ATOM 2297 C CA . PRO A 1 298 ? 3.173 -13.247 11.448 1.00 66.88 298 PRO A CA 1
ATOM 2298 C C . PRO A 1 298 ? 3.231 -13.928 12.820 1.00 66.88 298 PRO A C 1
ATOM 2300 O O . PRO A 1 298 ? 4.291 -14.358 13.258 1.00 66.88 298 PRO A O 1
ATOM 2303 N N . TRP A 1 299 ? 2.090 -14.108 13.492 1.00 75.62 299 TRP A N 1
ATOM 2304 C CA . TRP A 1 299 ? 2.016 -14.869 14.742 1.00 75.62 299 TRP A CA 1
ATOM 2305 C C . TRP A 1 299 ? 2.005 -16.388 14.539 1.00 75.62 299 TRP A C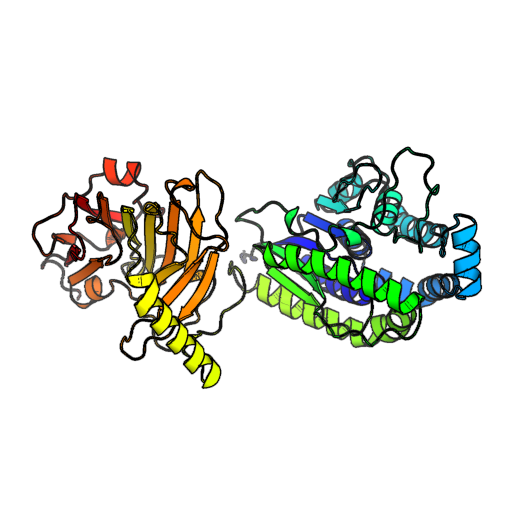 1
ATOM 2307 O O . TRP A 1 299 ? 2.187 -17.118 15.514 1.00 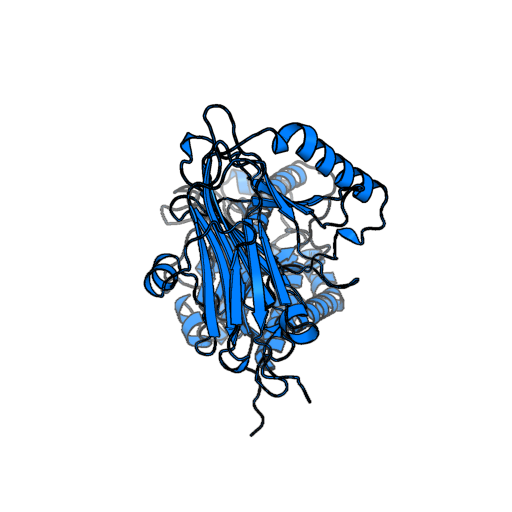75.62 299 TRP A O 1
ATOM 2317 N N . LEU A 1 300 ? 1.839 -16.862 13.297 1.00 74.00 300 LEU A N 1
ATOM 2318 C CA . LEU A 1 300 ? 2.041 -18.265 12.915 1.00 74.00 300 LEU A CA 1
ATOM 2319 C C . LEU A 1 300 ? 3.505 -18.574 12.557 1.00 74.00 300 LEU A C 1
ATOM 2321 O O . LEU A 1 300 ? 3.801 -19.690 12.138 1.00 74.00 300 LEU A O 1
ATOM 2325 N N . GLU A 1 301 ? 4.419 -17.609 12.708 1.00 74.62 301 GLU A N 1
ATOM 2326 C CA . GLU A 1 301 ? 5.842 -17.796 12.430 1.00 74.62 301 GLU A CA 1
ATOM 2327 C C . GLU A 1 301 ? 6.433 -18.935 13.275 1.00 74.62 301 GLU A C 1
ATOM 2329 O O . GLU A 1 301 ? 6.315 -18.955 14.506 1.00 74.62 301 GLU A O 1
ATOM 2334 N N . THR A 1 302 ? 7.081 -19.884 12.599 1.00 75.94 302 THR A N 1
ATOM 2335 C CA . THR A 1 302 ? 7.697 -21.070 13.208 1.00 75.94 302 THR A CA 1
ATOM 2336 C C . THR A 1 302 ? 9.202 -20.913 13.403 1.00 75.94 302 THR A C 1
ATOM 2338 O O . THR A 1 302 ? 9.796 -21.708 14.121 1.00 75.94 302 THR A O 1
ATOM 2341 N N . ASN A 1 303 ? 9.836 -19.912 12.786 1.00 79.50 303 ASN A N 1
ATOM 2342 C CA . ASN A 1 303 ? 11.259 -19.637 12.951 1.00 79.50 303 ASN A CA 1
ATOM 2343 C C . ASN A 1 303 ? 11.573 -19.108 14.365 1.00 79.50 303 ASN A C 1
ATOM 2345 O O . ASN A 1 303 ? 11.094 -18.046 14.772 1.00 79.50 303 ASN A O 1
ATOM 2349 N N . ASP A 1 304 ? 12.430 -19.819 15.099 1.00 76.19 304 ASP A N 1
ATOM 2350 C CA . ASP A 1 304 ? 12.774 -19.485 16.486 1.00 76.19 304 ASP A CA 1
ATOM 2351 C C . ASP A 1 304 ? 13.459 -18.120 16.636 1.00 76.19 304 ASP A C 1
ATOM 2353 O O . ASP A 1 304 ? 13.186 -17.394 17.594 1.00 76.19 304 ASP A O 1
ATOM 2357 N N . THR A 1 305 ? 14.307 -17.723 15.682 1.00 66.94 305 THR A N 1
ATOM 2358 C CA . THR A 1 305 ? 14.976 -16.413 15.697 1.00 66.94 305 THR A CA 1
ATOM 2359 C C . THR A 1 305 ? 13.968 -15.281 15.531 1.00 66.94 305 THR A C 1
ATOM 2361 O O . THR A 1 305 ? 13.992 -14.317 16.296 1.00 66.94 305 THR A O 1
ATOM 2364 N N . ALA A 1 306 ? 13.040 -15.405 14.581 1.00 66.38 306 ALA A N 1
ATOM 2365 C CA . ALA A 1 306 ? 11.983 -14.418 14.382 1.00 66.38 306 ALA A CA 1
ATOM 2366 C C . ALA A 1 306 ? 11.083 -14.307 15.625 1.00 66.38 306 ALA A C 1
ATOM 2368 O O . ALA A 1 306 ? 10.834 -13.206 16.118 1.00 66.38 306 ALA A O 1
ATOM 2369 N N . ARG A 1 307 ? 10.685 -15.442 16.216 1.00 79.00 307 ARG A N 1
ATOM 2370 C CA . ARG A 1 307 ? 9.909 -15.467 17.468 1.00 79.00 307 ARG A CA 1
ATOM 2371 C C . ARG A 1 307 ? 10.658 -14.834 18.640 1.00 79.00 307 ARG A C 1
ATOM 2373 O O . ARG A 1 307 ? 10.048 -14.133 19.451 1.00 79.00 307 ARG A O 1
ATOM 2380 N N . PHE A 1 308 ? 11.964 -15.068 18.753 1.00 73.25 308 PHE A N 1
ATOM 2381 C CA . PHE A 1 308 ? 12.805 -14.434 19.767 1.00 73.25 308 PHE A CA 1
ATOM 2382 C C . PHE A 1 308 ? 12.846 -12.908 19.599 1.00 73.25 308 PHE A C 1
ATOM 2384 O O . PHE A 1 308 ? 12.691 -12.181 20.584 1.00 73.25 308 PHE A O 1
ATOM 2391 N N . LEU A 1 309 ? 12.990 -12.413 18.364 1.00 69.50 309 LEU A N 1
ATOM 2392 C CA . LEU A 1 309 ? 12.980 -10.979 18.064 1.00 69.50 309 LEU A CA 1
ATOM 2393 C C . LEU A 1 309 ? 11.627 -10.339 18.394 1.00 69.50 309 LEU A C 1
ATOM 2395 O O . LEU A 1 309 ? 11.593 -9.317 19.077 1.00 69.50 309 LEU A O 1
ATOM 2399 N N . MET A 1 310 ? 10.515 -10.968 17.999 1.00 77.50 310 MET A N 1
ATOM 2400 C CA . MET A 1 310 ? 9.162 -10.484 18.313 1.00 77.50 310 MET A CA 1
ATOM 2401 C C . MET A 1 310 ? 8.918 -10.375 19.826 1.00 77.50 310 MET A C 1
ATOM 2403 O O . MET A 1 310 ? 8.345 -9.388 20.289 1.00 77.50 310 MET A O 1
ATOM 2407 N N . ASN A 1 311 ? 9.383 -11.363 20.599 1.00 82.06 311 ASN A N 1
ATOM 2408 C CA . ASN A 1 311 ? 9.328 -11.335 22.064 1.00 82.06 311 ASN A CA 1
ATOM 2409 C C . ASN A 1 311 ? 10.239 -10.257 22.666 1.00 82.06 311 ASN A C 1
ATOM 2411 O O . ASN A 1 311 ? 9.863 -9.582 23.624 1.00 82.06 311 ASN A O 1
ATOM 2415 N N . SER A 1 312 ? 11.438 -10.078 22.113 1.00 77.56 312 SER A N 1
ATOM 2416 C CA . SER A 1 312 ? 12.381 -9.056 22.578 1.00 77.56 312 SER A CA 1
ATOM 2417 C C . SER A 1 312 ? 11.825 -7.648 22.365 1.00 77.56 312 SER A C 1
ATOM 2419 O O . SER A 1 312 ? 11.895 -6.820 23.270 1.00 77.56 312 SER A O 1
ATOM 2421 N N . LEU A 1 313 ? 11.194 -7.396 21.216 1.00 76.31 313 LEU A N 1
ATOM 2422 C CA . LEU A 1 313 ? 10.535 -6.124 20.919 1.00 76.31 313 LEU A CA 1
ATOM 2423 C C . LEU A 1 313 ? 9.374 -5.835 21.876 1.00 76.31 313 LEU A C 1
ATOM 2425 O O . LEU A 1 313 ? 9.287 -4.722 22.392 1.00 76.31 313 LEU A O 1
ATOM 2429 N N . SER A 1 314 ? 8.540 -6.836 22.184 1.00 79.94 314 SER A N 1
ATOM 2430 C CA . SER A 1 314 ? 7.481 -6.695 23.195 1.00 79.94 314 SER A CA 1
ATOM 2431 C C . SER A 1 314 ? 8.051 -6.275 24.553 1.00 79.94 314 SER A C 1
ATOM 2433 O O . SER A 1 314 ? 7.547 -5.347 25.185 1.00 79.94 314 SER A O 1
ATOM 2435 N N . LYS A 1 315 ? 9.142 -6.913 24.998 1.00 82.31 315 LYS A N 1
ATOM 2436 C CA . LYS A 1 315 ? 9.802 -6.573 26.269 1.00 82.31 315 LYS A CA 1
ATOM 2437 C C . LYS A 1 315 ? 10.361 -5.151 26.271 1.00 82.31 315 LYS A C 1
ATOM 2439 O O . LYS A 1 315 ? 10.174 -4.442 27.254 1.00 82.31 315 LYS A O 1
ATOM 2444 N N . ILE A 1 316 ? 11.006 -4.727 25.180 1.00 77.38 316 ILE A N 1
ATOM 2445 C CA . ILE A 1 316 ? 11.521 -3.354 25.024 1.00 77.38 316 ILE A CA 1
ATOM 2446 C C . ILE A 1 316 ? 10.374 -2.343 25.098 1.00 77.38 316 ILE A C 1
ATOM 2448 O O . ILE A 1 316 ? 10.477 -1.335 25.799 1.00 77.38 316 ILE A O 1
ATOM 2452 N N . TYR A 1 317 ? 9.262 -2.619 24.413 1.00 81.12 317 TYR A N 1
ATOM 2453 C CA . TYR A 1 317 ? 8.085 -1.762 24.475 1.00 81.12 317 TYR A CA 1
ATOM 2454 C C . TYR A 1 317 ? 7.554 -1.633 25.908 1.00 81.12 317 TYR A C 1
ATOM 2456 O O . TYR A 1 317 ? 7.361 -0.517 26.390 1.00 81.12 317 TYR A O 1
ATOM 2464 N N . GLN A 1 318 ? 7.377 -2.750 26.614 1.00 82.81 318 GLN A N 1
ATOM 2465 C CA . GLN A 1 318 ? 6.884 -2.759 27.994 1.00 82.81 318 GLN A CA 1
ATOM 2466 C C . GLN A 1 318 ? 7.824 -2.036 28.969 1.00 82.81 318 GLN A C 1
ATOM 2468 O O . GLN A 1 318 ? 7.359 -1.321 29.856 1.00 82.81 318 GLN A O 1
ATOM 2473 N N . SER A 1 319 ? 9.144 -2.191 28.822 1.00 77.31 319 SER A N 1
ATOM 2474 C CA . SER A 1 319 ? 10.108 -1.608 29.760 1.00 77.31 319 SER A CA 1
ATOM 2475 C C . SER A 1 319 ? 10.358 -0.114 29.533 1.00 77.31 319 SER A C 1
ATOM 2477 O O . SER A 1 319 ? 10.548 0.613 30.516 1.00 77.31 319 SER A O 1
ATOM 2479 N N . HIS A 1 320 ? 10.337 0.342 28.275 1.00 73.12 320 HIS A N 1
ATOM 2480 C CA . HIS A 1 320 ? 10.671 1.719 27.897 1.00 73.12 320 HIS A CA 1
ATOM 2481 C C . HIS A 1 320 ? 9.460 2.537 27.446 1.00 73.12 320 HIS A C 1
ATOM 2483 O O . HIS A 1 320 ? 9.194 3.594 28.013 1.00 73.12 320 HIS A O 1
ATOM 2489 N N . HIS A 1 321 ? 8.719 2.074 26.440 1.00 76.88 321 HIS A N 1
ATOM 2490 C CA . HIS A 1 321 ? 7.701 2.896 25.781 1.00 76.88 321 HIS A CA 1
ATOM 2491 C C . HIS A 1 321 ? 6.360 2.921 26.514 1.00 76.88 321 HIS A C 1
ATOM 2493 O O . HIS A 1 321 ? 5.670 3.936 26.463 1.00 76.88 321 HIS A O 1
ATOM 2499 N N . LEU A 1 322 ? 6.003 1.859 27.241 1.00 81.31 322 LEU A N 1
ATOM 2500 C CA . LEU A 1 322 ? 4.776 1.824 28.041 1.00 81.31 322 LEU A CA 1
ATOM 2501 C C . LEU A 1 322 ? 4.789 2.874 29.166 1.00 81.31 322 LEU A C 1
ATOM 2503 O O . LEU A 1 322 ? 3.746 3.413 29.517 1.00 81.31 322 LEU A O 1
ATOM 2507 N N . LYS A 1 323 ? 5.975 3.213 29.687 1.00 81.94 323 LYS A N 1
ATOM 2508 C CA . LYS A 1 323 ? 6.154 4.271 30.695 1.00 81.94 323 LYS A CA 1
ATOM 2509 C C . LYS A 1 323 ? 6.062 5.679 30.105 1.00 81.94 323 LYS A C 1
ATOM 2511 O O . LYS A 1 323 ? 5.763 6.621 30.834 1.00 81.94 323 LYS A O 1
ATOM 2516 N N . SER A 1 324 ? 6.321 5.838 28.806 1.00 85.06 324 SER A N 1
ATOM 2517 C CA . SER A 1 324 ? 6.189 7.117 28.108 1.00 85.06 324 SER A CA 1
ATOM 2518 C C . SER A 1 324 ? 4.711 7.435 27.889 1.00 85.06 324 SER A C 1
ATOM 2520 O O . SER A 1 324 ? 4.064 6.869 26.998 1.00 85.06 324 SER A O 1
ATOM 2522 N N . LYS A 1 325 ? 4.184 8.337 28.718 1.00 91.44 325 LYS A N 1
ATOM 2523 C CA . LYS A 1 325 ? 2.804 8.820 28.646 1.00 91.44 325 LYS A CA 1
ATOM 2524 C C . LYS A 1 325 ? 2.645 9.893 27.560 1.00 91.44 325 LYS A C 1
ATOM 2526 O O . LYS A 1 325 ? 3.617 10.522 27.145 1.00 91.44 325 LYS A O 1
ATOM 2531 N N . TYR A 1 326 ? 1.415 10.112 27.118 1.00 94.44 326 TYR A N 1
ATOM 2532 C CA . TYR A 1 326 ? 1.038 11.157 26.165 1.00 94.44 326 TYR A CA 1
ATOM 2533 C C . TYR A 1 326 ? -0.325 11.739 26.520 1.00 94.44 326 TYR A C 1
ATOM 2535 O O . TYR A 1 326 ? -1.111 11.103 27.219 1.00 94.44 326 TYR A O 1
ATOM 2543 N N . ILE A 1 327 ? -0.626 12.938 26.031 1.00 95.31 327 ILE A N 1
ATOM 2544 C CA . ILE A 1 327 ? -1.953 13.527 26.219 1.00 95.31 327 ILE A CA 1
ATOM 2545 C C . ILE A 1 327 ? -2.896 12.853 25.224 1.00 95.31 327 ILE A C 1
ATOM 2547 O O . ILE A 1 327 ? -2.625 12.875 24.026 1.00 95.31 327 ILE A O 1
ATOM 2551 N N . LEU A 1 328 ? -3.988 12.259 25.709 1.00 95.38 328 LEU A N 1
ATOM 2552 C CA . LEU A 1 328 ? -5.042 11.677 24.879 1.00 95.38 328 LEU A CA 1
ATOM 2553 C C . LEU A 1 328 ? -6.294 12.557 24.974 1.00 95.38 328 LEU A C 1
ATOM 2555 O O . LEU A 1 328 ? -6.984 12.582 25.992 1.00 95.38 328 LEU A O 1
ATOM 2559 N N . TYR A 1 329 ? -6.567 13.314 23.912 1.00 95.25 329 TYR A N 1
ATOM 2560 C CA . TYR A 1 329 ? -7.716 14.218 23.851 1.00 95.25 329 TYR A CA 1
ATOM 2561 C C . TYR A 1 329 ? -8.990 13.440 23.569 1.00 95.25 329 TYR A C 1
ATOM 2563 O O . TYR A 1 329 ? -9.976 13.585 24.286 1.00 95.25 329 TYR A O 1
ATOM 2571 N N . GLN A 1 330 ? -8.951 12.598 22.543 1.00 95.81 330 GLN A N 1
ATOM 2572 C CA . GLN A 1 330 ? -10.121 11.869 22.099 1.00 95.81 330 GLN A CA 1
ATOM 2573 C C . GLN A 1 330 ? -9.754 10.442 21.723 1.00 95.81 330 GLN A C 1
ATOM 2575 O O . GLN A 1 330 ? -8.736 10.205 21.074 1.00 95.81 330 GLN A O 1
ATOM 2580 N N . MET A 1 331 ? -10.606 9.495 22.101 1.00 95.12 331 MET A N 1
ATOM 2581 C CA . MET A 1 331 ? -10.609 8.159 21.516 1.00 95.12 331 MET A CA 1
ATOM 2582 C C . MET A 1 331 ? -11.984 7.839 20.942 1.00 95.12 331 MET A C 1
ATOM 2584 O O . MET A 1 331 ? -13.005 8.210 21.525 1.00 95.12 331 MET A O 1
ATOM 2588 N N . LYS A 1 332 ? -12.018 7.099 19.833 1.00 96.75 332 LYS A N 1
ATOM 2589 C CA . LYS A 1 332 ? -13.244 6.506 19.283 1.00 96.75 332 LYS A CA 1
ATOM 2590 C C . LYS A 1 332 ? -13.055 5.013 19.073 1.00 96.75 332 LYS A C 1
ATOM 2592 O O . LYS A 1 332 ? -12.051 4.592 18.513 1.00 96.75 332 LYS A O 1
ATOM 2597 N N . CYS A 1 333 ? -14.021 4.225 19.521 1.00 96.06 333 CYS A N 1
ATOM 2598 C CA . CYS A 1 333 ? -14.137 2.799 19.257 1.00 96.06 333 CYS A CA 1
ATOM 2599 C C . CYS A 1 333 ? -15.526 2.577 18.660 1.00 96.06 333 CYS A C 1
ATOM 2601 O O . CYS A 1 333 ? -16.531 2.615 19.370 1.00 96.06 333 CYS A O 1
ATOM 2603 N N . VAL A 1 334 ? -15.574 2.422 17.340 1.00 96.62 334 VAL A N 1
ATOM 2604 C CA . VAL A 1 334 ? -16.805 2.297 16.561 1.00 96.62 334 VAL A CA 1
ATOM 2605 C C . VAL A 1 334 ? -16.837 0.910 15.937 1.00 96.62 334 VAL A C 1
ATOM 2607 O O . VAL A 1 334 ? -15.964 0.558 15.146 1.00 96.62 334 VAL A O 1
ATOM 2610 N N . VAL A 1 335 ? -17.840 0.114 16.292 1.00 95.50 335 VAL A N 1
ATOM 2611 C CA . VAL A 1 335 ? -18.038 -1.240 15.766 1.00 95.50 335 VAL A CA 1
ATOM 2612 C C . VAL A 1 335 ? -19.195 -1.231 14.783 1.00 95.50 335 VAL A C 1
ATOM 2614 O O . VAL A 1 335 ? -20.326 -0.963 15.166 1.00 95.50 335 VAL A O 1
ATOM 2617 N N . GLU A 1 336 ? -18.941 -1.580 13.529 1.00 94.38 336 GLU A N 1
ATOM 2618 C CA . GLU A 1 336 ? -19.971 -1.873 12.536 1.00 94.38 336 GLU A CA 1
ATOM 2619 C C . GLU A 1 336 ? -20.243 -3.379 12.506 1.00 94.38 336 GLU A C 1
ATOM 2621 O O . GLU A 1 336 ? -19.460 -4.184 11.996 1.00 94.38 336 GLU A O 1
ATOM 2626 N N . ALA A 1 337 ? -21.361 -3.764 13.110 1.00 92.50 337 ALA A N 1
ATOM 2627 C CA . ALA A 1 337 ? -21.712 -5.136 13.435 1.00 92.50 337 ALA A CA 1
ATOM 2628 C C . ALA A 1 337 ? -22.366 -5.877 12.258 1.00 92.50 337 ALA A C 1
ATOM 2630 O O . ALA A 1 337 ? -23.511 -6.323 12.339 1.00 92.50 337 ALA A O 1
ATOM 2631 N N . ASN A 1 338 ? -21.624 -6.048 11.162 1.00 87.31 338 ASN A N 1
ATOM 2632 C CA . ASN A 1 338 ? -22.090 -6.791 9.981 1.00 87.31 338 ASN A CA 1
ATOM 2633 C C . ASN A 1 338 ? -22.482 -8.247 10.297 1.00 87.31 338 ASN A C 1
ATOM 2635 O O . ASN A 1 338 ? -23.358 -8.816 9.653 1.00 87.31 338 ASN A O 1
ATOM 2639 N N . CYS A 1 339 ? -21.904 -8.836 11.345 1.00 82.44 339 CYS A N 1
ATOM 2640 C CA . CYS A 1 339 ? -22.268 -10.161 11.851 1.00 82.44 339 CYS A CA 1
ATOM 2641 C C . CYS A 1 339 ? -23.711 -10.256 12.393 1.00 82.44 339 CYS A C 1
ATOM 2643 O O . CYS A 1 339 ? -24.212 -11.356 12.630 1.00 82.44 339 CYS A O 1
ATOM 2645 N N . LEU A 1 340 ? -24.376 -9.120 12.622 1.00 89.06 340 LEU A N 1
ATOM 2646 C CA . LEU A 1 340 ? -25.765 -9.050 13.066 1.00 89.06 340 LEU A CA 1
ATOM 2647 C C . LEU A 1 340 ? -26.747 -8.899 11.900 1.00 89.06 340 LEU A C 1
ATOM 2649 O O . LEU A 1 340 ? -27.944 -8.811 12.156 1.00 89.06 340 LEU A O 1
ATOM 2653 N N . ILE A 1 341 ? -26.286 -8.906 10.646 1.00 88.06 341 ILE A N 1
ATOM 2654 C CA . ILE A 1 341 ? -27.157 -8.984 9.466 1.00 88.06 341 ILE A CA 1
ATOM 2655 C C . ILE A 1 341 ? -27.880 -10.339 9.472 1.00 88.06 341 ILE A C 1
ATOM 2657 O O . ILE A 1 341 ? -27.305 -11.347 9.884 1.00 88.06 341 ILE A O 1
ATOM 2661 N N . ASP A 1 342 ? -29.149 -10.362 9.065 1.00 84.75 342 ASP A N 1
ATOM 2662 C CA . ASP A 1 342 ? -29.949 -11.588 9.025 1.00 84.75 342 ASP A CA 1
ATOM 2663 C C . ASP A 1 342 ? -29.622 -12.475 7.825 1.00 84.75 342 ASP A C 1
ATOM 2665 O O . ASP A 1 342 ? -29.188 -12.012 6.766 1.00 84.75 342 ASP A O 1
ATOM 2669 N N . GLU A 1 343 ? -29.840 -13.775 8.004 1.00 80.62 343 GLU A N 1
ATOM 2670 C CA . GLU A 1 343 ? -29.639 -14.765 6.955 1.00 80.62 343 GLU A CA 1
ATOM 2671 C C . GLU A 1 343 ? -30.545 -14.463 5.752 1.00 80.62 343 GLU A C 1
ATOM 2673 O O . GLU A 1 343 ? -31.721 -14.134 5.899 1.00 80.62 343 GLU A O 1
ATOM 2678 N N . GLY A 1 344 ? -29.977 -14.527 4.547 1.00 75.38 344 GLY A N 1
ATOM 2679 C CA . GLY A 1 344 ? -30.674 -14.180 3.304 1.00 75.38 344 GLY A CA 1
ATOM 2680 C C . GLY A 1 344 ? -30.601 -12.701 2.902 1.00 75.38 344 GLY A C 1
ATOM 2681 O O . GLY A 1 344 ? -30.958 -12.376 1.770 1.00 75.38 344 GLY A O 1
ATOM 2682 N N . MET A 1 345 ? -30.088 -11.811 3.759 1.00 76.31 345 MET A N 1
ATOM 2683 C CA . MET A 1 345 ? -29.844 -10.408 3.401 1.00 76.31 345 MET A CA 1
ATOM 2684 C C . MET A 1 345 ? -28.458 -10.220 2.754 1.00 76.31 345 MET A C 1
ATOM 2686 O O . MET A 1 345 ? -27.518 -10.962 3.064 1.00 76.31 345 MET A O 1
ATOM 2690 N N . PRO A 1 346 ? -28.280 -9.221 1.863 1.00 70.75 346 PRO A N 1
ATOM 2691 C CA . PRO A 1 346 ? -26.966 -8.883 1.325 1.00 70.75 346 PRO A CA 1
ATOM 2692 C C . PRO A 1 346 ? -25.947 -8.652 2.445 1.00 70.75 346 PRO A C 1
ATOM 2694 O O . PRO A 1 346 ? -26.267 -8.033 3.457 1.00 70.75 346 PRO A O 1
ATOM 2697 N N . PHE A 1 347 ? -24.716 -9.124 2.238 1.00 70.19 347 PHE A N 1
ATOM 2698 C CA . PHE A 1 347 ? -23.608 -9.016 3.197 1.00 70.19 347 PHE A CA 1
ATOM 2699 C C . PHE A 1 347 ? -23.769 -9.836 4.492 1.00 70.19 347 PHE A C 1
ATOM 2701 O O . PHE A 1 347 ? -22.936 -9.703 5.389 1.00 70.19 347 PHE A O 1
ATOM 2708 N N . PHE A 1 348 ? -24.758 -10.734 4.584 1.00 76.31 348 PHE A N 1
ATOM 2709 C CA . PHE A 1 348 ? -24.801 -11.753 5.638 1.00 76.31 348 PHE A CA 1
ATOM 2710 C C . PHE A 1 348 ? -23.478 -12.534 5.730 1.00 76.31 348 PHE A C 1
ATOM 2712 O O . PHE A 1 348 ? -22.894 -12.909 4.713 1.00 76.31 348 PHE A O 1
ATOM 2719 N N . GLY A 1 349 ? -22.998 -12.768 6.955 1.00 69.56 349 GLY A N 1
ATOM 2720 C CA . GLY A 1 349 ? -21.725 -13.449 7.213 1.00 69.56 349 GLY A CA 1
ATOM 2721 C C . GLY A 1 349 ? -20.471 -12.600 6.967 1.00 69.56 349 GLY A C 1
ATOM 2722 O O . GLY A 1 349 ? -19.362 -13.107 7.134 1.00 69.56 349 GLY A O 1
ATOM 2723 N N . SER A 1 350 ? -20.616 -11.321 6.602 1.00 79.75 350 SER A N 1
ATOM 2724 C CA . SER A 1 350 ? -19.463 -10.429 6.439 1.00 79.75 350 SER A CA 1
ATOM 2725 C C . SER A 1 350 ? -18.803 -10.117 7.791 1.00 79.75 350 SER A C 1
ATOM 2727 O O . SER A 1 350 ? -19.503 -10.015 8.806 1.00 79.75 350 SER A O 1
ATOM 2729 N N . PRO A 1 351 ? -17.469 -9.928 7.827 1.00 82.69 351 PRO A N 1
ATOM 2730 C CA . PRO A 1 351 ? -16.771 -9.514 9.039 1.00 82.69 351 PRO A CA 1
ATOM 2731 C C . PRO A 1 351 ? -17.310 -8.188 9.577 1.00 82.69 351 PRO A C 1
ATOM 2733 O O . PRO A 1 351 ? -17.714 -7.306 8.813 1.00 82.69 351 PRO A O 1
ATOM 2736 N N . ALA A 1 352 ? -17.311 -8.041 10.900 1.00 86.44 352 ALA A N 1
ATOM 2737 C CA . ALA A 1 352 ? -17.577 -6.749 11.512 1.00 86.44 352 ALA A CA 1
ATOM 2738 C C . ALA A 1 352 ? -16.384 -5.823 11.267 1.00 86.44 352 ALA A C 1
ATOM 2740 O O . ALA A 1 352 ? -15.240 -6.274 11.263 1.00 86.44 352 ALA A O 1
ATOM 2741 N N . ARG A 1 353 ? -16.639 -4.527 11.124 1.00 89.88 353 ARG A N 1
ATOM 2742 C CA . ARG A 1 353 ? -15.580 -3.529 10.979 1.00 89.88 353 ARG A CA 1
ATOM 2743 C C . ARG A 1 353 ? -15.401 -2.786 12.298 1.00 89.88 353 ARG A C 1
ATOM 2745 O O . ARG A 1 353 ? -16.306 -2.085 12.735 1.00 89.88 353 ARG A O 1
ATOM 2752 N N . LEU A 1 354 ? -14.237 -2.924 12.920 1.00 91.25 354 LEU A N 1
ATOM 2753 C CA . LEU A 1 354 ? -13.824 -2.137 14.076 1.00 91.25 354 LEU A CA 1
ATOM 2754 C C . LEU A 1 354 ? -13.013 -0.935 13.599 1.00 91.25 354 LEU A C 1
ATOM 2756 O O . LEU A 1 354 ? -11.997 -1.090 12.932 1.00 91.25 354 LEU A O 1
ATOM 2760 N N . MET A 1 355 ? -13.436 0.264 13.971 1.00 93.12 355 MET A N 1
ATOM 2761 C CA . MET A 1 355 ? -12.688 1.494 13.768 1.00 93.12 355 MET A CA 1
ATOM 2762 C C . MET A 1 355 ? -12.261 2.049 15.120 1.00 93.12 355 MET A C 1
ATOM 2764 O O . MET A 1 355 ? -13.085 2.327 15.991 1.00 93.12 355 MET A O 1
ATOM 2768 N N . TYR A 1 356 ? -10.957 2.202 15.277 1.00 93.25 356 TYR A N 1
ATOM 2769 C CA . TYR A 1 356 ? -10.313 2.690 16.476 1.00 93.25 356 TYR A CA 1
ATOM 2770 C C . TYR A 1 356 ? -9.495 3.936 16.147 1.00 93.25 356 TYR A C 1
ATOM 2772 O O . TYR A 1 356 ? -8.586 3.882 15.327 1.00 93.25 356 TYR A O 1
ATOM 2780 N N . GLU A 1 357 ? -9.817 5.064 16.765 1.00 95.44 357 GLU A N 1
ATOM 2781 C CA . GLU A 1 357 ? -9.173 6.350 16.497 1.00 95.44 357 GLU A CA 1
ATOM 2782 C C . GLU A 1 357 ? -8.664 6.978 17.791 1.00 95.44 357 GLU A C 1
ATOM 2784 O O . GLU A 1 357 ? -9.352 6.945 18.810 1.00 95.44 357 GLU A O 1
ATOM 2789 N N . LEU A 1 358 ? -7.466 7.556 17.739 1.00 95.38 358 LEU A N 1
ATOM 2790 C CA . LEU A 1 358 ? -6.827 8.280 18.830 1.00 95.38 358 LEU A CA 1
ATOM 2791 C C . LEU A 1 358 ? -6.393 9.661 18.364 1.00 95.38 358 LEU A C 1
ATOM 2793 O O . LEU A 1 358 ? -5.683 9.777 17.369 1.00 95.38 358 LEU A O 1
ATOM 2797 N N . GLU A 1 359 ? -6.739 10.686 19.132 1.00 95.69 359 GLU A N 1
ATOM 2798 C CA . GLU A 1 359 ? -6.205 12.037 18.988 1.00 95.69 359 GLU A CA 1
ATOM 2799 C C . GLU A 1 359 ? -5.287 12.357 20.163 1.00 95.69 359 GLU A C 1
ATOM 2801 O O . GLU A 1 359 ? -5.738 12.522 21.301 1.00 95.69 359 GLU A O 1
ATOM 2806 N N . ILE A 1 360 ? -3.987 12.424 19.891 1.00 95.56 360 ILE A N 1
ATOM 2807 C CA . ILE A 1 360 ? -2.949 12.528 20.916 1.00 95.56 360 ILE A CA 1
ATOM 2808 C C . ILE A 1 360 ? -1.984 13.675 20.653 1.00 95.56 360 ILE A C 1
ATOM 2810 O O . ILE A 1 360 ? -1.820 14.119 19.520 1.00 95.56 360 ILE A O 1
ATOM 2814 N N . SER A 1 361 ? -1.271 14.093 21.694 1.00 95.19 361 SER A N 1
ATOM 2815 C CA . SER A 1 361 ? -0.059 14.900 21.560 1.00 95.19 361 SER A CA 1
ATOM 2816 C C . SER A 1 361 ? 1.029 14.408 22.511 1.00 95.19 361 SER A C 1
ATOM 2818 O O . SER A 1 361 ? 0.749 13.859 23.583 1.00 95.19 361 SER A O 1
ATOM 2820 N N . ALA A 1 362 ? 2.288 14.629 22.144 1.00 94.88 362 ALA A N 1
ATOM 2821 C CA . ALA A 1 362 ? 3.407 14.351 23.036 1.00 94.88 362 ALA A CA 1
ATOM 2822 C C . ALA A 1 362 ? 3.434 15.320 24.228 1.00 94.88 362 ALA A C 1
ATOM 2824 O O . ALA A 1 362 ? 3.032 16.482 24.127 1.00 94.88 362 ALA A O 1
ATOM 2825 N N . LEU A 1 363 ? 3.942 14.830 25.358 1.00 94.00 363 LEU A N 1
ATOM 2826 C CA . LEU A 1 363 ? 4.287 15.665 26.506 1.00 94.00 363 LEU A CA 1
ATOM 2827 C C . LEU A 1 363 ? 5.650 16.352 26.283 1.00 94.00 363 LEU A C 1
ATOM 2829 O O . LEU A 1 363 ? 6.476 15.841 25.516 1.00 94.00 363 LEU A O 1
ATOM 2833 N N . PRO A 1 364 ? 5.936 17.464 26.988 1.00 91.75 364 PRO A N 1
ATOM 2834 C CA . PRO A 1 364 ? 7.257 18.087 26.966 1.00 91.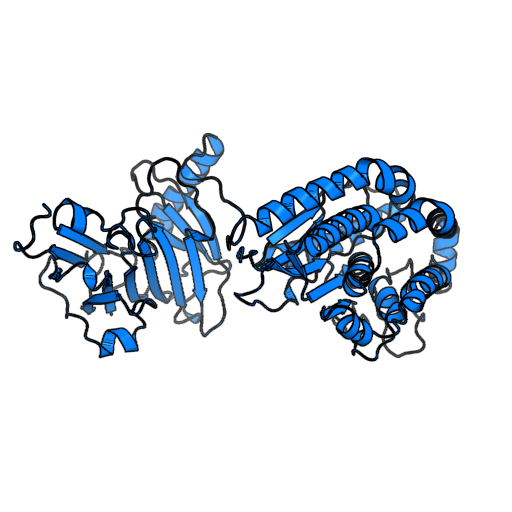75 364 PRO A CA 1
ATOM 2835 C C . PRO A 1 364 ? 8.360 17.078 27.299 1.00 91.75 364 PRO A C 1
ATOM 2837 O O . PRO A 1 364 ? 8.259 16.347 28.285 1.00 91.75 364 PRO A O 1
ATOM 2840 N N . ASN A 1 365 ? 9.417 17.041 26.484 1.00 86.88 365 ASN A N 1
ATOM 2841 C CA . ASN A 1 365 ? 10.554 16.121 26.632 1.00 86.88 365 ASN A CA 1
ATOM 2842 C C . ASN A 1 365 ? 10.182 14.621 26.673 1.00 86.88 365 ASN A C 1
ATOM 2844 O O . ASN A 1 365 ? 10.977 13.803 27.137 1.00 86.88 365 ASN A O 1
ATOM 2848 N N . SER A 1 366 ? 8.998 14.237 26.182 1.00 89.56 366 SER A N 1
ATOM 2849 C CA . SER A 1 366 ? 8.554 12.839 26.112 1.00 89.56 366 SER A CA 1
ATOM 2850 C C . SER A 1 366 ? 8.072 12.491 24.698 1.00 89.56 366 SER A C 1
ATOM 2852 O O . SER A 1 366 ? 6.867 12.450 24.437 1.00 89.56 366 SER A O 1
ATOM 2854 N N . PRO A 1 367 ? 9.001 12.285 23.747 1.00 90.94 367 PRO A N 1
ATOM 2855 C CA . PRO A 1 367 ? 8.633 11.952 22.379 1.00 90.94 367 PRO A CA 1
ATOM 2856 C C . PRO A 1 367 ? 7.978 10.568 22.277 1.00 90.94 367 PRO A C 1
ATOM 2858 O O . PRO A 1 367 ? 8.363 9.616 22.966 1.00 90.94 367 PRO A O 1
ATOM 2861 N N . ILE A 1 368 ? 7.008 10.436 21.373 1.00 90.75 368 ILE A N 1
ATOM 2862 C CA . ILE A 1 368 ? 6.289 9.187 21.115 1.00 90.75 368 ILE A CA 1
ATOM 2863 C C . ILE A 1 368 ? 6.904 8.518 19.888 1.00 90.75 368 ILE A C 1
ATOM 2865 O O . ILE A 1 368 ? 6.690 8.931 18.754 1.00 90.75 368 ILE A O 1
ATOM 2869 N N . TYR A 1 369 ? 7.669 7.456 20.125 1.00 86.12 369 TYR A N 1
ATOM 2870 C CA . TYR A 1 369 ? 8.302 6.670 19.060 1.00 86.12 369 TYR A CA 1
ATOM 2871 C C . TYR A 1 369 ? 7.355 5.651 18.433 1.00 86.12 369 TYR A C 1
ATOM 2873 O O . TYR A 1 369 ? 7.435 5.367 17.242 1.00 86.12 369 TYR A O 1
ATOM 2881 N N . CYS A 1 370 ? 6.471 5.074 19.246 1.00 87.44 370 CYS A N 1
ATOM 2882 C CA . CYS A 1 370 ? 5.517 4.077 18.798 1.00 87.44 370 CYS A CA 1
ATOM 2883 C C . CYS A 1 370 ? 4.272 4.021 19.679 1.00 87.44 370 CYS A C 1
ATOM 2885 O O . CYS A 1 370 ? 4.269 4.464 20.837 1.00 87.44 370 CYS A O 1
ATOM 2887 N N . ILE A 1 371 ? 3.221 3.429 19.120 1.00 88.56 371 ILE A N 1
ATOM 2888 C CA . ILE A 1 371 ? 1.950 3.143 19.780 1.00 88.56 371 ILE A CA 1
ATOM 2889 C C . ILE A 1 371 ? 1.651 1.659 19.651 1.00 88.56 371 ILE A C 1
ATOM 2891 O O . ILE A 1 371 ? 2.015 1.011 18.676 1.00 88.56 371 ILE A O 1
ATOM 2895 N N . TYR A 1 372 ? 0.995 1.132 20.670 1.00 86.56 372 TYR A N 1
ATOM 2896 C CA . TYR A 1 372 ? 0.570 -0.251 20.737 1.00 86.56 372 TYR A CA 1
ATOM 2897 C C . TYR A 1 372 ? -0.882 -0.392 20.299 1.00 86.56 372 TYR A C 1
ATOM 2899 O O . TYR A 1 372 ? -1.736 0.389 20.725 1.00 86.56 372 TYR A O 1
ATOM 2907 N N . TYR A 1 373 ? -1.148 -1.421 19.504 1.00 87.50 373 TYR A N 1
ATOM 2908 C CA . TYR A 1 373 ? -2.488 -1.855 19.144 1.00 87.50 373 TYR A CA 1
ATOM 2909 C C . TYR A 1 373 ? -2.611 -3.369 19.329 1.00 87.50 373 TYR A C 1
ATOM 2911 O O . TYR A 1 373 ? -1.799 -4.130 18.801 1.00 87.50 373 TYR A O 1
ATOM 2919 N N . ALA A 1 374 ? -3.620 -3.806 20.079 1.00 85.19 374 ALA A N 1
ATOM 2920 C CA . ALA A 1 374 ? -3.958 -5.218 20.223 1.00 85.19 374 ALA A CA 1
ATOM 2921 C C . ALA A 1 374 ? -5.057 -5.582 19.219 1.00 85.19 374 ALA A C 1
ATOM 2923 O O . ALA A 1 374 ? -6.113 -4.953 19.221 1.00 85.19 374 ALA A O 1
ATOM 2924 N N . LEU A 1 375 ? -4.810 -6.600 18.396 1.00 78.75 375 LEU A N 1
ATOM 2925 C CA . LEU A 1 375 ? -5.795 -7.153 17.467 1.00 78.75 375 LEU A CA 1
ATOM 2926 C C . LEU A 1 375 ? -6.858 -7.945 18.229 1.00 78.75 375 LEU A C 1
ATOM 2928 O O . LEU A 1 375 ? -6.534 -8.698 19.160 1.00 78.75 375 LEU A O 1
ATOM 2932 N N . LEU A 1 376 ? -8.119 -7.815 17.816 1.00 75.19 376 LEU A N 1
ATOM 2933 C CA . LEU A 1 376 ? -9.207 -8.610 18.381 1.00 75.19 376 LEU A CA 1
ATOM 2934 C C . LEU A 1 376 ? -9.262 -9.983 17.699 1.00 75.19 376 LEU A C 1
ATOM 2936 O O . LEU A 1 376 ? -9.208 -10.093 16.482 1.00 75.19 376 LEU A O 1
ATOM 2940 N N . ASN A 1 377 ? -9.341 -11.044 18.512 1.00 61.47 377 ASN A N 1
ATOM 2941 C CA . ASN A 1 377 ? -9.222 -12.449 18.104 1.00 61.47 377 ASN A CA 1
ATOM 2942 C C . ASN A 1 377 ? -9.868 -12.785 16.750 1.00 61.47 377 ASN A C 1
ATOM 2944 O O . ASN A 1 377 ? -11.091 -12.828 16.623 1.00 61.47 377 ASN A O 1
ATOM 2948 N N . GLU A 1 378 ? -9.027 -13.171 15.796 1.00 54.06 378 GLU A N 1
ATOM 2949 C CA . GLU A 1 378 ? -9.443 -13.883 14.595 1.00 54.06 378 GLU A CA 1
ATOM 2950 C C . GLU A 1 378 ? -9.367 -15.407 14.816 1.00 54.06 378 GLU A C 1
ATOM 2952 O O . GLU A 1 378 ? -8.457 -15.868 15.520 1.00 54.06 378 GLU A O 1
ATOM 2957 N N . PRO A 1 379 ? -10.266 -16.211 14.213 1.00 48.69 379 PRO A N 1
ATOM 2958 C CA . PRO A 1 379 ? -10.157 -17.669 14.216 1.00 48.69 379 PRO A CA 1
ATOM 2959 C C . PRO A 1 379 ? -8.758 -18.136 13.781 1.00 48.69 379 PRO A C 1
ATOM 2961 O O . PRO A 1 379 ? -8.124 -17.519 12.920 1.00 48.69 379 PRO A O 1
ATOM 2964 N N . GLU A 1 380 ? -8.264 -19.234 14.362 1.00 43.53 380 GLU A N 1
ATOM 2965 C CA . GLU A 1 380 ? -6.981 -19.828 13.964 1.00 43.53 380 GLU A CA 1
ATOM 2966 C C . GLU A 1 380 ? -6.911 -20.021 12.438 1.00 43.53 380 GLU A C 1
ATOM 2968 O O . GLU A 1 380 ? -7.796 -20.623 11.833 1.00 43.53 380 GLU A O 1
ATOM 2973 N N . GLY A 1 381 ? -5.851 -19.499 11.809 1.00 41.91 381 GLY A N 1
ATOM 2974 C CA . GLY A 1 381 ? -5.605 -19.649 10.369 1.00 41.91 381 GLY A CA 1
ATOM 2975 C C . GLY A 1 381 ? -6.060 -18.488 9.476 1.00 41.91 381 GLY A C 1
ATOM 2976 O O . GLY A 1 381 ? -5.847 -18.555 8.266 1.00 41.91 381 GLY A O 1
ATOM 2977 N N . SER A 1 382 ? -6.628 -17.412 10.027 1.00 45.81 382 SER A N 1
ATOM 2978 C CA . SER A 1 382 ? -6.979 -16.231 9.233 1.00 45.81 382 SER A CA 1
ATOM 2979 C C . SER A 1 382 ? -5.746 -15.480 8.691 1.00 45.81 382 SER A C 1
ATOM 2981 O O . SER A 1 382 ? -4.681 -15.413 9.323 1.00 45.81 382 SER A O 1
ATOM 2983 N N . LEU A 1 383 ? -5.874 -14.938 7.478 1.00 45.69 383 LEU A N 1
ATOM 2984 C CA . LEU A 1 383 ? -4.845 -14.140 6.811 1.00 45.69 383 LEU A CA 1
ATOM 2985 C C . LEU A 1 383 ? -5.007 -12.670 7.199 1.00 45.69 383 LEU A C 1
ATOM 2987 O O . LEU A 1 383 ? -6.040 -12.076 6.902 1.00 45.69 383 LEU A O 1
ATOM 2991 N N . LEU A 1 384 ? -3.959 -12.072 7.771 1.00 52.16 384 LEU A N 1
ATOM 2992 C CA . LEU A 1 384 ? -3.890 -10.624 7.927 1.00 52.16 384 LEU A CA 1
ATOM 2993 C C . LEU A 1 384 ? -3.454 -10.015 6.605 1.00 52.16 384 LEU A C 1
ATOM 2995 O O . LEU A 1 384 ? -2.318 -10.141 6.159 1.00 52.16 384 LEU A O 1
ATOM 2999 N N . THR A 1 385 ? -4.406 -9.378 5.960 1.00 49.12 385 THR A N 1
ATOM 3000 C CA . THR A 1 385 ? -4.188 -8.629 4.734 1.00 49.12 385 THR A CA 1
ATOM 3001 C C . THR A 1 385 ? -4.317 -7.145 5.033 1.00 49.12 385 THR A C 1
ATOM 3003 O O . THR A 1 385 ? -4.934 -6.742 6.018 1.00 49.12 385 THR A O 1
ATOM 3006 N N . SER A 1 386 ? -3.749 -6.329 4.165 1.00 46.94 386 SER A N 1
ATOM 3007 C CA . SER A 1 386 ? -4.049 -4.900 4.049 1.00 46.94 386 SER A CA 1
ATOM 3008 C C . SER A 1 386 ? -5.548 -4.585 4.193 1.00 46.94 386 SER A C 1
ATOM 3010 O O . SER A 1 386 ? -5.887 -3.653 4.901 1.00 46.94 386 SER A O 1
ATOM 3012 N N . ASP A 1 387 ? -6.449 -5.402 3.638 1.00 47.94 387 ASP A N 1
ATOM 3013 C CA . ASP A 1 387 ? -7.906 -5.208 3.750 1.00 47.94 387 ASP A CA 1
ATOM 3014 C C . ASP A 1 387 ? -8.500 -5.533 5.129 1.00 47.94 387 ASP A C 1
ATOM 3016 O O . ASP A 1 387 ? -9.631 -5.150 5.428 1.00 47.94 387 ASP A O 1
ATOM 3020 N N . THR A 1 388 ? -7.793 -6.316 5.948 1.00 62.56 388 THR A N 1
ATOM 3021 C CA . THR A 1 388 ? -8.254 -6.676 7.297 1.00 62.56 388 THR A CA 1
ATOM 3022 C C . THR A 1 388 ? -7.699 -5.744 8.361 1.00 62.56 388 THR A C 1
ATOM 3024 O O . THR A 1 388 ? -8.243 -5.731 9.455 1.00 62.56 388 THR A O 1
ATOM 3027 N N . LEU A 1 389 ? -6.642 -4.978 8.065 1.00 72.12 389 LEU A N 1
ATOM 3028 C CA . LEU A 1 389 ? -6.060 -4.009 8.989 1.00 72.12 389 LEU A CA 1
ATOM 3029 C C . LEU A 1 389 ? -5.474 -2.803 8.242 1.00 72.12 389 LEU A C 1
ATOM 3031 O O . LEU A 1 389 ? -4.437 -2.907 7.589 1.00 72.12 389 LEU A O 1
ATOM 3035 N N . HIS A 1 390 ? -6.081 -1.633 8.425 1.00 74.94 390 HIS A N 1
ATOM 3036 C CA . HIS A 1 390 ? -5.584 -0.361 7.904 1.00 74.94 390 HIS A CA 1
ATOM 3037 C C . HIS A 1 390 ? -5.163 0.554 9.047 1.00 74.94 390 HIS A C 1
ATOM 3039 O O . HIS A 1 390 ? -5.961 0.820 9.940 1.00 74.94 390 HIS A O 1
ATOM 3045 N N . ILE A 1 391 ? -3.940 1.077 8.999 1.00 80.81 391 ILE A N 1
ATOM 3046 C CA . ILE A 1 391 ? -3.410 2.019 9.991 1.00 80.81 391 ILE A CA 1
ATOM 3047 C C . ILE A 1 391 ? -2.999 3.296 9.268 1.00 80.81 391 ILE A C 1
ATOM 3049 O O . ILE A 1 391 ? -2.266 3.247 8.281 1.00 80.81 391 ILE A O 1
ATOM 3053 N N . ARG A 1 392 ? -3.467 4.442 9.757 1.00 82.38 392 ARG A N 1
ATOM 3054 C CA . ARG A 1 392 ? -3.113 5.767 9.241 1.00 82.38 392 ARG A CA 1
ATOM 3055 C C . ARG A 1 392 ? -2.786 6.698 10.397 1.00 82.38 392 ARG A C 1
ATOM 3057 O O . ARG A 1 392 ? -3.424 6.628 11.442 1.00 82.38 392 ARG A O 1
ATOM 3064 N N . ALA A 1 393 ? -1.813 7.577 10.196 1.00 86.12 393 ALA A N 1
ATOM 3065 C CA . ALA A 1 393 ? -1.496 8.652 11.123 1.00 86.12 393 ALA A CA 1
ATOM 3066 C C . ALA A 1 393 ? -1.442 9.971 10.352 1.00 86.12 393 ALA A C 1
ATOM 3068 O O . ALA A 1 393 ? -0.862 10.023 9.269 1.00 86.12 393 ALA A O 1
ATOM 3069 N N . HIS A 1 394 ? -2.047 11.029 10.886 1.00 85.38 394 HIS A N 1
ATOM 3070 C CA . HIS A 1 394 ? -2.104 12.335 10.232 1.00 85.38 394 HIS A CA 1
ATOM 3071 C C . HIS A 1 394 ? -1.860 13.480 11.218 1.00 85.38 394 HIS A C 1
ATOM 3073 O O . HIS A 1 394 ? -2.298 13.434 12.368 1.00 85.38 394 HIS A O 1
ATOM 3079 N N . LYS A 1 395 ? -1.223 14.540 10.718 1.00 85.56 395 LYS A N 1
ATOM 3080 C CA . LYS A 1 395 ? -1.034 15.838 11.378 1.00 85.56 395 LYS A CA 1
ATOM 3081 C C . LYS A 1 395 ? -1.479 16.934 10.420 1.00 85.56 395 LYS A C 1
ATOM 3083 O O . LYS A 1 395 ? -0.914 17.044 9.337 1.00 85.56 395 LYS A O 1
ATOM 3088 N N . ASN A 1 396 ? -2.473 17.742 10.799 1.00 73.50 396 ASN A N 1
ATOM 3089 C CA . ASN A 1 396 ? -2.960 18.885 10.007 1.00 73.50 396 ASN A CA 1
ATOM 3090 C C . ASN A 1 396 ? -3.109 18.565 8.499 1.00 73.50 396 ASN A C 1
ATOM 3092 O O . ASN A 1 396 ? -2.585 19.283 7.653 1.00 73.50 396 ASN A O 1
ATOM 3096 N N . HIS A 1 397 ? -3.775 17.447 8.177 1.00 70.38 397 HIS A N 1
ATOM 3097 C CA . HIS A 1 397 ? -3.989 16.901 6.820 1.00 70.38 397 HIS A CA 1
ATOM 3098 C C . HIS A 1 397 ? -2.773 16.285 6.106 1.00 70.38 397 HIS A C 1
ATOM 3100 O O . HIS A 1 397 ? -2.927 15.740 5.018 1.00 70.38 397 HIS A O 1
ATOM 3106 N N . THR A 1 398 ? -1.589 16.293 6.715 1.00 73.19 398 THR A N 1
ATOM 3107 C CA . THR A 1 398 ? -0.402 15.600 6.193 1.00 73.19 398 THR A CA 1
ATOM 3108 C C . THR A 1 398 ? -0.306 14.204 6.798 1.00 73.19 398 THR A C 1
ATOM 3110 O O . THR A 1 398 ? -0.435 14.042 8.013 1.00 73.19 398 THR A O 1
ATOM 3113 N N . THR A 1 399 ? -0.088 13.186 5.969 1.00 78.75 399 THR A N 1
ATOM 3114 C CA . THR A 1 399 ? 0.145 11.811 6.432 1.00 78.75 399 THR A CA 1
ATOM 3115 C C . THR A 1 399 ? 1.509 11.699 7.110 1.00 78.75 399 THR A C 1
ATOM 3117 O O . THR A 1 399 ? 2.511 12.185 6.592 1.00 78.75 399 THR A O 1
ATOM 3120 N N . ILE A 1 400 ? 1.544 11.045 8.268 1.00 79.06 400 ILE A N 1
ATOM 3121 C CA . ILE A 1 400 ? 2.772 10.678 8.969 1.00 79.06 400 ILE A CA 1
ATOM 3122 C C . ILE A 1 400 ? 3.107 9.242 8.594 1.00 79.06 400 ILE A C 1
ATOM 3124 O O . ILE A 1 400 ? 2.293 8.332 8.773 1.00 79.06 400 ILE A O 1
ATOM 3128 N N . ASN A 1 401 ? 4.325 9.033 8.110 1.00 74.12 401 ASN A N 1
ATOM 3129 C CA . ASN A 1 401 ? 4.804 7.701 7.789 1.00 74.12 401 ASN A CA 1
ATOM 3130 C C . ASN A 1 401 ? 4.944 6.862 9.062 1.00 74.12 401 ASN A C 1
ATOM 3132 O O . ASN A 1 401 ? 5.560 7.280 10.049 1.00 74.12 401 ASN A O 1
ATOM 3136 N N . THR A 1 402 ? 4.386 5.654 9.019 1.00 76.44 402 THR A N 1
ATOM 3137 C CA . THR A 1 402 ? 4.488 4.677 10.102 1.00 76.44 402 THR A CA 1
ATOM 3138 C C . THR A 1 402 ? 4.944 3.328 9.571 1.00 76.44 402 THR A C 1
ATOM 3140 O O . THR A 1 402 ? 4.673 2.979 8.423 1.00 76.44 402 THR A O 1
ATOM 3143 N N . PHE A 1 403 ? 5.623 2.558 10.416 1.00 69.56 403 PHE A N 1
ATOM 3144 C CA . PHE A 1 403 ? 5.972 1.169 10.149 1.00 69.56 403 PHE A CA 1
ATOM 3145 C C . PHE A 1 403 ? 5.364 0.269 11.223 1.00 69.56 403 PHE A C 1
ATOM 3147 O O . PHE A 1 403 ? 5.489 0.527 12.421 1.00 69.56 403 PHE A O 1
ATOM 3154 N N . GLN A 1 404 ? 4.667 -0.780 10.786 1.00 76.38 404 GLN A N 1
ATOM 3155 C CA . GLN A 1 404 ? 3.985 -1.716 11.673 1.00 76.38 404 GLN A CA 1
ATOM 3156 C C . GLN A 1 404 ? 4.870 -2.935 11.915 1.00 76.38 404 GLN A C 1
ATOM 3158 O O . GLN A 1 404 ? 5.315 -3.589 10.972 1.00 76.38 404 GLN A O 1
ATOM 3163 N N . VAL A 1 405 ? 5.115 -3.254 13.183 1.00 75.19 405 VAL A N 1
ATOM 3164 C CA . VAL A 1 405 ? 5.937 -4.397 13.578 1.00 75.19 405 VAL A CA 1
ATOM 3165 C C . VAL A 1 405 ? 5.107 -5.319 14.466 1.00 75.19 405 VAL A C 1
ATOM 3167 O O . VAL A 1 405 ? 4.698 -4.900 15.552 1.00 75.19 405 VAL A O 1
ATOM 3170 N N . PRO A 1 406 ? 4.839 -6.567 14.042 1.00 80.94 406 PRO A N 1
ATOM 3171 C CA . PRO A 1 406 ? 4.134 -7.521 14.878 1.00 80.94 406 PRO A CA 1
ATOM 3172 C C . PRO A 1 406 ? 5.038 -7.947 16.037 1.00 80.94 406 PRO A C 1
ATOM 3174 O O . PRO A 1 406 ? 6.206 -8.298 15.853 1.00 80.94 406 PRO A O 1
ATOM 3177 N N . THR A 1 407 ? 4.487 -7.948 17.242 1.00 79.12 407 THR A N 1
ATOM 3178 C CA . THR A 1 407 ? 5.153 -8.413 18.452 1.00 79.12 407 THR A CA 1
ATOM 3179 C C . THR A 1 407 ? 4.398 -9.572 19.060 1.00 79.12 407 THR A C 1
ATOM 3181 O O . THR A 1 407 ? 3.209 -9.785 18.826 1.00 79.12 407 THR A O 1
ATOM 3184 N N . ARG A 1 408 ? 5.119 -10.367 19.842 1.00 77.44 408 ARG A N 1
ATOM 3185 C CA . ARG A 1 408 ? 4.540 -11.470 20.592 1.00 77.44 408 ARG A CA 1
ATOM 3186 C C . ARG A 1 408 ? 4.862 -11.236 22.051 1.00 77.44 408 ARG A C 1
ATOM 3188 O O . ARG A 1 408 ? 6.023 -11.039 22.387 1.00 77.44 408 ARG A O 1
ATOM 3195 N N . ASN A 1 409 ? 3.841 -11.263 22.888 1.00 77.12 409 ASN A N 1
ATOM 3196 C CA . ASN A 1 409 ? 4.008 -11.299 24.324 1.00 77.12 409 ASN A CA 1
ATOM 3197 C C . ASN A 1 409 ? 3.633 -12.705 24.792 1.00 77.12 409 ASN A C 1
ATOM 3199 O O . ASN A 1 409 ? 2.495 -13.120 24.621 1.00 77.12 409 ASN A O 1
ATOM 3203 N N . ASN A 1 410 ? 4.579 -13.462 25.349 1.00 71.38 410 ASN A N 1
ATOM 3204 C CA . ASN A 1 410 ? 4.288 -14.821 25.820 1.00 71.38 410 ASN A CA 1
ATOM 3205 C C . ASN A 1 410 ? 3.304 -14.848 27.006 1.00 71.38 410 ASN A C 1
ATOM 3207 O O . ASN A 1 410 ? 2.696 -15.888 27.243 1.00 71.38 410 ASN A O 1
ATOM 3211 N N . ASP A 1 411 ? 3.124 -13.723 27.704 1.00 71.69 411 ASP A N 1
ATOM 3212 C CA . ASP A 1 411 ? 2.224 -13.604 28.856 1.00 71.69 411 ASP A CA 1
ATOM 3213 C C . ASP A 1 411 ? 0.799 -13.164 28.460 1.00 71.69 411 ASP A C 1
ATOM 3215 O O . ASP A 1 411 ? -0.091 -13.097 29.306 1.00 71.69 411 ASP A O 1
ATOM 3219 N N . SER A 1 412 ? 0.564 -12.861 27.178 1.00 69.12 412 SER A N 1
ATOM 3220 C CA . SER A 1 412 ? -0.727 -12.413 26.648 1.00 69.12 412 SER A CA 1
ATOM 3221 C C . SER A 1 412 ? -1.149 -13.273 25.461 1.00 69.12 412 SER A C 1
ATOM 3223 O O . SER A 1 412 ? -0.359 -13.576 24.572 1.00 69.12 412 SER A O 1
ATOM 3225 N N . ALA A 1 413 ? -2.427 -13.646 25.414 1.00 66.94 413 ALA A N 1
ATOM 3226 C CA . ALA A 1 413 ? -2.997 -14.315 24.245 1.00 66.94 413 ALA A CA 1
ATOM 3227 C C . ALA A 1 413 ? -3.281 -13.339 23.085 1.00 66.94 413 ALA A C 1
ATOM 3229 O O . ALA A 1 413 ? -3.580 -13.782 21.976 1.00 66.94 413 ALA A O 1
ATOM 3230 N N . LEU A 1 414 ? -3.212 -12.025 23.334 1.00 71.25 414 LEU A N 1
ATOM 3231 C CA . LEU A 1 414 ? -3.483 -11.010 22.322 1.00 71.25 414 LEU A CA 1
ATOM 3232 C C . LEU A 1 414 ? -2.342 -10.945 21.305 1.00 71.25 414 LEU A C 1
ATOM 3234 O O . LEU A 1 414 ? -1.161 -11.035 21.644 1.00 71.25 414 LEU A O 1
ATOM 3238 N N . LYS A 1 415 ? -2.714 -10.771 20.037 1.00 79.06 415 LYS A N 1
ATOM 3239 C CA . LYS A 1 415 ? -1.782 -10.474 18.947 1.00 79.06 415 LYS A CA 1
ATOM 3240 C C . LYS A 1 415 ? -1.568 -8.965 18.910 1.00 79.06 415 LYS A C 1
ATOM 3242 O O . LYS A 1 415 ? -2.532 -8.208 18.923 1.00 79.06 415 LYS A O 1
ATOM 3247 N N . GLU A 1 416 ? -0.318 -8.526 18.890 1.00 81.69 416 GLU A N 1
ATOM 3248 C CA . GLU A 1 416 ? 0.033 -7.138 19.204 1.00 81.69 416 GLU A CA 1
ATOM 3249 C C . GLU A 1 416 ? 0.873 -6.511 18.098 1.00 81.69 416 GLU A C 1
ATOM 3251 O O . GLU A 1 416 ? 1.870 -7.084 17.664 1.00 81.69 416 GLU A O 1
ATOM 3256 N N . ILE A 1 417 ? 0.497 -5.319 17.650 1.00 84.62 417 ILE A N 1
ATOM 3257 C CA . ILE A 1 417 ? 1.249 -4.555 16.659 1.00 84.62 417 ILE A CA 1
ATOM 3258 C C . ILE A 1 417 ? 1.792 -3.298 17.319 1.00 84.62 417 ILE A C 1
ATOM 3260 O O . ILE A 1 417 ? 1.055 -2.524 17.935 1.00 84.62 417 ILE A O 1
ATOM 3264 N N . LEU A 1 418 ? 3.089 -3.073 17.134 1.00 83.75 418 LEU A N 1
ATOM 3265 C CA . LEU A 1 418 ? 3.713 -1.788 17.399 1.00 83.75 418 LEU A CA 1
ATOM 3266 C C . LEU A 1 418 ? 3.690 -0.948 16.126 1.00 83.75 418 LEU A C 1
ATOM 3268 O O . LEU A 1 418 ? 4.226 -1.341 15.093 1.00 83.75 418 LEU A O 1
ATOM 3272 N N . ILE A 1 419 ? 3.068 0.217 16.218 1.00 85.88 419 ILE A N 1
ATOM 3273 C CA . ILE A 1 419 ? 2.996 1.224 15.166 1.00 85.88 419 ILE A CA 1
ATOM 3274 C C . ILE A 1 419 ? 4.077 2.246 15.478 1.00 85.88 419 ILE A C 1
ATOM 3276 O O . ILE A 1 419 ? 3.897 3.084 16.361 1.00 85.88 419 ILE A O 1
ATOM 3280 N N . PHE A 1 420 ? 5.216 2.154 14.806 1.00 80.62 420 PHE A N 1
ATOM 3281 C CA . PHE A 1 420 ? 6.292 3.120 14.968 1.00 80.62 420 PHE A CA 1
ATOM 3282 C C . PHE A 1 420 ? 6.134 4.278 13.994 1.00 80.62 420 PHE A C 1
ATOM 3284 O O . PHE A 1 420 ? 5.736 4.081 12.848 1.00 80.62 420 PHE A O 1
ATOM 3291 N N . PHE A 1 421 ? 6.506 5.470 14.437 1.00 80.94 421 PHE A N 1
ATOM 3292 C CA . PHE A 1 421 ? 6.609 6.640 13.576 1.00 80.94 421 PHE A CA 1
ATOM 3293 C C . PHE A 1 421 ? 8.008 6.707 12.958 1.00 80.94 421 PHE A C 1
ATOM 3295 O O . PHE A 1 421 ? 8.998 6.449 13.644 1.00 80.94 421 PHE A O 1
ATOM 3302 N N . GLU A 1 422 ? 8.104 7.054 11.671 1.00 75.12 422 GLU A N 1
ATOM 3303 C CA . GLU A 1 422 ? 9.402 7.239 10.996 1.00 75.12 422 GLU A CA 1
ATOM 3304 C C . GLU A 1 422 ? 10.256 8.308 11.692 1.00 75.12 422 GLU A C 1
ATOM 3306 O O . GLU A 1 422 ? 11.460 8.133 11.875 1.00 75.12 422 GLU A O 1
ATOM 3311 N N . GLN A 1 423 ? 9.606 9.389 12.119 1.00 80.62 423 GLN A N 1
ATOM 3312 C CA . GLN A 1 423 ? 10.162 10.391 13.018 1.00 80.62 423 GLN A CA 1
ATOM 3313 C C . GLN A 1 423 ? 9.355 10.378 14.319 1.00 80.62 423 GLN A C 1
ATOM 3315 O O . GLN A 1 423 ? 8.125 10.319 14.249 1.00 80.62 423 GLN A O 1
ATOM 3320 N N . PRO A 1 424 ? 9.996 10.428 15.499 1.00 85.50 424 PRO A N 1
ATOM 3321 C CA . PRO A 1 424 ? 9.273 10.450 16.764 1.00 85.50 424 PRO A CA 1
ATOM 3322 C C . PRO A 1 424 ? 8.348 11.662 16.833 1.00 85.50 424 PRO A C 1
ATOM 3324 O O . PRO A 1 424 ? 8.750 12.768 16.482 1.00 85.50 424 PRO A O 1
ATOM 3327 N N . VAL A 1 425 ? 7.138 11.464 17.343 1.00 89.06 425 VAL A N 1
ATOM 3328 C CA . VAL A 1 425 ? 6.203 12.564 17.588 1.00 89.06 425 VAL A CA 1
ATOM 3329 C C . VAL A 1 425 ? 6.695 13.370 18.779 1.00 89.06 425 VAL A C 1
ATOM 3331 O O . VAL A 1 425 ? 6.893 12.825 19.866 1.00 89.06 425 VAL A O 1
ATOM 3334 N N . THR A 1 426 ? 6.846 14.671 18.593 1.00 91.88 426 THR A N 1
ATOM 3335 C CA . THR A 1 426 ? 7.316 15.616 19.606 1.00 91.88 426 THR A CA 1
ATOM 3336 C C . THR A 1 426 ? 6.217 16.594 20.007 1.00 91.88 426 THR A C 1
ATOM 3338 O O . THR A 1 426 ? 5.138 16.622 19.419 1.00 91.88 426 THR A O 1
ATOM 3341 N N . GLN A 1 427 ? 6.456 17.390 21.053 1.00 91.12 427 GLN A N 1
ATOM 3342 C CA . GLN A 1 427 ? 5.480 18.386 21.502 1.00 91.12 427 GLN A CA 1
ATOM 3343 C C . GLN A 1 427 ? 5.174 19.417 20.400 1.00 91.12 427 GLN A C 1
ATOM 3345 O O . GLN A 1 427 ? 4.027 19.839 20.256 1.00 91.12 427 GLN A O 1
ATOM 3350 N N . ASP A 1 428 ? 6.178 19.759 19.589 1.00 89.06 428 ASP A N 1
ATOM 3351 C CA . ASP A 1 428 ? 6.068 20.710 18.477 1.00 89.06 428 ASP A CA 1
ATOM 3352 C C . ASP A 1 428 ? 5.175 20.189 17.343 1.00 89.06 428 ASP A C 1
ATOM 3354 O O . ASP A 1 428 ? 4.708 20.954 16.494 1.00 89.06 428 ASP A O 1
ATOM 3358 N N . ASP A 1 429 ? 4.892 18.883 17.330 1.00 88.00 429 ASP A N 1
ATOM 3359 C CA . ASP A 1 429 ? 3.974 18.295 16.367 1.00 88.00 429 ASP A CA 1
ATOM 3360 C C . ASP A 1 429 ? 2.502 18.570 16.676 1.00 88.00 429 ASP A C 1
ATOM 3362 O O . ASP A 1 429 ? 1.662 18.444 15.784 1.00 88.00 429 ASP A O 1
ATOM 3366 N N . GLY A 1 430 ? 2.185 19.012 17.894 1.00 90.88 430 GLY A N 1
ATOM 3367 C CA . GLY A 1 430 ? 0.816 19.295 18.302 1.00 90.88 430 GLY A CA 1
ATOM 3368 C C . GLY A 1 430 ? -0.064 18.044 18.281 1.00 90.88 430 GLY A C 1
ATOM 3369 O O . GLY A 1 430 ? 0.338 16.978 18.752 1.00 90.88 430 GLY A O 1
ATOM 3370 N N . LEU A 1 431 ? -1.295 18.195 17.785 1.00 93.56 431 LEU A N 1
ATOM 3371 C CA . LEU A 1 431 ? -2.288 17.123 17.755 1.00 93.56 431 LEU A CA 1
ATOM 3372 C C . LEU A 1 431 ? -2.065 16.194 16.556 1.00 93.56 431 LEU A C 1
ATOM 3374 O O . LEU A 1 431 ? -1.984 16.637 15.409 1.00 93.56 431 LEU A O 1
ATOM 3378 N N . ILE A 1 432 ? -2.043 14.895 16.830 1.00 94.62 432 ILE A N 1
ATOM 3379 C CA . ILE A 1 432 ? -1.923 13.830 15.841 1.00 94.62 432 ILE A CA 1
ATOM 3380 C C . ILE A 1 432 ? -3.101 12.891 15.979 1.00 94.62 432 ILE A C 1
ATOM 3382 O O . ILE A 1 432 ? -3.462 12.483 17.083 1.00 94.62 432 ILE A O 1
ATOM 3386 N N . ARG A 1 433 ? -3.658 12.504 14.835 1.00 94.44 433 ARG A N 1
ATOM 3387 C CA . ARG A 1 433 ? -4.714 11.505 14.752 1.00 94.44 433 ARG A CA 1
ATOM 3388 C C . ARG A 1 433 ? -4.143 10.191 14.239 1.00 94.44 433 ARG A C 1
ATOM 3390 O O . ARG A 1 433 ? -3.531 10.178 13.173 1.00 94.44 433 ARG A O 1
ATOM 3397 N N . ILE A 1 434 ? -4.354 9.101 14.971 1.00 94.06 434 ILE A N 1
ATOM 3398 C CA . ILE A 1 434 ? -4.070 7.733 14.525 1.00 94.06 434 ILE A CA 1
ATOM 3399 C C . ILE A 1 434 ? -5.388 6.991 14.381 1.00 94.06 434 ILE A C 1
ATOM 3401 O O . ILE A 1 434 ? -6.138 6.894 15.347 1.00 94.06 434 ILE A O 1
ATOM 3405 N N . SER A 1 435 ? -5.637 6.429 13.206 1.00 92.25 435 SER A N 1
ATOM 3406 C CA . SER A 1 435 ? -6.842 5.662 12.910 1.00 92.25 435 SER A CA 1
ATOM 3407 C C . SER A 1 435 ? -6.446 4.245 12.500 1.00 92.25 435 SER A C 1
ATOM 3409 O O . SER A 1 435 ? -5.613 4.048 11.615 1.00 92.25 435 SER A O 1
ATOM 3411 N N . VAL A 1 436 ? -7.051 3.256 13.150 1.00 91.19 436 VAL A N 1
ATOM 3412 C CA . VAL A 1 436 ? -6.891 1.826 12.897 1.00 91.19 436 VAL A CA 1
ATOM 3413 C C . VAL A 1 436 ? -8.252 1.255 12.516 1.00 91.19 436 VAL A C 1
ATOM 3415 O O . VAL A 1 436 ? -9.228 1.441 13.234 1.00 91.19 436 VAL A O 1
ATOM 3418 N N . THR A 1 437 ? -8.347 0.586 11.373 1.00 89.38 437 THR A N 1
ATOM 3419 C CA . THR A 1 437 ? -9.552 -0.135 10.949 1.00 89.38 437 THR A CA 1
ATOM 3420 C C . THR A 1 437 ? -9.234 -1.614 10.842 1.00 89.38 437 THR A C 1
ATOM 3422 O O . THR A 1 437 ? -8.377 -1.977 10.045 1.00 89.38 437 THR A O 1
ATOM 3425 N N . GLU A 1 438 ? -9.943 -2.447 11.596 1.00 87.50 438 GLU A N 1
ATOM 3426 C CA . GLU A 1 438 ? -9.807 -3.903 11.606 1.00 87.50 438 GLU A CA 1
ATOM 3427 C C . GLU A 1 438 ? -11.100 -4.566 11.096 1.00 87.50 438 GLU A C 1
ATOM 3429 O O . GLU A 1 438 ? -12.202 -4.135 11.439 1.00 87.50 438 GLU A O 1
ATOM 3434 N N . GLN A 1 439 ? -10.989 -5.609 10.273 1.00 84.44 439 GLN A N 1
ATOM 3435 C CA . GLN A 1 439 ? -12.105 -6.497 9.929 1.00 84.44 439 GLN A CA 1
ATOM 3436 C C . GLN A 1 439 ? -12.021 -7.731 10.819 1.00 84.44 439 GLN A C 1
ATOM 3438 O O . GLN A 1 439 ? -11.033 -8.450 10.749 1.00 84.44 439 GLN A O 1
ATOM 3443 N N . VAL A 1 440 ? -13.047 -7.975 11.634 1.00 80.81 440 VAL A N 1
ATOM 3444 C CA . VAL A 1 440 ? -13.034 -9.023 12.659 1.00 80.81 440 VAL A CA 1
ATOM 3445 C C . VAL A 1 440 ? -14.228 -9.952 12.473 1.00 80.81 440 VAL A C 1
ATOM 3447 O O . VAL A 1 440 ? -15.395 -9.554 12.582 1.00 80.81 440 VAL A O 1
ATOM 3450 N N . VAL A 1 441 ? -13.948 -11.226 12.205 1.00 78.31 441 VAL A N 1
ATOM 3451 C CA . VAL A 1 441 ? -14.989 -12.254 12.079 1.00 78.31 441 VAL A CA 1
ATOM 3452 C C . VAL A 1 441 ? -15.612 -12.543 13.446 1.00 78.31 441 VAL A C 1
ATOM 3454 O O . VAL A 1 441 ? -14.927 -12.893 14.401 1.00 78.31 441 VAL A O 1
ATOM 3457 N N . GLY A 1 442 ? -16.939 -12.434 13.542 1.00 74.56 442 GLY A N 1
ATOM 3458 C CA . GLY A 1 442 ? -17.672 -12.812 14.754 1.00 74.56 442 GLY A CA 1
ATOM 3459 C C . GLY A 1 442 ? -17.501 -11.863 15.948 1.00 74.56 442 GLY A C 1
ATOM 3460 O O . GLY A 1 442 ? -17.982 -12.185 17.038 1.00 74.56 442 GLY A O 1
ATOM 3461 N N . LEU A 1 443 ? -16.881 -10.691 15.769 1.00 85.62 443 LEU A N 1
ATOM 3462 C CA . LEU A 1 443 ? -16.912 -9.618 16.768 1.00 85.62 443 LEU A CA 1
ATOM 3463 C C . LEU A 1 443 ? -18.367 -9.274 17.095 1.00 85.62 443 LEU A C 1
ATOM 3465 O O . LEU A 1 443 ? -19.199 -9.249 16.198 1.00 85.62 443 LEU A O 1
ATOM 3469 N N . VAL A 1 444 ? -18.683 -9.066 18.372 1.00 88.94 444 VAL A N 1
ATOM 3470 C CA . VAL A 1 444 ? -20.044 -8.856 18.903 1.00 88.94 444 VAL A CA 1
ATOM 3471 C C . VAL A 1 444 ? -21.083 -9.955 18.589 1.00 88.94 444 VAL A C 1
ATOM 3473 O O . VAL A 1 444 ? -22.279 -9.774 18.812 1.00 88.94 444 VAL A O 1
ATOM 3476 N N . SER A 1 445 ? -20.667 -11.138 18.116 1.00 86.69 445 SER A N 1
ATOM 3477 C CA . SER A 1 445 ? -21.593 -12.241 17.795 1.00 86.69 445 SER A CA 1
ATOM 3478 C C . SER A 1 445 ? -22.340 -12.802 19.011 1.00 86.69 445 SER A C 1
ATOM 3480 O O . SER A 1 445 ? -23.407 -13.406 18.846 1.00 86.69 445 SER A O 1
ATOM 3482 N N . LYS A 1 446 ? -21.855 -12.576 20.246 1.00 88.88 446 LYS A N 1
ATOM 3483 C CA . LYS A 1 446 ? -22.568 -13.032 21.451 1.00 88.88 446 LYS A CA 1
ATOM 3484 C C . LYS A 1 446 ? -23.880 -12.274 21.651 1.00 88.88 446 LYS A C 1
ATOM 3486 O O . LYS A 1 446 ? -24.772 -12.821 22.292 1.00 88.88 446 LYS A O 1
ATOM 3491 N N . LEU A 1 447 ? -24.066 -11.099 21.038 1.00 91.25 447 LEU A N 1
ATOM 3492 C CA . LEU A 1 447 ? -25.374 -10.437 21.004 1.00 91.25 447 LEU A CA 1
ATOM 3493 C C . LEU A 1 447 ? -26.435 -11.307 20.325 1.00 91.25 447 LEU A C 1
ATOM 3495 O O . LEU A 1 447 ? -27.533 -11.448 20.857 1.00 91.25 447 LEU A O 1
ATOM 3499 N N . ARG A 1 448 ? -26.110 -11.938 19.189 1.00 87.94 448 ARG A N 1
ATOM 3500 C CA . ARG A 1 448 ? -27.019 -12.867 18.498 1.00 87.94 448 ARG A CA 1
ATOM 3501 C C . ARG A 1 448 ? -27.128 -14.200 19.242 1.00 87.94 448 ARG A C 1
ATOM 3503 O O . ARG A 1 448 ? -28.231 -14.694 19.436 1.00 87.94 448 ARG A O 1
ATOM 3510 N N . LEU A 1 449 ? -26.000 -14.758 19.690 1.00 87.44 449 LEU A N 1
ATOM 3511 C CA . LEU A 1 449 ? -25.943 -16.112 20.267 1.00 87.44 449 LEU A CA 1
ATOM 3512 C C . LEU A 1 449 ? -26.433 -16.205 21.720 1.00 87.44 449 LEU A C 1
ATOM 3514 O O . LEU A 1 449 ? -26.975 -17.228 22.126 1.00 87.44 449 LEU A O 1
ATOM 3518 N N . LYS A 1 450 ? -26.184 -15.174 22.530 1.00 90.19 450 LYS A N 1
ATOM 3519 C CA . LYS A 1 450 ? -26.429 -15.158 23.983 1.00 90.19 450 LYS A CA 1
ATOM 3520 C C . LYS A 1 450 ? -27.325 -14.003 24.430 1.00 90.19 450 LYS A C 1
ATOM 3522 O O . LYS A 1 450 ? -27.627 -13.906 25.616 1.00 90.19 450 LYS A O 1
ATOM 3527 N N . GLY A 1 451 ? -27.725 -13.120 23.515 1.00 91.69 451 GLY A N 1
ATOM 3528 C CA . GLY A 1 451 ? -28.521 -11.933 23.829 1.00 91.69 451 GLY A CA 1
ATOM 3529 C C . GLY A 1 451 ? -27.742 -10.825 24.539 1.00 91.69 451 GLY A C 1
ATOM 3530 O O . GLY A 1 451 ? -28.356 -9.843 24.944 1.00 91.69 451 GLY A O 1
ATOM 3531 N N . MET A 1 452 ? -26.423 -10.961 24.715 1.00 93.44 452 MET A N 1
ATOM 3532 C CA . MET A 1 452 ? -25.595 -9.992 25.436 1.00 93.44 452 MET A CA 1
ATOM 3533 C C . MET A 1 452 ? -24.138 -10.040 24.962 1.00 93.44 452 MET A C 1
ATOM 3535 O O . MET A 1 452 ? -23.588 -11.124 24.756 1.00 93.44 452 MET A O 1
ATOM 3539 N N . ASP A 1 453 ? -23.509 -8.874 24.827 1.00 94.06 453 ASP A N 1
ATOM 3540 C CA . ASP A 1 453 ? -22.068 -8.718 24.575 1.00 94.06 453 ASP A CA 1
ATOM 3541 C C . ASP A 1 453 ? -21.582 -7.367 25.128 1.00 94.06 453 ASP A C 1
ATOM 3543 O O . ASP A 1 453 ? -22.390 -6.551 25.579 1.00 94.06 453 ASP A O 1
ATOM 3547 N N . ASN A 1 454 ? -20.278 -7.112 25.110 1.00 93.19 454 ASN A N 1
ATOM 3548 C CA . ASN A 1 454 ? -19.698 -5.875 25.630 1.00 93.19 454 ASN A CA 1
ATOM 3549 C C . ASN A 1 454 ? -18.576 -5.335 24.733 1.00 93.19 454 ASN A C 1
ATOM 3551 O O . ASN A 1 454 ? -17.834 -6.090 24.111 1.00 93.19 454 ASN A O 1
ATOM 3555 N N . ILE A 1 455 ? -18.438 -4.010 24.701 1.00 92.12 455 ILE A N 1
ATOM 3556 C CA . ILE A 1 455 ? -17.286 -3.306 24.127 1.00 92.12 455 ILE A CA 1
ATOM 3557 C C . ILE A 1 455 ? -16.605 -2.576 25.276 1.00 92.12 455 ILE A C 1
ATOM 3559 O O . ILE A 1 455 ? -17.268 -1.869 26.033 1.00 92.12 455 ILE A O 1
ATOM 3563 N N . SER A 1 456 ? -15.292 -2.734 25.418 1.00 91.06 456 SER A N 1
ATOM 3564 C CA . SER A 1 456 ? -14.536 -2.087 26.489 1.00 91.06 456 SER A CA 1
ATOM 3565 C C . SER A 1 456 ? -13.226 -1.507 25.999 1.00 91.06 456 SER A C 1
ATOM 3567 O O . SER A 1 456 ? -12.637 -2.028 25.053 1.00 91.06 456 SER A O 1
ATOM 3569 N N . TYR A 1 457 ? -12.751 -0.478 26.689 1.00 90.25 457 TYR A N 1
ATOM 3570 C CA . TYR A 1 457 ? -11.514 0.201 26.363 1.00 90.25 457 TYR A CA 1
ATOM 3571 C C . TYR A 1 457 ? -10.786 0.697 27.615 1.00 90.25 457 TYR A C 1
ATOM 3573 O O . TYR A 1 457 ? -11.405 1.077 28.607 1.00 90.25 457 TYR A O 1
ATOM 3581 N N . SER A 1 458 ? -9.459 0.707 27.543 1.00 88.31 458 SER A N 1
ATOM 3582 C CA . SER A 1 458 ? -8.565 1.303 28.534 1.00 88.31 458 SER A CA 1
ATOM 3583 C C . SER A 1 458 ? -7.269 1.708 27.843 1.00 88.31 458 SER A C 1
ATOM 3585 O O . SER A 1 458 ? -6.787 0.969 26.981 1.00 88.31 458 SER A O 1
ATOM 3587 N N . ASN A 1 459 ? -6.666 2.825 28.249 1.00 89.19 459 ASN A N 1
ATOM 3588 C CA . ASN A 1 459 ? -5.372 3.249 27.724 1.00 89.19 459 ASN A CA 1
ATOM 3589 C C . ASN A 1 459 ? -4.409 3.616 28.852 1.00 89.19 459 ASN A C 1
ATOM 3591 O O . ASN A 1 459 ? -4.504 4.716 29.398 1.00 89.19 459 ASN A O 1
ATOM 3595 N N . PRO A 1 460 ? -3.431 2.750 29.159 1.00 86.88 460 PRO A N 1
ATOM 3596 C CA . PRO A 1 460 ? -2.526 2.995 30.267 1.00 86.88 460 PRO A CA 1
ATOM 3597 C C . PRO A 1 460 ? -1.460 4.050 29.969 1.00 86.88 460 PRO A C 1
ATOM 3599 O O . PRO A 1 460 ? -0.596 4.312 30.799 1.00 86.88 460 PRO A O 1
ATOM 3602 N N . ARG A 1 461 ? -1.450 4.651 28.774 1.00 91.38 461 ARG A N 1
ATOM 3603 C CA . ARG A 1 461 ? -0.478 5.684 28.390 1.00 91.38 461 ARG A CA 1
ATOM 3604 C C . ARG A 1 461 ? -1.063 7.094 28.380 1.00 91.38 461 ARG A C 1
ATOM 3606 O O . ARG A 1 461 ? -0.310 8.043 28.173 1.00 91.38 461 ARG A O 1
ATOM 3613 N N . ALA A 1 462 ? -2.363 7.233 28.631 1.00 92.75 462 ALA A N 1
ATOM 3614 C CA . ALA A 1 462 ? -3.050 8.515 28.678 1.00 92.75 462 ALA A CA 1
ATOM 3615 C C . ALA A 1 462 ? -2.676 9.293 29.953 1.00 92.75 462 ALA A C 1
ATOM 3617 O O . ALA A 1 462 ? -3.118 8.967 31.052 1.00 92.75 462 ALA A O 1
ATOM 3618 N N . ALA A 1 463 ? -1.834 10.314 29.803 1.00 92.56 463 ALA A N 1
ATOM 3619 C CA . ALA A 1 463 ? -1.397 11.177 30.892 1.00 92.56 463 ALA A CA 1
ATOM 3620 C C . ALA A 1 463 ? -2.572 11.992 31.438 1.00 92.56 463 ALA A C 1
ATOM 3622 O O . ALA A 1 463 ? -3.147 12.801 30.708 1.00 92.56 463 ALA A O 1
ATOM 3623 N N . GLY A 1 464 ? -2.895 11.814 32.720 1.00 89.00 464 GLY A N 1
ATOM 3624 C CA . GLY A 1 464 ? -4.002 12.536 33.349 1.00 89.00 464 GLY A CA 1
ATOM 3625 C C . GLY A 1 464 ? -5.387 12.121 32.842 1.00 89.00 464 GLY A C 1
ATOM 3626 O O . GLY A 1 464 ? -6.345 12.853 33.077 1.00 89.00 464 GLY A O 1
ATOM 3627 N N . GLY A 1 465 ? -5.496 10.970 32.167 1.00 91.12 465 GLY A N 1
ATOM 3628 C CA . GLY A 1 465 ? -6.764 10.438 31.672 1.00 91.12 465 GLY A CA 1
ATOM 3629 C C . GLY A 1 465 ? -7.105 10.813 30.226 1.00 91.12 465 GLY A C 1
ATOM 3630 O O . GLY A 1 465 ? -6.243 11.196 29.434 1.00 91.12 465 GLY A O 1
ATOM 3631 N N . ILE A 1 466 ? -8.380 10.647 29.870 1.00 93.50 466 ILE A N 1
ATOM 3632 C CA . ILE A 1 466 ? -8.929 10.844 28.522 1.00 93.50 466 ILE A CA 1
ATOM 3633 C C . ILE A 1 466 ? -10.036 11.889 28.587 1.00 93.50 466 ILE A C 1
ATOM 3635 O O . ILE A 1 466 ? -10.998 11.712 29.332 1.00 93.50 466 ILE A O 1
ATOM 3639 N N . LYS A 1 467 ? -9.948 12.951 27.778 1.00 92.19 467 LYS A N 1
ATOM 3640 C CA . LYS A 1 467 ? -10.971 14.013 27.816 1.00 92.19 467 LYS A CA 1
ATOM 3641 C C . LYS A 1 467 ? -12.312 13.545 27.260 1.00 92.19 467 LYS A C 1
ATOM 3643 O O . LYS A 1 467 ? -13.340 13.777 27.885 1.00 92.19 467 LYS A O 1
ATOM 3648 N N . GLU A 1 468 ? -12.306 12.888 26.102 1.00 94.75 468 GLU A N 1
ATOM 3649 C CA . GLU A 1 468 ? -13.507 12.318 25.485 1.00 94.75 468 GLU A CA 1
ATOM 3650 C C . GLU A 1 468 ? -13.246 10.904 24.959 1.00 94.75 468 GLU A C 1
ATOM 3652 O O . GLU A 1 468 ? -12.292 10.658 24.219 1.00 94.75 468 GLU A O 1
ATOM 3657 N N . ALA A 1 469 ? -14.125 9.968 25.295 1.00 95.69 469 ALA A N 1
ATOM 3658 C CA . ALA A 1 469 ? -14.043 8.596 24.828 1.00 95.69 469 ALA A CA 1
ATOM 3659 C C . ALA A 1 469 ? -15.386 8.088 24.316 1.00 95.69 469 ALA A C 1
ATOM 3661 O O . ALA A 1 469 ? -16.367 8.092 25.047 1.00 95.69 469 ALA A O 1
ATOM 3662 N N . PHE A 1 470 ? -15.427 7.630 23.066 1.00 97.31 470 PHE A N 1
ATOM 3663 C CA . PHE A 1 470 ? -16.646 7.154 22.413 1.00 97.31 470 PHE A CA 1
ATOM 3664 C C . PHE A 1 470 ? -16.630 5.634 22.250 1.00 97.31 470 PHE A C 1
ATOM 3666 O O . PHE A 1 470 ? -15.754 5.099 21.571 1.00 97.31 470 PHE A O 1
ATOM 3673 N N . LEU A 1 471 ? -17.624 4.944 22.813 1.00 97.19 471 LEU A N 1
ATOM 3674 C CA . LEU A 1 471 ? -17.900 3.533 22.520 1.00 97.19 471 LEU A CA 1
ATOM 3675 C C . LEU A 1 471 ? -19.212 3.452 21.740 1.00 97.19 471 LEU A C 1
ATOM 3677 O O . LEU A 1 471 ? -20.264 3.791 22.282 1.00 97.19 471 LEU A O 1
ATOM 3681 N N . VAL A 1 472 ? -19.152 3.024 20.478 1.00 97.56 472 VAL A N 1
ATOM 3682 C CA . VAL A 1 472 ? -20.288 3.068 19.547 1.00 97.56 472 VAL A CA 1
ATOM 3683 C C . VAL A 1 472 ? -20.476 1.724 18.858 1.00 97.56 472 VAL A C 1
ATOM 3685 O O . VAL A 1 472 ? -19.525 1.125 18.360 1.00 97.56 472 VAL A O 1
ATOM 3688 N N . LEU A 1 473 ? -21.727 1.279 18.790 1.00 97.25 473 LEU A N 1
ATOM 3689 C CA . LEU A 1 473 ? -22.174 0.160 17.977 1.00 97.25 473 LEU A CA 1
ATOM 3690 C C . LEU A 1 473 ? -23.071 0.683 16.851 1.00 97.25 473 LEU A C 1
ATOM 3692 O O . LEU A 1 473 ? -24.147 1.226 17.098 1.00 97.25 473 LEU A O 1
ATOM 3696 N N . ASN A 1 474 ? -22.654 0.436 15.618 1.00 96.94 474 ASN A N 1
ATOM 3697 C CA . ASN A 1 474 ? -23.478 0.529 14.427 1.00 96.94 474 ASN A CA 1
ATOM 3698 C C . ASN A 1 474 ? -24.000 -0.870 14.095 1.00 96.94 474 ASN A C 1
ATOM 3700 O O . ASN A 1 474 ? -23.209 -1.777 13.840 1.00 96.94 474 ASN A O 1
ATOM 3704 N N . TYR A 1 475 ? -25.316 -1.062 14.085 1.00 94.81 475 TYR A N 1
ATOM 3705 C CA . TYR A 1 475 ? -25.922 -2.376 13.852 1.00 94.81 475 TYR A CA 1
ATOM 3706 C C . TYR A 1 475 ? -27.154 -2.291 12.946 1.00 94.81 475 TYR A C 1
ATOM 3708 O O . TYR A 1 475 ? -27.792 -1.235 12.892 1.00 94.81 475 TYR A O 1
ATOM 3716 N N . PRO A 1 476 ? -27.516 -3.380 12.239 1.00 93.38 476 PRO A N 1
ATOM 3717 C CA . PRO A 1 476 ? -28.664 -3.383 11.341 1.00 93.38 476 PRO A CA 1
ATOM 3718 C C . PRO A 1 476 ? -29.957 -3.056 12.084 1.00 93.38 476 PRO A C 1
ATOM 3720 O O . PRO A 1 476 ? -30.270 -3.675 13.102 1.00 93.38 476 PRO A O 1
ATOM 3723 N N . THR A 1 477 ? -30.759 -2.145 11.537 1.00 91.94 477 THR A N 1
ATOM 3724 C CA . THR A 1 477 ? -32.070 -1.788 12.100 1.00 91.94 477 THR A CA 1
ATOM 3725 C C . THR A 1 477 ? -32.991 -3.012 12.206 1.00 91.94 477 THR A C 1
ATOM 3727 O O . THR A 1 477 ? -33.742 -3.133 13.171 1.00 91.94 477 THR A O 1
ATOM 3730 N N . ALA A 1 478 ? -32.870 -3.967 11.276 1.00 90.12 478 ALA A N 1
ATOM 3731 C CA . ALA A 1 478 ? -33.622 -5.225 11.276 1.00 90.12 478 ALA A CA 1
ATOM 3732 C C . ALA A 1 478 ? -33.322 -6.144 12.478 1.00 90.12 478 ALA A C 1
ATOM 3734 O O . ALA A 1 478 ? -34.157 -6.971 12.828 1.00 90.12 478 ALA A O 1
ATOM 3735 N N . PHE A 1 479 ? -32.181 -5.976 13.162 1.00 91.06 479 PHE A N 1
ATOM 3736 C CA . PHE A 1 479 ? -31.787 -6.850 14.276 1.00 91.06 479 PHE A CA 1
ATOM 3737 C C . PHE A 1 479 ? -32.700 -6.730 15.517 1.00 91.06 479 PHE A C 1
ATOM 3739 O O . PHE A 1 479 ? -32.675 -7.597 16.402 1.00 91.06 479 PHE A O 1
ATOM 3746 N N . GLY A 1 480 ? -33.515 -5.671 15.576 1.00 90.12 480 GLY A N 1
ATOM 3747 C CA . GLY A 1 480 ? -34.382 -5.347 16.707 1.00 90.12 480 GLY A CA 1
ATOM 3748 C C . GLY A 1 480 ? -33.677 -4.499 17.764 1.00 90.12 480 GLY A C 1
ATOM 3749 O O . GLY A 1 480 ? -32.481 -4.217 17.658 1.00 90.12 480 GLY A O 1
ATOM 3750 N N . ASP A 1 481 ? -34.440 -4.004 18.738 1.00 90.88 481 ASP A N 1
ATOM 3751 C CA . ASP A 1 481 ? -33.961 -3.025 19.720 1.00 90.88 481 ASP A CA 1
ATOM 3752 C C . ASP A 1 481 ? -32.964 -3.612 20.720 1.00 90.88 481 ASP A C 1
ATOM 3754 O O . ASP A 1 481 ? -33.121 -4.725 21.232 1.00 90.88 481 ASP A O 1
ATOM 3758 N N . LEU A 1 482 ? -31.933 -2.817 21.008 1.00 93.44 482 LEU A N 1
ATOM 3759 C CA . LEU A 1 482 ? -30.899 -3.123 21.986 1.00 93.44 482 LEU A CA 1
ATOM 3760 C C . LEU A 1 482 ? -30.970 -2.149 23.155 1.00 93.44 482 LEU A C 1
ATOM 3762 O O . LEU A 1 482 ? -31.148 -0.946 22.980 1.00 93.44 482 LEU A O 1
ATOM 3766 N N . THR A 1 483 ? -30.769 -2.679 24.354 1.00 93.25 483 THR A N 1
ATOM 3767 C CA . THR A 1 483 ? -30.502 -1.892 25.554 1.00 93.25 483 THR A CA 1
ATOM 3768 C C . THR A 1 483 ? -28.996 -1.809 25.758 1.00 93.25 483 THR A C 1
ATOM 3770 O O . THR A 1 483 ? -28.305 -2.825 25.675 1.00 93.25 483 THR A O 1
ATOM 3773 N N . ILE A 1 484 ? -28.489 -0.612 26.046 1.00 93.88 484 ILE A N 1
ATOM 3774 C CA . ILE A 1 484 ? -27.087 -0.385 26.404 1.00 93.88 484 ILE A CA 1
ATOM 3775 C C . ILE A 1 484 ? -26.987 0.124 27.836 1.00 93.88 484 ILE A C 1
ATOM 3777 O O . ILE A 1 484 ? -27.856 0.860 28.289 1.00 93.88 484 ILE A O 1
ATOM 3781 N N . ASN A 1 485 ? -25.946 -0.302 28.549 1.00 92.69 485 ASN A N 1
ATOM 3782 C CA . ASN A 1 485 ? -25.633 0.160 29.898 1.00 92.69 485 ASN A CA 1
ATOM 3783 C C . ASN A 1 485 ? -24.114 0.307 30.055 1.00 92.69 485 ASN A C 1
ATOM 3785 O O . ASN A 1 485 ? -23.381 -0.606 29.660 1.00 92.69 485 ASN A O 1
ATOM 3789 N N . PRO A 1 486 ? -23.610 1.392 30.659 1.00 90.69 486 PRO A N 1
ATOM 3790 C CA . PRO A 1 486 ? -22.198 1.502 30.981 1.00 90.69 486 PRO A CA 1
ATOM 3791 C C . PRO A 1 486 ? -21.884 0.711 32.260 1.00 90.69 486 PRO A C 1
ATOM 3793 O O . PRO A 1 486 ? -22.624 0.801 33.241 1.00 90.69 486 PRO A O 1
ATOM 3796 N N . SER A 1 487 ? -20.781 -0.046 32.294 1.00 74.19 487 SER A N 1
ATOM 3797 C CA . SER A 1 487 ? -20.508 -0.980 33.408 1.00 74.19 487 SER A CA 1
ATOM 3798 C C . SER A 1 487 ? -20.214 -0.315 34.762 1.00 74.19 487 SER A C 1
ATOM 3800 O O . SER A 1 487 ? -20.227 -0.989 35.790 1.00 74.19 487 SER A O 1
ATOM 3802 N N . GLN A 1 488 ? -20.019 1.009 34.789 1.00 72.25 488 GLN A N 1
ATOM 3803 C CA . GLN A 1 488 ? -19.782 1.801 36.004 1.00 72.25 488 GLN A CA 1
ATOM 3804 C C . GLN A 1 488 ? -20.766 2.970 36.184 1.00 72.25 488 GLN A C 1
ATOM 3806 O O . GLN A 1 488 ? -20.511 3.876 36.973 1.00 72.25 488 GLN A O 1
ATOM 3811 N N . GLY A 1 489 ? -21.869 3.010 35.427 1.00 67.88 489 GLY A N 1
ATOM 3812 C CA . GLY A 1 489 ? -22.853 4.102 35.506 1.00 67.88 489 GLY A CA 1
ATOM 3813 C C . GLY A 1 489 ? -22.367 5.469 34.992 1.00 67.88 489 GLY A C 1
ATOM 3814 O O . GLY A 1 489 ? -23.150 6.413 34.958 1.00 67.88 489 GLY A O 1
ATOM 3815 N N . LYS A 1 490 ? -21.100 5.586 34.580 1.00 78.69 490 LYS A N 1
ATOM 3816 C CA . LYS A 1 490 ? -20.526 6.766 33.920 1.00 78.69 490 LYS A CA 1
ATOM 3817 C C . LYS A 1 490 ? -20.747 6.670 32.409 1.00 78.69 490 LYS A C 1
ATOM 3819 O O . LYS A 1 490 ? -20.568 5.593 31.858 1.00 78.69 490 LYS A O 1
ATOM 3824 N N . GLY A 1 491 ? -21.084 7.774 31.746 1.00 86.50 491 GLY A N 1
ATOM 3825 C CA . GLY A 1 491 ? -21.248 7.838 30.289 1.00 86.50 491 GLY A CA 1
ATOM 3826 C C . GLY A 1 491 ? -22.575 8.471 29.876 1.00 86.50 491 GLY A C 1
ATOM 3827 O O . GLY A 1 491 ? -23.641 8.070 30.337 1.00 86.50 491 GLY A O 1
ATOM 3828 N N . GLU A 1 492 ? -22.506 9.457 28.990 1.00 94.19 492 GLU A N 1
ATOM 3829 C CA . GLU A 1 492 ? -23.663 10.128 28.396 1.00 94.19 492 GLU A CA 1
ATOM 3830 C C . GLU A 1 492 ? -24.017 9.419 27.089 1.00 94.19 492 GLU A C 1
ATOM 3832 O O . GLU A 1 492 ? -23.139 9.157 26.264 1.00 94.19 492 GLU A O 1
ATOM 3837 N N . GLN A 1 493 ? -25.281 9.035 26.906 1.00 95.06 493 GLN A N 1
ATOM 3838 C CA . GLN A 1 493 ? -25.691 8.366 25.673 1.00 95.06 493 GLN A CA 1
ATOM 3839 C C . GLN A 1 493 ? -25.550 9.338 24.497 1.00 95.06 493 GLN A C 1
ATOM 3841 O O . GLN A 1 493 ? -25.990 10.484 24.589 1.00 95.06 493 GLN A O 1
ATOM 3846 N N . ILE A 1 494 ? -24.939 8.883 23.402 1.00 95.44 494 ILE A N 1
ATOM 3847 C CA . ILE A 1 494 ? -24.730 9.729 22.222 1.00 95.44 494 ILE A CA 1
ATOM 3848 C C . ILE A 1 494 ? -26.070 10.116 21.585 1.00 95.44 494 ILE A C 1
ATOM 3850 O O . ILE A 1 494 ? -26.996 9.305 21.511 1.00 95.44 494 ILE A O 1
ATOM 3854 N N . THR A 1 495 ? -26.153 11.350 21.098 1.00 93.94 495 THR A N 1
ATOM 3855 C CA . THR A 1 495 ? -27.293 11.862 20.327 1.00 93.94 495 THR A CA 1
ATOM 3856 C C . THR A 1 495 ? -27.015 11.809 18.823 1.00 93.94 495 THR A C 1
ATOM 3858 O O . THR A 1 495 ? -25.865 11.676 18.401 1.00 93.94 495 THR A O 1
ATOM 3861 N N . ASP A 1 496 ? -28.037 12.004 17.985 1.00 90.31 496 ASP A N 1
ATOM 3862 C CA . ASP A 1 496 ? -27.847 12.134 16.529 1.00 90.31 496 ASP A CA 1
ATOM 3863 C C . ASP A 1 496 ? -26.926 13.312 16.160 1.00 90.31 496 ASP A C 1
ATOM 3865 O O . ASP A 1 496 ? -26.215 13.274 15.153 1.00 90.31 496 ASP A O 1
ATOM 3869 N N . LEU A 1 497 ? -26.898 14.366 16.985 1.00 90.75 497 LEU A N 1
ATOM 3870 C CA . LEU A 1 497 ? -25.972 15.484 16.810 1.00 90.75 497 LEU A CA 1
ATOM 3871 C C . LEU A 1 497 ? -24.525 15.044 17.044 1.00 90.75 497 LEU A C 1
ATOM 3873 O O . LEU A 1 497 ? -23.654 15.407 16.256 1.00 90.75 497 LEU A O 1
ATOM 3877 N N . ASP A 1 498 ? -24.269 14.235 18.076 1.00 92.62 498 ASP A N 1
ATOM 3878 C CA . ASP A 1 498 ? -22.936 13.682 18.342 1.00 92.62 498 ASP A CA 1
ATOM 3879 C C . ASP A 1 498 ? -22.502 12.737 17.221 1.00 92.62 498 ASP A C 1
ATOM 3881 O O . ASP A 1 498 ? -21.375 12.826 16.733 1.00 92.62 498 ASP A O 1
ATOM 3885 N N . VAL A 1 499 ? -23.415 11.876 16.761 1.00 91.12 499 VAL 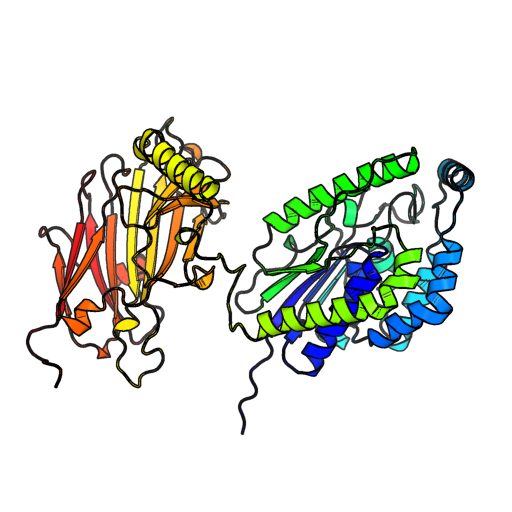A N 1
ATOM 3886 C CA . VAL A 1 499 ? -23.158 10.934 15.666 1.00 91.12 499 VAL A CA 1
ATOM 3887 C C . VAL A 1 499 ? -22.687 11.662 14.408 1.00 91.12 499 VAL A C 1
ATOM 3889 O O . VAL A 1 499 ? -21.683 11.267 13.816 1.00 91.12 499 VAL A O 1
ATOM 3892 N N . ASN A 1 500 ? -23.355 12.755 14.034 1.00 89.88 500 ASN A N 1
ATOM 3893 C CA . ASN A 1 500 ? -22.974 13.556 12.871 1.00 89.88 500 ASN A CA 1
ATOM 3894 C C . ASN A 1 500 ? -21.703 14.382 13.114 1.00 89.88 500 ASN A C 1
ATOM 3896 O O . ASN A 1 500 ? -20.831 14.444 12.251 1.00 89.88 500 ASN A O 1
ATOM 3900 N N . LYS A 1 501 ? -21.575 15.013 14.288 1.00 92.00 501 LYS A N 1
ATOM 3901 C CA . LYS A 1 501 ? -20.435 15.882 14.622 1.00 92.00 501 LYS A CA 1
ATOM 3902 C C . LYS A 1 501 ? -19.109 15.122 14.633 1.00 92.00 501 LYS A C 1
ATOM 3904 O O . LYS A 1 501 ? -18.093 15.672 14.212 1.00 92.00 501 LYS A O 1
ATOM 3909 N N . TYR A 1 502 ? -19.111 13.892 15.141 1.00 90.88 502 TYR A N 1
ATOM 3910 C CA . TYR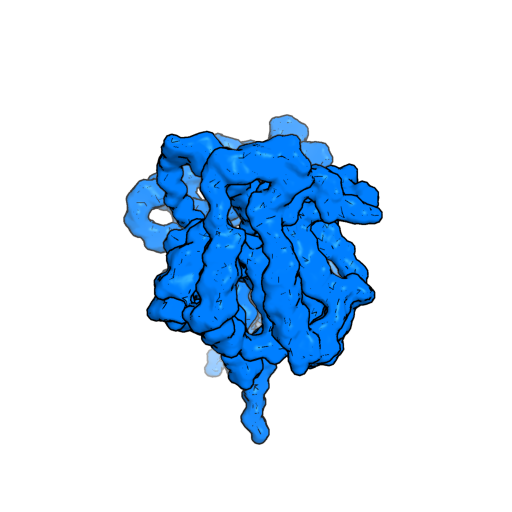 A 1 502 ? -17.899 13.090 15.327 1.00 90.88 502 TYR A CA 1
ATOM 3911 C C . TYR A 1 502 ? -17.709 11.995 14.265 1.00 90.88 502 TYR A C 1
ATOM 3913 O O . TYR A 1 502 ? -16.746 11.231 14.379 1.00 90.88 502 TYR A O 1
ATOM 3921 N N . ASP A 1 503 ? -18.575 11.959 13.242 1.00 91.94 503 ASP A N 1
ATOM 3922 C CA . ASP A 1 503 ? -18.582 10.975 12.147 1.00 91.94 503 ASP A CA 1
ATOM 3923 C C . ASP A 1 503 ? -18.643 9.522 12.659 1.00 91.94 503 ASP A C 1
ATOM 3925 O O . ASP A 1 503 ? -17.795 8.682 12.366 1.00 91.94 503 ASP A O 1
ATOM 3929 N N . LEU A 1 504 ? -19.630 9.239 13.517 1.00 93.12 504 LEU A N 1
ATOM 3930 C CA . LEU A 1 504 ? -19.794 7.937 14.185 1.00 93.12 504 LEU A CA 1
ATOM 3931 C C . LEU A 1 504 ? -20.764 7.002 13.445 1.00 93.12 504 LEU A C 1
ATOM 3933 O O . LEU A 1 504 ? -20.873 5.824 13.797 1.00 93.12 504 LEU A O 1
ATOM 3937 N N . ALA A 1 505 ? -21.486 7.518 12.449 1.00 91.00 505 ALA A N 1
ATOM 3938 C CA . ALA A 1 505 ? -22.509 6.781 11.719 1.00 91.00 505 ALA A CA 1
ATOM 3939 C C . ALA A 1 505 ? -21.908 5.707 10.804 1.00 91.00 505 ALA A C 1
ATOM 3941 O O . ALA A 1 505 ? -20.816 5.853 10.254 1.00 91.00 505 ALA A O 1
ATOM 3942 N N . SER A 1 506 ? -22.667 4.635 10.573 1.00 88.12 506 SER A N 1
ATOM 3943 C CA . SER A 1 506 ? -22.363 3.732 9.464 1.00 88.12 506 SER A CA 1
ATOM 3944 C C . SER A 1 506 ? -22.654 4.422 8.132 1.00 88.12 506 SER A C 1
ATOM 3946 O O . SER A 1 506 ? -23.624 5.168 7.996 1.00 88.12 506 SER A O 1
ATOM 3948 N N . LYS A 1 507 ? -21.861 4.100 7.106 1.00 84.94 507 LYS A N 1
ATOM 3949 C CA . LYS A 1 507 ? -22.184 4.468 5.718 1.00 84.94 507 LYS A CA 1
ATOM 3950 C C . LYS A 1 507 ? -23.375 3.671 5.167 1.00 84.94 507 LYS A C 1
ATOM 3952 O O . LYS A 1 507 ? -23.929 4.036 4.132 1.00 84.94 507 LYS A O 1
ATOM 3957 N N . ASN A 1 508 ? -23.765 2.580 5.829 1.00 83.19 508 ASN A N 1
ATOM 3958 C CA . ASN A 1 508 ? -24.935 1.791 5.477 1.00 83.19 508 ASN A CA 1
ATOM 3959 C C . ASN A 1 508 ? -26.196 2.420 6.085 1.00 83.19 508 ASN A C 1
ATOM 3961 O O . ASN A 1 508 ? -26.387 2.413 7.296 1.00 83.19 508 ASN A O 1
ATOM 3965 N N . GLN A 1 509 ? -27.094 2.913 5.232 1.00 84.62 509 GLN A N 1
ATOM 3966 C CA . GLN A 1 509 ? -28.337 3.575 5.655 1.00 84.62 509 GLN A CA 1
ATOM 3967 C C . GLN A 1 509 ? -29.311 2.648 6.404 1.00 84.62 509 GLN A C 1
ATOM 3969 O O . GLN A 1 509 ? -30.253 3.120 7.032 1.00 84.62 509 GLN A O 1
ATOM 3974 N N . HIS A 1 510 ? -29.101 1.329 6.350 1.00 88.62 510 HIS A N 1
ATOM 3975 C CA . HIS A 1 510 ? -29.893 0.346 7.092 1.00 88.62 510 HIS A CA 1
ATOM 3976 C C . HIS A 1 510 ? -29.333 0.038 8.484 1.00 88.62 510 HIS A C 1
ATOM 3978 O O . HIS A 1 510 ? -29.798 -0.900 9.135 1.00 88.62 510 HIS A O 1
ATOM 3984 N N . PHE A 1 511 ? -28.319 0.780 8.926 1.00 93.12 511 PHE A N 1
ATOM 3985 C CA . PHE A 1 511 ? -27.735 0.655 10.251 1.00 93.12 511 PHE A CA 1
ATOM 3986 C C . PHE A 1 511 ? -28.142 1.844 11.114 1.00 93.12 511 PHE A C 1
ATOM 3988 O O . PHE A 1 511 ? -28.334 2.957 10.630 1.00 93.12 511 PHE A O 1
ATOM 3995 N N . ARG A 1 512 ? -28.226 1.597 12.417 1.00 93.75 512 ARG A N 1
ATOM 3996 C CA . ARG A 1 512 ? -28.412 2.624 13.440 1.00 93.75 512 ARG A CA 1
ATOM 3997 C C . ARG A 1 512 ? -27.250 2.621 14.418 1.00 93.75 512 ARG A C 1
ATOM 3999 O O . ARG A 1 512 ? -26.672 1.567 14.693 1.00 93.75 512 ARG A O 1
ATOM 4006 N N . SER A 1 513 ? -26.944 3.800 14.943 1.00 96.06 513 SER A N 1
ATOM 4007 C CA . SER A 1 513 ? -25.856 4.035 15.889 1.00 96.06 513 SER A CA 1
ATOM 4008 C C . SER A 1 513 ? -26.402 4.120 17.309 1.00 96.06 513 SER A C 1
ATOM 4010 O O . SER A 1 513 ? -27.346 4.860 17.569 1.00 96.06 513 SER A O 1
ATOM 4012 N N . ILE A 1 514 ? -25.800 3.380 18.237 1.00 96.06 514 ILE A N 1
ATOM 4013 C CA . ILE A 1 514 ? -26.022 3.532 19.681 1.00 96.06 514 ILE A CA 1
ATOM 4014 C C . ILE A 1 514 ? -24.674 3.530 20.394 1.00 96.06 514 ILE A C 1
ATOM 4016 O O . ILE A 1 514 ? -23.734 2.877 19.945 1.00 96.06 514 ILE A O 1
ATOM 4020 N N . GLY A 1 515 ? -24.555 4.243 21.507 1.00 96.31 515 GLY A N 1
ATOM 4021 C CA . GLY A 1 515 ? -23.279 4.326 22.202 1.00 96.31 515 GLY A CA 1
ATOM 4022 C C . GLY A 1 515 ? -23.262 5.305 23.358 1.00 96.31 515 GLY A C 1
ATOM 4023 O O . GLY A 1 515 ? -24.265 5.953 23.658 1.00 96.31 515 GLY A O 1
ATOM 4024 N N . TYR A 1 516 ? -22.086 5.432 23.962 1.00 97.06 516 TYR A N 1
ATOM 4025 C CA . TYR A 1 516 ? -21.804 6.386 25.028 1.00 97.06 516 TYR A CA 1
ATOM 4026 C C . TYR A 1 516 ? -20.585 7.241 24.692 1.00 97.06 516 TYR A C 1
ATOM 4028 O O . TYR A 1 516 ? -19.607 6.745 24.125 1.00 97.06 516 TYR A O 1
ATOM 4036 N N . VAL A 1 517 ? -20.637 8.506 25.110 1.00 95.69 517 VAL A N 1
ATOM 4037 C CA . VAL A 1 517 ? -19.464 9.352 25.315 1.00 95.69 517 VAL A CA 1
ATOM 4038 C C . VAL A 1 517 ? -19.135 9.396 26.807 1.00 95.69 517 VAL A C 1
ATOM 4040 O O . VAL A 1 517 ? -19.984 9.671 27.652 1.00 95.69 517 VAL A O 1
ATOM 4043 N N . PHE A 1 518 ? -17.886 9.103 27.142 1.00 94.75 518 PHE A N 1
ATOM 4044 C CA . PHE A 1 518 ? -17.334 9.198 28.485 1.00 94.75 518 PHE A CA 1
ATOM 4045 C C . PHE A 1 518 ? -16.421 10.422 28.528 1.00 94.75 518 PHE A C 1
ATOM 4047 O O . PHE A 1 518 ? -15.555 10.577 27.664 1.00 94.75 518 PHE A O 1
ATOM 4054 N N . ARG A 1 519 ? -16.632 11.302 29.507 1.00 92.75 519 ARG A N 1
ATOM 4055 C CA . ARG A 1 519 ? -15.873 12.547 29.674 1.00 92.75 519 ARG A CA 1
ATOM 4056 C C . ARG A 1 519 ? -14.969 12.443 30.887 1.00 92.75 519 ARG A C 1
ATOM 4058 O O . ARG A 1 519 ? -15.387 11.872 31.892 1.00 92.75 519 ARG A O 1
ATOM 4065 N N . ASP A 1 520 ? -13.760 12.980 30.764 1.00 91.19 520 ASP A N 1
ATOM 4066 C CA . ASP A 1 520 ? -12.758 13.022 31.835 1.00 91.19 520 ASP A CA 1
ATOM 4067 C C . ASP A 1 520 ? -12.526 11.643 32.484 1.00 91.19 520 ASP A C 1
ATOM 4069 O O . ASP A 1 520 ? -12.564 11.473 33.704 1.00 91.19 520 ASP A O 1
ATOM 4073 N N . VAL A 1 521 ? -12.316 10.631 31.637 1.00 91.75 521 VAL A N 1
ATOM 4074 C CA . VAL A 1 521 ? -12.007 9.259 32.061 1.00 91.75 521 VAL A CA 1
ATOM 4075 C C . VAL A 1 521 ? -10.656 9.265 32.764 1.00 91.75 521 VAL A C 1
ATOM 4077 O O . VAL A 1 521 ? -9.686 9.781 32.211 1.00 91.75 521 VAL A O 1
ATOM 4080 N N . GLY A 1 522 ? -10.576 8.687 33.961 1.00 89.44 522 GLY A N 1
ATOM 4081 C CA . GLY A 1 522 ? -9.354 8.660 34.755 1.00 89.44 522 GLY A CA 1
ATOM 4082 C C . GLY A 1 522 ? -8.204 7.903 34.087 1.00 89.44 522 GLY A C 1
ATOM 4083 O O . GLY A 1 522 ? -8.381 7.098 33.171 1.00 89.44 522 GLY A O 1
ATOM 4084 N N . GLU A 1 523 ? -6.990 8.153 34.570 1.00 87.44 523 GLU A N 1
ATOM 4085 C CA . GLU A 1 523 ? -5.814 7.387 34.157 1.00 87.44 523 GLU A CA 1
ATOM 4086 C C . GLU A 1 523 ? -5.979 5.908 34.545 1.00 87.44 523 GLU A C 1
ATOM 4088 O O . GLU A 1 523 ? -6.449 5.597 35.639 1.00 87.44 523 GLU A O 1
ATOM 4093 N N . ASP A 1 524 ? -5.649 5.002 33.620 1.00 84.12 524 ASP A N 1
ATOM 4094 C CA . ASP A 1 524 ? -5.851 3.549 33.743 1.00 84.12 524 ASP A CA 1
ATOM 4095 C C . ASP A 1 524 ? -7.320 3.098 33.958 1.00 84.12 524 ASP A C 1
ATOM 4097 O O . ASP A 1 524 ? -7.585 1.906 34.141 1.00 84.12 524 ASP A O 1
ATOM 4101 N N . GLU A 1 525 ? -8.302 4.008 33.889 1.00 89.50 525 GLU A N 1
ATOM 4102 C CA . GLU A 1 525 ? -9.719 3.671 34.040 1.00 89.50 525 GLU A CA 1
ATOM 4103 C C . GLU A 1 525 ? -10.216 2.881 32.819 1.00 89.50 525 GLU A C 1
ATOM 4105 O O . GLU A 1 525 ? -10.062 3.282 31.661 1.00 89.50 525 GLU A O 1
ATOM 4110 N N . LYS A 1 526 ? -10.831 1.723 33.084 1.00 91.38 526 LYS A N 1
ATOM 4111 C CA . LYS A 1 526 ? -11.492 0.909 32.064 1.00 91.38 526 LYS A CA 1
ATOM 4112 C C . LYS A 1 526 ? -12.935 1.376 31.899 1.00 91.38 526 LYS A C 1
ATOM 4114 O O . LYS A 1 526 ? -13.728 1.260 32.831 1.00 91.38 526 LYS A O 1
ATOM 4119 N N . ILE A 1 527 ? -13.284 1.806 30.691 1.00 93.44 527 ILE A N 1
ATOM 4120 C CA . ILE A 1 527 ? -14.663 2.094 30.284 1.00 93.44 527 ILE A CA 1
ATOM 4121 C C . ILE A 1 527 ? -15.244 0.915 29.510 1.00 93.44 527 ILE A C 1
ATOM 4123 O O . ILE A 1 527 ? -14.534 0.185 28.815 1.00 93.44 527 ILE A O 1
ATOM 4127 N N . GLU A 1 528 ? -16.549 0.706 29.632 1.00 94.56 528 GLU A N 1
ATOM 4128 C CA . GLU A 1 528 ? -17.216 -0.428 29.007 1.00 94.56 528 GLU A CA 1
ATOM 4129 C C . GLU A 1 528 ? -18.703 -0.159 28.803 1.00 94.56 528 GLU A C 1
ATOM 4131 O O . GLU A 1 528 ? -19.381 0.385 29.674 1.00 94.56 528 GLU A O 1
ATOM 4136 N N . MET A 1 529 ? -19.194 -0.582 27.643 1.00 95.12 529 MET A N 1
ATOM 4137 C CA . MET A 1 529 ? -20.592 -0.575 27.249 1.00 95.12 529 MET A CA 1
ATOM 4138 C C . MET A 1 529 ? -21.070 -2.020 27.112 1.00 95.12 529 MET A C 1
ATOM 4140 O O . MET A 1 529 ? -20.575 -2.776 26.274 1.00 95.12 529 MET A O 1
ATOM 4144 N N . ILE A 1 530 ? -22.057 -2.388 27.922 1.00 94.00 530 ILE A N 1
ATOM 4145 C CA . ILE A 1 530 ? -22.743 -3.677 27.875 1.00 94.00 530 ILE A CA 1
ATOM 4146 C C . ILE A 1 530 ? -23.986 -3.510 27.008 1.00 94.00 530 ILE A C 1
ATOM 4148 O O . ILE A 1 530 ? -24.796 -2.617 27.245 1.00 94.00 530 ILE A O 1
ATOM 4152 N N . MET A 1 531 ? -24.143 -4.374 26.013 1.00 94.81 531 MET A N 1
ATOM 4153 C CA . MET A 1 531 ? -25.266 -4.382 25.080 1.00 94.81 531 MET A CA 1
ATOM 4154 C C . MET A 1 531 ? -26.109 -5.626 25.346 1.00 94.81 531 MET A C 1
ATOM 4156 O O . MET A 1 531 ? -25.572 -6.715 25.548 1.00 94.81 531 MET A O 1
ATOM 4160 N N . SER A 1 532 ? -27.431 -5.492 25.361 1.00 93.50 532 SER A N 1
ATOM 4161 C CA . SER A 1 532 ? -28.361 -6.593 25.624 1.00 93.50 532 SER A CA 1
ATOM 4162 C C . SER A 1 532 ? -29.573 -6.516 24.703 1.00 93.50 532 SER A C 1
ATOM 4164 O O . SER A 1 532 ? -30.135 -5.442 24.502 1.00 93.50 532 SER A O 1
ATOM 4166 N N . LYS A 1 533 ? -30.006 -7.659 24.170 1.00 88.00 533 LYS A N 1
ATOM 4167 C CA . LYS A 1 533 ? -31.267 -7.778 23.431 1.00 88.00 533 LYS A CA 1
ATOM 4168 C C . LYS A 1 533 ? -32.408 -7.988 24.431 1.00 88.00 533 LYS A C 1
ATOM 4170 O O . LYS A 1 533 ? -32.282 -8.798 25.351 1.00 88.00 533 LYS A O 1
ATOM 4175 N N . GLY A 1 534 ? -33.507 -7.246 24.286 1.00 70.06 534 GLY A N 1
ATOM 4176 C CA . GLY A 1 534 ? -34.672 -7.380 25.168 1.00 70.06 534 GLY A CA 1
ATOM 4177 C C . GLY A 1 534 ? -35.205 -8.822 25.199 1.00 70.06 534 GLY A C 1
ATOM 4178 O O . GLY A 1 534 ? -35.183 -9.514 24.185 1.00 70.06 534 GLY A O 1
ATOM 4179 N N . LYS A 1 535 ? -35.709 -9.284 26.354 1.00 52.22 535 LYS A N 1
ATOM 4180 C CA . LYS A 1 535 ? -36.207 -10.662 26.600 1.00 52.22 535 LYS A CA 1
ATOM 4181 C C . LYS A 1 535 ? -37.420 -11.106 25.738 1.00 52.22 535 LYS A C 1
ATOM 4183 O O . LYS A 1 535 ? -38.012 -12.137 26.047 1.00 52.22 535 LYS A O 1
ATOM 4188 N N . GLY A 1 536 ? -37.805 -10.357 24.703 1.00 47.53 536 GLY A N 1
ATOM 4189 C CA . GLY A 1 536 ? -39.033 -10.560 23.925 1.00 47.53 536 GLY A CA 1
ATOM 4190 C C . GLY A 1 536 ? -38.943 -11.587 22.796 1.00 47.53 536 GLY A C 1
ATOM 4191 O O . GLY A 1 536 ? -39.883 -12.351 22.623 1.00 47.53 536 GLY A O 1
ATOM 4192 N N . ASP A 1 537 ? -37.810 -11.686 22.098 1.00 42.22 537 ASP A N 1
ATOM 4193 C CA . ASP A 1 537 ? -37.723 -12.505 20.882 1.00 42.22 537 ASP A CA 1
ATOM 4194 C C . ASP A 1 537 ? -36.704 -13.629 21.058 1.00 42.22 537 ASP A C 1
ATOM 4196 O O . ASP A 1 537 ? -35.523 -13.513 20.720 1.00 42.22 537 ASP A O 1
ATOM 4200 N N . ARG A 1 538 ? -37.171 -14.743 21.632 1.00 35.22 538 ARG A N 1
ATOM 4201 C CA . ARG A 1 538 ? -36.477 -16.025 21.486 1.00 35.22 538 ARG A CA 1
ATOM 4202 C C . ARG A 1 538 ? -36.538 -16.400 20.008 1.00 35.22 538 ARG A C 1
ATOM 4204 O O . ARG A 1 538 ? -37.629 -16.577 19.477 1.00 35.22 538 ARG A O 1
ATOM 4211 N N . PHE A 1 539 ? -35.374 -16.523 19.375 1.00 39.75 539 PHE A N 1
ATOM 4212 C CA . PHE A 1 539 ? -35.242 -17.182 18.080 1.00 39.75 539 PHE A CA 1
ATOM 4213 C C . PHE A 1 539 ? -35.875 -18.582 18.189 1.00 39.75 539 PHE A C 1
ATOM 4215 O O . PHE A 1 539 ? -35.425 -19.387 19.011 1.00 39.75 539 PHE A O 1
ATOM 4222 N N . ILE A 1 540 ? -36.960 -18.813 17.443 1.00 35.06 540 ILE A N 1
ATOM 4223 C CA . ILE A 1 540 ? -37.475 -20.153 17.126 1.00 35.06 540 ILE A CA 1
ATOM 4224 C C . ILE A 1 540 ? -36.676 -20.676 15.942 1.00 35.06 540 ILE A C 1
ATOM 4226 O O . ILE A 1 540 ? -36.473 -19.875 15.000 1.00 35.06 540 ILE A O 1
#

Foldseek 3Di:
DDPDDQAAEEAEFEFAFALCLLLVLLLLLLVLVCVVVRNYDYQEAEAFASSLLSSLCSLLVHNSVVVLVCCQPDLVVVQVVQQDDDPVRLVVCQVVQHASGECVSVLVVSCVRVVVSPHFFQLVSCVRRVYRGWYFWAWPLVRRLTDTDDRRDTSSVSNCLRNAAESHNHGPPPDPDSIDIHHSLLQCRGVQVVDDDDLRHAYETEEADDDDDDDDPDPVSVVVVVSVVSSVVNVVVSVVPHQGHYDHQYDPAHSPNNVCSNPPSSPPVSVVSSVVSNVVVSVVSVPPDFTDDWDAPLVPDPDPVSQVVLQVVVVCCVVPVLPQAWAWAEKEWAKEPLCLDDPPDPSHQFFIKTKIKTKIAGDAVRWHFKDKDWDDDAPPPDIDGCVFKDKWKDQPNHTFDWDWDWHDHPVDPTTMIITGTPDTGHNVSPIMMMMMMGGHGCVVVCCVVVQKDKDKDFRQRHDQFYAKYKDKYKYFPVSDDKDKDKPVNAWDKDDPVNCVVVVNYDPDPRIDMTITMGGSAGRRHMIMMMMGHDPPDDDD

Radius of gyration: 28.77 Å; chains: 1; bounding box: 79×47×75 Å

Organism: Thiocystis violascens (strain ATCC 17096 / DSM 198 / 6111) (NCBI:txid765911)

Sequence (540 aa):
MTNKPSPLKIRLAIQGGGAKIAALLATMEAIQDLQRQNIIQVIEVIGTSAGAIVGAFLAADIDIAKIKDSLAHTNGKQLVAHYKVSAPALLYRLFFGKPAWNDKKLRQWLSDIFDSKKITTIGDLKKAKNINFTPVSTDLSNRTPHFLYDDNKNLVSALLDSSGLPYLFRVWGHNNSNAIIVDGGLCENLPAPLLDEDENCSTVAISFKKRPTDNPTSLFSFSAALLDVAIESSMEKARKGLSGHLYEIDTHLTTFGFEDALKTGLGDHYLLKKKEALDWFNALASSKSRSLPVMRNPWLETNDTARFLMNSLSKIYQSHHLKSKYILYQMKCVVEANCLIDEGMPFFGSPARLMYELEISALPNSPIYCIYYALLNEPEGSLLTSDTLHIRAHKNHTTINTFQVPTRNNDSALKEILIFFEQPVTQDDGLIRISVTEQVVGLVSKLRLKGMDNISYSNPRAAGGIKEAFLVLNYPTAFGDLTINPSQGKGEQITDLDVNKYDLASKNQHFRSIGYVFRDVGEDEKIEMIMSKGKGDRFI